Protein 7WJU (pdb70)

Radius of gyration: 30.9 Å; Cα contacts (8 Å, |Δi|>4): 986; chains: 2; bounding box: 55×84×85 Å

Nearest PDB structures (foldseek):
  7wju-assembly1_A  TM=1.002E+00  e=1.392E-80  Sulfoacidibacillus thermotolerans
  8j12-assembly1_B  TM=5.501E-01  e=8.766E-62  Sulfoacidibacillus thermotolerans
  8j1j-assembly1_B  TM=5.527E-01  e=2.399E-61  Sulfoacidibacillus thermotolerans
  8j3r-assembly1_B  TM=5.489E-01  e=2.537E-61  Sulfoacidibacillus thermotolerans
  7wju-assembly1_B  TM=9.480E-01  e=9.908E-34  Sulfoacidibacillus thermotolerans

Solvent-accessible surface area: 32721 Å² total; per-residue (Å²): 79,92,60,82,73,115,4,39,5,62,96,5,75,142,46,92,99,167,98,1,18,71,8,0,91,48,0,9,110,12,4,44,24,0,10,0,28,0,0,1,14,8,20,3,35,27,11,16,15,52,50,40,101,123,124,114,54,128,136,14,142,20,118,116,44,19,32,69,108,69,26,30,17,30,0,58,97,62,3,83,106,127,1,88,51,10,26,59,21,4,3,36,51,2,0,95,106,0,5,63,108,4,125,75,94,60,147,54,16,98,111,5,91,59,74,15,21,67,27,132,177,48,19,36,3,14,0,37,119,124,13,19,43,17,77,124,72,164,146,32,48,7,22,0,20,0,24,4,8,17,102,70,0,46,145,97,44,113,21,154,159,52,8,30,0,18,5,50,13,182,61,59,0,79,56,20,2,58,90,20,75,88,41,111,24,103,34,16,31,2,56,1,27,30,41,110,181,117,112,60,15,30,0,18,2,18,6,61,17,152,35,134,119,121,145,38,64,110,129,68,17,0,0,5,2,11,2,40,49,20,0,0,20,0,0,2,78,90,39,107,29,120,38,103,30,92,5,40,79,1,83,80,21,54,136,90,13,109,67,119,110,136,103,174,60,80,157,53,212,118,73,162,71,117,81,31,94,124,5,127,69,86,30,56,74,41,50,61,63,2,0,69,149,7,0,90,74,2,0,61,30,0,48,137,38,20,0,2,5,0,3,6,7,45,35,117,136,48,220,98,34,38,70,52,36,4,89,103,16,55,18,161,43,6,14,64,14,4,39,75,13,0,112,38,4,40,3,122,35,81,77,7,66,23,65,122,9,24,37,27,0,8,98,83,20,34,65,56,100,47,0,42,101,56,103,50,65,0,78,4,147,76,59,46,42,109,12,64,3,8,14,0,10,0,46,0,0,1,24,72,72,0,35,139,102,25,85,143,133,79,74,108,4,34,5,64,112,3,80,105,49,85,102,169,68,0,15,76,1,0,106,62,0,6,87,12,2,26,49,0,10,49,45,0,2,35,12,0,7,66,89,50,44,47,21,28,110,20,43,112,122,124,180,86,73,137,75,2,42,18,38,0,45,84,64,1,86,106,137,1,83,66,9,28,64,20,1,4,36,43,1,0,105,97,1,2,59,92,1,95,84,92,55,163,57,0,90,144,0,40,27,0,4,12,38,25,118,102,22,12,36,1,10,0,32,116,142,14,14,50,21,81,96,61,155,168,28,80,9,36,0,21,0,15,3,5,16,110,62,1,62,144,126,42,103,18,142,151,114,9,22,0,14,4,49,15,176,54,78,0,79,76,26,0,60,94,16,69,91,49,118,22,95,24,28,41,3,37,0,27,21,36,97,212,99,112,73,13,23,0,24,1,17,9,49,108,207

Structure (mmCIF, N/CA/C/O backbone):
data_7WJU
#
_entry.id   7WJU
#
loop_
_entity.id
_entity.type
_entity.pdbx_description
1 polymer 'OrfB_Zn_ribbon domain-containing protein'
2 polymer sgRNAv1
3 polymer 'Target strand'
4 polymer 'Non-target strand'
#
loop_
_atom_site.group_PDB
_atom_site.id
_atom_site.type_symbol
_atom_site.label_atom_id
_atom_site.label_alt_id
_atom_site.label_comp_id
_atom_site.label_asym_id
_atom_site.label_entity_id
_atom_site.label_seq_id
_atom_site.pdbx_PDB_ins_code
_atom_site.Cartn_x
_atom_site.Cartn_y
_atom_site.Cartn_z
_atom_site.occupancy
_atom_site.B_iso_or_equiv
_atom_site.auth_seq_id
_atom_site.auth_comp_id
_atom_site.auth_asym_id
_atom_site.auth_atom_id
_atom_site.pdbx_PDB_model_num
ATOM 1 N N . MET A 1 1 ? 151.538 128.780 117.842 1.00 7.32 1 MET A N 1
ATOM 2 C CA . MET A 1 1 ? 150.148 128.985 118.228 1.00 7.32 1 MET A CA 1
ATOM 3 C C . MET A 1 1 ? 149.318 127.726 118.046 1.00 7.32 1 MET A C 1
ATOM 4 O O . MET A 1 1 ? 149.751 126.768 117.426 1.00 7.32 1 MET A O 1
ATOM 9 N N . ILE A 1 2 ? 148.110 127.748 118.596 1.00 3.13 2 ILE A N 1
ATOM 10 C CA . ILE A 1 2 ? 147.198 126.614 118.546 1.00 3.13 2 ILE A CA 1
ATOM 11 C C . ILE A 1 2 ? 145.749 127.084 118.566 1.00 3.13 2 ILE A C 1
ATOM 12 O O . ILE A 1 2 ? 145.353 127.884 119.416 1.00 3.13 2 ILE A O 1
ATOM 17 N N . LYS A 1 3 ? 144.953 126.597 117.615 1.00 1.51 3 LYS A N 1
ATOM 18 C CA . LYS A 1 3 ? 143.545 126.957 117.522 1.00 1.51 3 LYS A CA 1
ATOM 19 C C . LYS A 1 3 ? 142.698 125.697 117.432 1.00 1.51 3 LYS A C 1
ATOM 20 O O . LYS A 1 3 ? 143.209 124.580 117.427 1.00 1.51 3 LYS A O 1
ATOM 26 N N . VAL A 1 4 ? 141.384 125.887 117.394 1.00 4.41 4 VAL A N 1
ATOM 27 C CA . VAL A 1 4 ? 140.412 124.802 117.469 1.00 4.41 4 VAL A CA 1
ATOM 28 C C . VAL A 1 4 ? 139.395 124.967 116.348 1.00 4.41 4 VAL A C 1
ATOM 29 O O . VAL A 1 4 ? 138.871 126.064 116.137 1.00 4.41 4 VAL A O 1
ATOM 33 N N . TYR A 1 5 ? 139.125 123.885 115.619 1.00 10.52 5 TYR A N 1
ATOM 34 C CA . TYR A 1 5 ? 138.022 123.849 114.670 1.00 10.52 5 TYR A CA 1
ATOM 35 C C . TYR A 1 5 ? 137.186 122.599 114.902 1.00 10.52 5 TYR A C 1
ATOM 36 O O . TYR A 1 5 ? 137.726 121.541 115.220 1.00 10.52 5 TYR A O 1
ATOM 45 N N . ARG A 1 6 ? 135.870 122.713 114.745 1.00 10.52 6 ARG A N 1
ATOM 46 C CA . ARG A 1 6 ? 134.968 121.592 114.975 1.00 10.52 6 ARG A CA 1
ATOM 47 C C . ARG A 1 6 ? 134.412 121.046 113.664 1.00 10.52 6 ARG A C 1
ATOM 48 O O . ARG A 1 6 ? 134.247 121.770 112.680 1.00 10.52 6 ARG A O 1
ATOM 56 N N . TYR A 1 7 ? 134.142 119.743 113.661 1.00 3.24 7 TYR A N 1
ATOM 57 C CA . TYR A 1 7 ? 133.627 119.034 112.498 1.00 3.24 7 TYR A CA 1
ATOM 58 C C . TYR A 1 7 ? 132.473 118.147 112.928 1.00 3.24 7 TYR A C 1
ATOM 59 O O . TYR A 1 7 ? 132.581 117.429 113.921 1.00 3.24 7 TYR A O 1
ATOM 68 N N . GLU A 1 8 ? 131.385 118.171 112.169 1.00 6.63 8 GLU A N 1
ATOM 69 C CA . GLU A 1 8 ? 130.187 117.435 112.548 1.00 6.63 8 GLU A CA 1
ATOM 70 C C . GLU A 1 8 ? 130.304 115.974 112.131 1.00 6.63 8 GLU A C 1
ATOM 71 O O . GLU A 1 8 ? 130.563 115.674 110.964 1.00 6.63 8 GLU A O 1
ATOM 77 N N . ILE A 1 9 ? 130.105 115.072 113.089 1.00 10.52 9 ILE A N 1
ATOM 78 C CA . ILE A 1 9 ? 130.087 113.639 112.821 1.00 10.52 9 ILE A CA 1
ATOM 79 C C . ILE A 1 9 ? 128.758 113.268 112.171 1.00 10.52 9 ILE A C 1
ATOM 80 O O . ILE A 1 9 ? 127.690 113.442 112.768 1.00 10.52 9 ILE A O 1
ATOM 85 N N . VAL A 1 10 ? 128.819 112.757 110.941 1.00 9.04 10 VAL A N 1
ATOM 86 C CA . VAL A 1 10 ? 127.608 112.359 110.225 1.00 9.04 10 VAL A CA 1
ATOM 87 C C . VAL A 1 10 ? 127.098 111.023 110.732 1.00 9.04 10 VAL A C 1
ATOM 88 O O . VAL A 1 10 ? 125.942 110.898 111.150 1.00 9.04 10 VAL A O 1
ATOM 92 N N . LYS A 1 11 ? 127.944 109.998 110.664 1.00 5.20 11 LYS A N 1
ATOM 93 C CA . LYS A 1 11 ? 127.553 108.640 111.004 1.00 5.20 11 LYS A CA 1
ATOM 94 C C . LYS A 1 11 ? 128.804 107.832 111.289 1.00 5.20 11 LYS A C 1
ATOM 95 O O . LYS A 1 11 ? 129.871 108.134 110.742 1.00 5.20 11 LYS A O 1
ATOM 101 N N . PRO A 1 12 ? 128.714 106.817 112.144 1.00 3.03 12 PRO A N 1
ATOM 102 C CA . PRO A 1 12 ? 129.777 105.816 112.217 1.00 3.03 12 PRO A CA 1
ATOM 103 C C . PRO A 1 12 ? 129.693 104.858 111.042 1.00 3.03 12 PRO A C 1
ATOM 104 O O . PRO A 1 12 ? 128.626 104.623 110.472 1.00 3.03 12 PRO A O 1
ATOM 108 N N . LEU A 1 13 ? 130.841 104.293 110.684 1.00 5.73 13 LEU A N 1
ATOM 109 C CA . LEU A 1 13 ? 130.904 103.502 109.461 1.00 5.73 13 LEU A CA 1
ATOM 110 C C . LEU A 1 13 ? 130.375 102.087 109.668 1.00 5.73 13 LEU A C 1
ATOM 111 O O . LEU A 1 13 ? 129.445 101.655 108.980 1.00 5.73 13 LEU A O 1
ATOM 116 N N . ASP A 1 14 ? 130.957 101.345 110.604 1.00 10.30 14 ASP A N 1
ATOM 117 C CA . ASP A 1 14 ? 130.605 99.946 110.794 1.00 10.30 14 ASP A CA 1
ATOM 118 C C . ASP A 1 14 ? 129.627 99.720 111.935 1.00 10.30 14 ASP A C 1
ATOM 119 O O . ASP A 1 14 ? 129.237 98.575 112.175 1.00 10.30 14 ASP A O 1
ATOM 124 N N . LEU A 1 15 ? 129.225 100.764 112.640 1.00 7.36 15 LEU A N 1
ATOM 125 C CA . LEU A 1 15 ? 128.258 100.642 113.714 1.00 7.36 15 LEU A CA 1
ATOM 126 C C . LEU A 1 15 ? 126.943 101.279 113.295 1.00 7.36 15 LEU A C 1
ATOM 127 O O . LEU A 1 15 ? 126.843 101.955 112.270 1.00 7.36 15 LEU A O 1
ATOM 132 N N . ASP A 1 16 ? 125.929 101.055 114.113 1.00 6.90 16 ASP A N 1
ATOM 133 C CA . ASP A 1 16 ? 124.678 101.781 114.034 1.00 6.90 16 ASP A CA 1
ATOM 134 C C . ASP A 1 16 ? 124.771 103.006 114.937 1.00 6.90 16 ASP A C 1
ATOM 135 O O . ASP A 1 16 ? 125.653 103.106 115.787 1.00 6.90 16 ASP A O 1
ATOM 140 N N . TRP A 1 17 ? 123.860 103.955 114.732 1.00 3.96 17 TRP A N 1
ATOM 141 C CA . TRP A 1 17 ? 123.866 105.158 115.554 1.00 3.96 17 TRP A CA 1
ATOM 142 C C . TRP A 1 17 ? 123.445 104.895 116.992 1.00 3.96 17 TRP A C 1
ATOM 143 O O . TRP A 1 17 ? 123.874 105.625 117.890 1.00 3.96 17 TRP A O 1
ATOM 154 N N . LYS A 1 18 ? 122.626 103.872 117.231 1.00 8.99 18 LYS A N 1
ATOM 155 C CA . LYS A 1 18 ? 122.143 103.606 118.581 1.00 8.99 18 LYS A CA 1
ATOM 156 C C . LYS A 1 18 ? 123.247 103.025 119.457 1.00 8.99 18 LYS A C 1
ATOM 157 O O . LYS A 1 18 ? 123.446 103.470 120.597 1.00 8.99 18 LYS A O 1
ATOM 163 N N . GLU A 1 19 ? 123.990 102.049 118.923 1.00 9.08 19 GLU A N 1
ATOM 164 C CA . GLU A 1 19 ? 125.168 101.522 119.605 1.00 9.08 19 GLU A CA 1
ATOM 165 C C . GLU A 1 19 ? 126.243 102.584 119.783 1.00 9.08 19 GLU A C 1
ATOM 166 O O . GLU A 1 19 ? 126.890 102.640 120.835 1.00 9.08 19 GLU A O 1
ATOM 172 N N . PHE A 1 20 ? 126.442 103.434 118.771 1.00 1.55 20 PHE A N 1
ATOM 173 C CA . PHE A 1 20 ? 127.462 104.476 118.846 1.00 1.55 20 PHE A CA 1
ATOM 174 C C . PHE A 1 20 ? 127.126 105.506 119.914 1.00 1.55 20 PHE A C 1
ATOM 175 O O . PHE A 1 20 ? 128.000 105.901 120.693 1.00 1.55 20 PHE A O 1
ATOM 183 N N . GLY A 1 21 ? 125.865 105.921 119.991 1.00 3.95 21 GLY A N 1
ATOM 184 C CA . GLY A 1 21 ? 125.416 106.793 121.055 1.00 3.95 21 GLY A CA 1
ATOM 185 C C . GLY A 1 21 ? 125.491 106.205 122.443 1.00 3.95 21 GLY A C 1
ATOM 186 O O . GLY A 1 21 ? 125.877 106.923 123.372 1.00 3.95 21 GLY A O 1
ATOM 187 N N . THR A 1 22 ? 125.154 104.918 122.601 1.00 3.45 22 THR A N 1
ATOM 188 C CA . THR A 1 22 ? 125.327 104.235 123.882 1.00 3.45 22 THR A CA 1
ATOM 189 C C . THR A 1 22 ? 126.794 104.201 124.315 1.00 3.45 22 THR A C 1
ATOM 190 O O . THR A 1 22 ? 127.104 104.485 125.481 1.00 3.45 22 THR A O 1
ATOM 194 N N . ILE A 1 23 ? 127.701 103.908 123.376 1.00 1.50 23 ILE A N 1
ATOM 195 C CA . ILE A 1 23 ? 129.135 103.891 123.666 1.00 1.50 23 ILE A CA 1
ATOM 196 C C . ILE A 1 23 ? 129.628 105.278 124.072 1.00 1.50 23 ILE A C 1
ATOM 197 O O . ILE A 1 23 ? 130.389 105.419 125.038 1.00 1.50 23 ILE A O 1
ATOM 202 N N . LEU A 1 24 ? 129.170 106.322 123.372 1.00 1.51 24 LEU A N 1
ATOM 203 C CA . LEU A 1 24 ? 129.597 107.683 123.691 1.00 1.51 24 LEU A CA 1
ATOM 204 C C . LEU A 1 24 ? 129.096 108.130 125.063 1.00 1.51 24 LEU A C 1
ATOM 205 O O . LEU A 1 24 ? 129.836 108.782 125.812 1.00 1.51 24 LEU A O 1
ATOM 210 N N . ARG A 1 25 ? 127.863 107.755 125.429 1.00 2.15 25 ARG A N 1
ATOM 211 C CA . ARG A 1 25 ? 127.356 108.100 126.758 1.00 2.15 25 ARG A CA 1
ATOM 212 C C . ARG A 1 25 ? 128.085 107.344 127.867 1.00 2.15 25 ARG A C 1
ATOM 213 O O . ARG A 1 25 ? 128.338 107.912 128.940 1.00 2.15 25 ARG A O 1
ATOM 221 N N . GLN A 1 26 ? 128.439 106.077 127.625 1.00 3.43 26 GLN A N 1
ATOM 222 C CA . GLN A 1 26 ? 129.197 105.316 128.614 1.00 3.43 26 GLN A CA 1
ATOM 223 C C . GLN A 1 26 ? 130.600 105.874 128.814 1.00 3.43 26 GLN A C 1
ATOM 224 O O . GLN A 1 26 ? 131.079 105.959 129.954 1.00 3.43 26 GLN A O 1
ATOM 230 N N . LEU A 1 27 ? 131.264 106.275 127.732 1.00 1.61 27 LEU A N 1
ATOM 231 C CA . LEU A 1 27 ? 132.571 106.904 127.849 1.00 1.61 27 LEU A CA 1
ATOM 232 C C . LEU A 1 27 ? 132.508 108.281 128.493 1.00 1.61 27 LEU A C 1
ATOM 233 O O . LEU A 1 27 ? 133.454 108.667 129.185 1.00 1.61 27 LEU A O 1
ATOM 238 N N . GLN A 1 28 ? 131.405 109.010 128.319 1.00 1.42 28 GLN A N 1
ATOM 239 C CA . GLN A 1 28 ? 131.198 110.250 129.061 1.00 1.42 28 GLN A CA 1
ATOM 240 C C . GLN A 1 28 ? 131.061 110.023 130.561 1.00 1.42 28 GLN A C 1
ATOM 241 O O . GLN A 1 28 ? 131.631 110.787 131.356 1.00 1.42 28 GLN A O 1
ATOM 247 N N . GLN A 1 29 ? 130.298 108.998 130.955 1.00 2.60 29 GLN A N 1
ATOM 248 C CA . GLN A 1 29 ? 130.185 108.641 132.367 1.00 2.60 29 GLN A CA 1
ATOM 249 C C . GLN A 1 29 ? 131.531 108.252 132.966 1.00 2.60 29 GLN A C 1
ATOM 250 O O . GLN A 1 29 ? 131.861 108.676 134.082 1.00 2.60 29 GLN A O 1
ATOM 256 N N . GLU A 1 30 ? 132.335 107.493 132.225 1.00 2.33 30 GLU A N 1
ATOM 257 C CA . GLU A 1 30 ? 133.666 107.126 132.690 1.00 2.33 30 GLU A CA 1
ATOM 258 C C . GLU A 1 30 ? 134.635 108.299 132.763 1.00 2.33 30 GLU A C 1
ATOM 259 O O . GLU A 1 30 ? 135.463 108.342 133.681 1.00 2.33 30 GLU A O 1
ATOM 265 N N . THR A 1 31 ? 134.545 109.255 131.831 1.00 1.40 31 THR A N 1
ATOM 266 C CA . THR A 1 31 ? 135.385 110.449 131.887 1.00 1.40 31 THR A CA 1
ATOM 267 C C . THR A 1 31 ? 135.048 111.306 133.103 1.00 1.40 31 THR A C 1
ATOM 268 O O . THR A 1 31 ? 135.954 111.795 133.795 1.00 1.40 31 THR A O 1
ATOM 272 N N . ARG A 1 32 ? 133.753 111.463 133.402 1.00 1.11 32 ARG A N 1
ATOM 273 C CA . ARG A 1 32 ? 133.351 112.237 134.574 1.00 1.11 32 ARG A CA 1
ATOM 274 C C . ARG A 1 32 ? 133.770 111.559 135.873 1.00 1.11 32 ARG A C 1
ATOM 275 O O . ARG A 1 32 ? 134.237 112.232 136.809 1.00 1.11 32 ARG A O 1
ATOM 283 N N . PHE A 1 33 ? 133.621 110.229 135.935 1.00 1.70 33 PHE A N 1
ATOM 284 C CA . PHE A 1 33 ? 134.110 109.457 137.074 1.00 1.70 33 PHE A CA 1
ATOM 285 C C . PHE A 1 33 ? 135.607 109.650 137.280 1.00 1.70 33 PHE A C 1
ATOM 286 O O . PHE A 1 33 ? 136.059 109.871 138.408 1.00 1.70 33 PHE A O 1
ATOM 294 N N . ALA A 1 34 ? 136.391 109.551 136.198 1.00 2.03 34 ALA A N 1
ATOM 295 C CA . ALA A 1 34 ? 137.843 109.655 136.296 1.00 2.03 34 ALA A CA 1
ATOM 296 C C . ALA A 1 34 ? 138.288 111.032 136.762 1.00 2.03 34 ALA A C 1
ATOM 297 O O . ALA A 1 34 ? 139.188 111.130 137.603 1.00 2.03 34 ALA A O 1
ATOM 299 N N . LEU A 1 35 ? 137.637 112.090 136.267 1.00 1.92 35 LEU A N 1
ATOM 300 C CA . LEU A 1 35 ? 137.954 113.446 136.709 1.00 1.92 35 LEU A CA 1
ATOM 301 C C . LEU A 1 35 ? 137.655 113.647 138.192 1.00 1.92 35 LEU A C 1
ATOM 302 O O . LEU A 1 35 ? 138.508 114.147 138.944 1.00 1.92 35 LEU A O 1
ATOM 307 N N . ASN A 1 36 ? 136.466 113.231 138.640 1.00 2.38 36 ASN A N 1
ATOM 308 C CA . ASN A 1 36 ? 136.087 113.480 140.027 1.00 2.38 36 ASN A CA 1
ATOM 309 C C . ASN A 1 36 ? 136.869 112.619 141.011 1.00 2.38 36 ASN A C 1
ATOM 310 O O . ASN A 1 36 ? 137.249 113.099 142.087 1.00 2.38 36 ASN A O 1
ATOM 315 N N . LYS A 1 37 ? 137.181 111.378 140.642 1.00 6.08 37 LYS A N 1
ATOM 316 C CA . LYS A 1 37 ? 137.980 110.539 141.521 1.00 6.08 37 LYS A CA 1
ATOM 317 C C . LYS A 1 37 ? 139.445 110.939 141.539 1.00 6.08 37 LYS A C 1
ATOM 318 O O . LYS A 1 37 ? 140.093 110.789 142.579 1.00 6.08 37 LYS A O 1
ATOM 324 N N . ALA A 1 38 ? 139.992 111.444 140.427 1.00 10.52 38 ALA A N 1
ATOM 325 C CA . ALA A 1 38 ? 141.357 111.953 140.467 1.00 10.52 38 ALA A CA 1
ATOM 326 C C . ALA A 1 38 ? 141.460 113.198 141.336 1.00 10.52 38 ALA A C 1
ATOM 327 O O . ALA A 1 38 ? 142.452 113.363 142.059 1.00 10.52 38 ALA A O 1
ATOM 329 N N . THR A 1 39 ? 140.425 114.048 141.317 1.00 7.01 39 THR A N 1
ATOM 330 C CA . THR A 1 39 ? 140.374 115.184 142.236 1.00 7.01 39 THR A CA 1
ATOM 331 C C . THR A 1 39 ? 140.314 114.733 143.696 1.00 7.01 39 THR A C 1
ATOM 332 O O . THR A 1 39 ? 141.024 115.286 144.549 1.00 7.01 39 THR A O 1
ATOM 336 N N . GLN A 1 40 ? 139.493 113.715 143.994 1.00 3.97 40 GLN A N 1
ATOM 337 C CA . GLN A 1 40 ? 139.397 113.185 145.356 1.00 3.97 40 GLN A CA 1
ATOM 338 C C . GLN A 1 40 ? 140.705 112.571 145.840 1.00 3.97 40 GLN A C 1
ATOM 339 O O . GLN A 1 40 ? 141.096 112.786 146.993 1.00 3.97 40 GLN A O 1
ATOM 345 N N . LEU A 1 41 ? 141.396 111.821 144.983 1.00 3.40 41 LEU A N 1
ATOM 346 C CA . LEU A 1 41 ? 142.663 111.216 145.367 1.00 3.40 41 LEU A CA 1
ATOM 347 C C . LEU A 1 41 ? 143.773 112.238 145.543 1.00 3.40 41 LEU A C 1
ATOM 348 O O . LEU A 1 41 ? 144.606 112.073 146.443 1.00 3.40 41 LEU A O 1
ATOM 353 N N . ALA A 1 42 ? 143.776 113.312 144.748 1.00 2.79 42 ALA A N 1
ATOM 354 C CA . ALA A 1 42 ? 144.741 114.385 144.957 1.00 2.79 42 ALA A CA 1
ATOM 355 C C . ALA A 1 42 ? 144.491 115.148 146.254 1.00 2.79 42 ALA A C 1
ATOM 356 O O . ALA A 1 42 ? 145.450 115.481 146.963 1.00 2.79 42 ALA A O 1
ATOM 358 N N . TRP A 1 43 ? 143.223 115.400 146.597 1.00 1.55 43 TRP A N 1
ATOM 359 C CA . TRP A 1 43 ? 142.895 116.026 147.876 1.00 1.55 43 TRP A CA 1
ATOM 360 C C . TRP A 1 43 ? 143.275 115.149 149.062 1.00 1.55 43 TRP A C 1
ATOM 361 O O . TRP A 1 43 ? 143.776 115.655 150.080 1.00 1.55 43 TRP A O 1
ATOM 372 N N . GLU A 1 44 ? 143.040 113.844 148.944 1.00 4.03 44 GLU A N 1
ATOM 373 C CA . GLU A 1 44 ? 143.396 112.926 150.012 1.00 4.03 44 GLU A CA 1
ATOM 374 C C . GLU A 1 44 ? 144.904 112.825 150.187 1.00 4.03 44 GLU A C 1
ATOM 375 O O . GLU A 1 44 ? 145.386 112.722 151.322 1.00 4.03 44 GLU A O 1
ATOM 381 N N . TRP A 1 45 ? 145.664 112.892 149.091 1.00 2.93 45 TRP A N 1
ATOM 382 C CA . TRP A 1 45 ? 147.115 112.924 149.213 1.00 2.93 45 TRP A CA 1
ATOM 383 C C . TRP A 1 45 ? 147.615 114.221 149.836 1.00 2.93 45 TRP A C 1
ATOM 384 O O . TRP A 1 45 ? 148.593 114.194 150.590 1.00 2.93 45 TRP A O 1
ATOM 395 N N . MET A 1 46 ? 146.952 115.346 149.547 1.00 6.03 46 MET A N 1
ATOM 396 C CA . MET A 1 46 ? 147.284 116.614 150.194 1.00 6.03 46 MET A CA 1
ATOM 397 C C . MET A 1 46 ? 147.100 116.540 151.707 1.00 6.03 46 MET A C 1
ATOM 398 O O . MET A 1 46 ? 147.996 116.931 152.474 1.00 6.03 46 MET A O 1
ATOM 403 N N . GLY A 1 47 ? 145.947 116.027 152.148 1.00 7.03 47 GLY A N 1
ATOM 404 C CA . GLY A 1 47 ? 145.705 115.847 153.570 1.00 7.03 47 GLY A CA 1
ATOM 405 C C . GLY A 1 47 ? 146.646 114.872 154.244 1.00 7.03 47 GLY A C 1
ATOM 406 O O . GLY A 1 47 ? 147.113 115.133 155.361 1.00 7.03 47 GLY A O 1
ATOM 407 N N . PHE A 1 48 ? 146.958 113.756 153.574 1.00 8.39 48 PHE A N 1
ATOM 408 C CA . PHE A 1 48 ? 147.907 112.794 154.125 1.00 8.39 48 PHE A CA 1
ATOM 409 C C . PHE A 1 48 ? 149.302 113.390 154.247 1.00 8.39 48 PHE A C 1
ATOM 410 O O . PHE A 1 48 ? 150.007 113.114 155.221 1.00 8.39 48 PHE A O 1
ATOM 418 N N . SER A 1 49 ? 149.723 114.203 153.276 1.00 9.85 49 SER A N 1
ATOM 419 C CA . SER A 1 49 ? 151.048 114.806 153.345 1.00 9.85 49 SER A CA 1
ATOM 420 C C . SER A 1 49 ? 151.146 115.850 154.447 1.00 9.85 49 SER A C 1
ATOM 421 O O . SER A 1 49 ? 152.188 115.943 155.111 1.00 9.85 49 SER A O 1
ATOM 424 N N . SER A 1 50 ? 150.072 116.616 154.672 1.00 11.35 50 SER A N 1
ATOM 425 C CA . SER A 1 50 ? 150.053 117.551 155.796 1.00 11.35 50 SER A CA 1
ATOM 426 C C . SER A 1 50 ? 150.132 116.816 157.135 1.00 11.35 50 SER A C 1
ATOM 427 O O . SER A 1 50 ? 150.917 117.190 158.018 1.00 11.35 50 SER A O 1
ATOM 430 N N . ASP A 1 51 ? 149.338 115.750 157.295 1.00 13.67 51 ASP A N 1
ATOM 431 C CA . ASP A 1 51 ? 149.394 114.966 158.526 1.00 13.67 51 ASP A CA 1
ATOM 432 C C . ASP A 1 51 ? 150.720 114.233 158.701 1.00 13.67 51 ASP A C 1
ATOM 433 O O . ASP A 1 51 ? 151.157 114.032 159.839 1.00 13.67 51 ASP A O 1
ATOM 438 N N . TYR A 1 52 ? 151.371 113.846 157.604 1.00 14.69 52 TYR A N 1
ATOM 439 C CA . TYR A 1 52 ? 152.673 113.193 157.683 1.00 14.69 52 TYR A CA 1
ATOM 440 C C . TYR A 1 52 ? 153.749 114.173 158.129 1.00 14.69 52 TYR A C 1
ATOM 441 O O . TYR A 1 52 ? 154.612 113.826 158.940 1.00 14.69 52 TYR A O 1
ATOM 450 N N . LYS A 1 53 ? 153.728 115.398 157.591 1.00 17.37 53 LYS A N 1
ATOM 451 C CA . LYS A 1 53 ? 154.680 116.410 158.045 1.00 17.37 53 LYS A CA 1
ATOM 452 C C . LYS A 1 53 ? 154.421 116.817 159.490 1.00 17.37 53 LYS A C 1
ATOM 453 O O . LYS A 1 53 ? 155.357 117.197 160.202 1.00 17.37 53 LYS A O 1
ATOM 459 N N . ASP A 1 54 ? 153.165 116.749 159.938 1.00 19.36 54 ASP A N 1
ATOM 460 C CA . ASP A 1 54 ? 152.874 116.991 161.347 1.00 19.36 54 ASP A CA 1
ATOM 461 C C . ASP A 1 54 ? 153.434 115.880 162.232 1.00 19.36 54 ASP A C 1
ATOM 462 O O . ASP A 1 54 ? 154.103 116.151 163.234 1.00 19.36 54 ASP A O 1
ATOM 467 N N . ASN A 1 55 ? 153.182 114.619 161.873 1.00 20.75 55 ASN A N 1
ATOM 468 C CA . ASN A 1 55 ? 153.534 113.520 162.767 1.00 20.75 55 ASN A CA 1
ATOM 469 C C . ASN A 1 55 ? 155.000 113.105 162.677 1.00 20.75 55 ASN A C 1
ATOM 470 O O . ASN A 1 55 ? 155.517 112.503 163.623 1.00 20.75 55 ASN A O 1
ATOM 475 N N . HIS A 1 56 ? 155.686 113.389 161.570 1.00 19.75 56 HIS A N 1
ATOM 476 C CA . HIS A 1 56 ? 157.050 112.908 161.377 1.00 19.75 56 HIS A CA 1
ATOM 477 C C . HIS A 1 56 ? 158.068 114.040 161.358 1.00 19.75 56 HIS A C 1
ATOM 478 O O . HIS A 1 56 ? 159.017 114.027 162.144 1.00 19.75 56 HIS A O 1
ATOM 485 N N . GLY A 1 57 ? 157.903 115.021 160.478 1.00 16.53 57 GLY A N 1
ATOM 486 C CA . GLY A 1 57 ? 158.850 116.116 160.407 1.00 16.53 57 GLY A CA 1
ATOM 487 C C . GLY A 1 57 ? 159.140 116.587 158.998 1.00 16.53 57 GLY A C 1
ATOM 488 O O . GLY A 1 57 ? 159.560 117.729 158.795 1.00 16.53 57 GLY A O 1
ATOM 489 N N . GLU A 1 58 ? 158.920 115.718 158.015 1.00 18.55 58 GLU A N 1
ATOM 490 C CA . GLU A 1 58 ? 159.133 116.047 156.614 1.00 18.55 58 GLU A CA 1
ATOM 491 C C . GLU A 1 58 ? 157.957 115.547 155.787 1.00 18.55 58 GLU A C 1
ATOM 492 O O . GLU A 1 58 ? 157.172 114.708 156.233 1.00 18.55 58 GLU A O 1
ATOM 498 N N . TYR A 1 59 ? 157.837 116.091 154.578 1.00 15.26 59 TYR A N 1
ATOM 499 C CA . TYR A 1 59 ? 156.847 115.609 153.622 1.00 15.26 59 TYR A CA 1
ATOM 500 C C . TYR A 1 59 ? 157.172 114.185 153.181 1.00 15.26 59 TYR A C 1
ATOM 501 O O . TYR A 1 59 ? 158.345 113.837 153.020 1.00 15.26 59 TYR A O 1
ATOM 510 N N . PRO A 1 60 ? 156.163 113.339 152.981 1.00 12.22 60 PRO A N 1
ATOM 511 C CA . PRO A 1 60 ? 156.432 111.974 152.535 1.00 12.22 60 PRO A CA 1
ATOM 512 C C . PRO A 1 60 ? 156.785 111.928 151.062 1.00 12.22 60 PRO A C 1
ATOM 513 O O . PRO A 1 60 ? 156.355 112.762 150.263 1.00 12.22 60 PRO A O 1
ATOM 517 N N . LYS A 1 61 ? 157.591 110.936 150.712 1.00 12.21 61 LYS A N 1
ATOM 518 C CA . LYS A 1 61 ? 157.889 110.679 149.315 1.00 12.21 61 LYS A CA 1
ATOM 519 C C . LYS A 1 61 ? 156.740 109.897 148.700 1.00 12.21 61 LYS A C 1
ATOM 520 O O . LYS A 1 61 ? 156.272 108.912 149.276 1.00 12.21 61 LYS A O 1
ATOM 526 N N . SER A 1 62 ? 156.271 110.364 147.542 1.00 7.57 62 SER A N 1
ATOM 527 C CA . SER A 1 62 ? 155.163 109.705 146.862 1.00 7.57 62 SER A CA 1
ATOM 528 C C . SER A 1 62 ? 155.564 108.321 146.368 1.00 7.57 62 SER A C 1
ATOM 529 O O . SER A 1 62 ? 154.747 107.396 146.366 1.00 7.57 62 SER A O 1
ATOM 532 N N . LYS A 1 63 ? 156.824 108.158 145.959 1.00 9.98 63 LYS A N 1
ATOM 533 C CA . LYS A 1 63 ? 157.313 106.877 145.466 1.00 9.98 63 LYS A CA 1
ATOM 534 C C . LYS A 1 63 ? 157.391 105.817 146.560 1.00 9.98 63 LYS A C 1
ATOM 535 O O . LYS A 1 63 ? 157.286 104.624 146.260 1.00 9.98 63 LYS A O 1
ATOM 541 N N . ASP A 1 64 ? 157.555 106.215 147.820 1.00 15.79 64 ASP A N 1
ATOM 542 C CA . ASP A 1 64 ? 157.588 105.239 148.900 1.00 15.79 64 ASP A CA 1
ATOM 543 C C . ASP A 1 64 ? 156.197 104.904 149.420 1.00 15.79 64 ASP A C 1
ATOM 544 O O . ASP A 1 64 ? 155.909 103.737 149.703 1.00 15.79 64 ASP A O 1
ATOM 549 N N . ILE A 1 65 ? 155.328 105.903 149.551 1.00 9.23 65 ILE A N 1
ATOM 550 C CA . ILE A 1 65 ? 153.990 105.665 150.079 1.00 9.23 65 ILE A CA 1
ATOM 551 C C . ILE A 1 65 ? 153.073 105.096 149.005 1.00 9.23 65 ILE A C 1
ATOM 552 O O . ILE A 1 65 ? 152.442 104.051 149.198 1.00 9.23 65 ILE A O 1
ATOM 557 N N . LEU A 1 66 ? 152.976 105.771 147.862 1.00 5.77 66 LEU A N 1
ATOM 558 C CA . LEU A 1 66 ? 152.057 105.355 146.809 1.00 5.77 66 LEU A CA 1
ATOM 559 C C . LEU A 1 66 ? 152.672 104.329 145.867 1.00 5.77 66 LEU A C 1
ATOM 560 O O . LEU A 1 66 ? 151.973 103.428 145.394 1.00 5.77 66 LEU A O 1
ATOM 565 N N . GLY A 1 67 ? 153.961 104.436 145.598 1.00 6.38 67 GLY A N 1
ATOM 566 C CA . GLY A 1 67 ? 154.618 103.618 144.614 1.00 6.38 67 GLY A CA 1
ATOM 567 C C . GLY A 1 67 ? 154.835 104.303 143.297 1.00 6.38 67 GLY A C 1
ATOM 568 O O . GLY A 1 67 ? 155.130 103.622 142.311 1.00 6.38 67 GLY A O 1
ATOM 569 N N . TYR A 1 68 ? 154.707 105.625 143.246 1.00 2.67 68 TYR A N 1
ATOM 570 C CA . TYR A 1 68 ? 154.646 106.367 141.999 1.00 2.67 68 TYR A CA 1
ATOM 571 C C . TYR A 1 68 ? 155.275 107.730 142.210 1.00 2.67 68 TYR A C 1
ATOM 572 O O . TYR A 1 68 ? 155.159 108.307 143.291 1.00 2.67 68 TYR A O 1
ATOM 581 N N . THR A 1 69 ? 155.936 108.238 141.171 1.00 4.78 69 THR A N 1
ATOM 582 C CA . THR A 1 69 ? 156.524 109.571 141.239 1.00 4.78 69 THR A CA 1
ATOM 583 C C . THR A 1 69 ? 155.446 110.648 141.327 1.00 4.78 69 THR A C 1
ATOM 584 O O . THR A 1 69 ? 155.579 111.608 142.093 1.00 4.78 69 THR A O 1
ATOM 588 N N . ASN A 1 70 ? 154.356 110.483 140.590 1.00 3.12 70 ASN A N 1
ATOM 589 C CA . ASN A 1 70 ? 153.262 111.435 140.590 1.00 3.12 70 ASN A CA 1
ATOM 590 C C . ASN A 1 70 ? 152.026 110.799 141.209 1.00 3.12 70 ASN A C 1
ATOM 591 O O . ASN A 1 70 ? 151.892 109.577 141.253 1.00 3.12 70 ASN A O 1
ATOM 596 N N . VAL A 1 71 ? 151.112 111.647 141.685 1.00 2.75 71 VAL A N 1
ATOM 597 C CA . VAL A 1 71 ? 149.819 111.162 142.150 1.00 2.75 71 VAL A CA 1
ATOM 598 C C . VAL A 1 71 ? 148.924 110.807 140.964 1.00 2.75 71 VAL A C 1
ATOM 599 O O . VAL A 1 71 ? 147.939 110.079 141.125 1.00 2.75 71 VAL A O 1
ATOM 603 N N . HIS A 1 72 ? 149.269 111.286 139.762 1.00 2.89 72 HIS A N 1
ATOM 604 C CA . HIS A 1 72 ? 148.602 110.858 138.537 1.00 2.89 72 HIS A CA 1
ATOM 605 C C . HIS A 1 72 ? 148.815 109.372 138.274 1.00 2.89 72 HIS A C 1
ATOM 606 O O . HIS A 1 72 ? 147.889 108.672 137.850 1.00 2.89 72 HIS A O 1
ATOM 613 N N . GLY A 1 73 ? 150.026 108.872 138.530 1.00 2.11 73 GLY A N 1
ATOM 614 C CA . GLY A 1 73 ? 150.302 107.460 138.335 1.00 2.11 73 GLY A CA 1
ATOM 615 C C . GLY A 1 73 ? 149.572 106.561 139.309 1.00 2.11 73 GLY A C 1
ATOM 616 O O . GLY A 1 73 ? 149.227 105.429 138.971 1.00 2.11 73 GLY A O 1
ATOM 617 N N . TYR A 1 74 ? 149.315 107.051 140.518 1.00 1.83 74 TYR A N 1
ATOM 618 C CA . TYR A 1 74 ? 148.509 106.308 141.478 1.00 1.83 74 TYR A CA 1
ATOM 619 C C . TYR A 1 74 ? 147.025 106.393 141.142 1.00 1.83 74 TYR A C 1
ATOM 620 O O . TYR A 1 74 ? 146.290 105.408 141.296 1.00 1.83 74 TYR A O 1
ATOM 629 N N . ALA A 1 75 ? 146.574 107.563 140.688 1.00 1.47 75 ALA A N 1
ATOM 630 C CA . ALA A 1 75 ? 145.179 107.735 140.309 1.00 1.47 75 ALA A CA 1
ATOM 631 C C . ALA A 1 75 ? 144.816 106.918 139.078 1.00 1.47 75 ALA A C 1
ATOM 632 O O . ALA A 1 75 ? 143.680 106.462 138.971 1.00 1.47 75 ALA A O 1
ATOM 634 N N . TYR A 1 76 ? 145.757 106.718 138.152 1.00 1.52 76 TYR A N 1
ATOM 635 C CA . TYR A 1 76 ? 145.515 105.819 137.026 1.00 1.52 76 TYR A CA 1
ATOM 636 C C . TYR A 1 76 ? 145.315 104.390 137.502 1.00 1.52 76 TYR A C 1
ATOM 637 O O . TYR A 1 76 ? 144.352 103.729 137.099 1.00 1.52 76 TYR A O 1
ATOM 646 N N . HIS A 1 77 ? 146.214 103.914 138.369 1.00 2.24 77 HIS A N 1
ATOM 647 C CA . HIS A 1 77 ? 146.158 102.562 138.911 1.00 2.24 77 HIS A CA 1
ATOM 648 C C . HIS A 1 77 ? 144.880 102.313 139.700 1.00 2.24 77 HIS A C 1
ATOM 649 O O . HIS A 1 77 ? 144.358 101.195 139.697 1.00 2.24 77 HIS A O 1
ATOM 656 N N . THR A 1 78 ? 144.354 103.340 140.363 1.00 4.21 78 THR A N 1
ATOM 657 C CA . THR A 1 78 ? 143.085 103.211 141.069 1.00 4.21 78 THR A CA 1
ATOM 658 C C . THR A 1 78 ? 141.878 103.283 140.131 1.00 4.21 78 THR A C 1
ATOM 659 O O . THR A 1 78 ? 141.042 102.376 140.133 1.00 4.21 78 THR A O 1
ATOM 663 N N . ILE A 1 79 ? 141.778 104.340 139.317 1.00 2.91 79 ILE A N 1
ATOM 664 C CA . ILE A 1 79 ? 140.600 104.609 138.496 1.00 2.91 79 ILE A CA 1
ATOM 665 C C . ILE A 1 79 ? 140.438 103.599 137.355 1.00 2.91 79 ILE A C 1
ATOM 666 O O . ILE A 1 79 ? 139.308 103.334 136.926 1.00 2.91 79 ILE A O 1
ATOM 671 N N . LYS A 1 80 ? 141.533 102.954 136.929 1.00 2.35 80 LYS A N 1
ATOM 672 C CA . LYS A 1 80 ? 141.546 102.044 135.784 1.00 2.35 80 LYS A CA 1
ATOM 673 C C . LYS A 1 80 ? 140.608 100.843 135.935 1.00 2.35 80 LYS A C 1
ATOM 674 O O . LYS A 1 80 ? 140.115 100.308 134.936 1.00 2.35 80 LYS A O 1
ATOM 680 N N . THR A 1 81 ? 140.307 100.440 137.169 1.00 4.18 81 THR A N 1
ATOM 681 C CA . THR A 1 81 ? 139.418 99.307 137.402 1.00 4.18 81 THR A CA 1
ATOM 682 C C . THR A 1 81 ? 137.961 99.641 137.093 1.00 4.18 81 THR A C 1
ATOM 683 O O . THR A 1 81 ? 137.248 98.821 136.509 1.00 4.18 81 THR A O 1
ATOM 687 N N . LYS A 1 82 ? 137.492 100.822 137.485 1.00 3.52 82 LYS A N 1
ATOM 688 C CA . LYS A 1 82 ? 136.120 101.223 137.204 1.00 3.52 82 LYS A CA 1
ATOM 689 C C . LYS A 1 82 ? 135.985 102.023 135.918 1.00 3.52 82 LYS A C 1
ATOM 690 O O . LYS A 1 82 ? 134.860 102.324 135.511 1.00 3.52 82 LYS A O 1
ATOM 696 N N . ALA A 1 83 ? 137.094 102.376 135.280 1.00 3.15 83 ALA A N 1
ATOM 697 C CA . ALA A 1 83 ? 137.075 103.100 134.018 1.00 3.15 83 ALA A CA 1
ATOM 698 C C . ALA A 1 83 ? 137.775 102.264 132.958 1.00 3.15 83 ALA A C 1
ATOM 699 O O . ALA A 1 83 ? 138.636 102.760 132.228 1.00 3.15 83 ALA A O 1
ATOM 701 N N . TYR A 1 84 ? 137.419 100.984 132.892 1.00 2.49 84 TYR A N 1
ATOM 702 C CA . TYR A 1 84 ? 138.072 100.025 132.013 1.00 2.49 84 TYR A CA 1
ATOM 703 C C . TYR A 1 84 ? 137.659 100.163 130.554 1.00 2.49 84 TYR A C 1
ATOM 704 O O . TYR A 1 84 ? 138.317 99.576 129.690 1.00 2.49 84 TYR A O 1
ATOM 713 N N . ARG A 1 85 ? 136.592 100.902 130.252 1.00 3.11 85 ARG A N 1
ATOM 714 C CA . ARG A 1 85 ? 136.126 101.019 128.878 1.00 3.11 85 ARG A CA 1
ATOM 715 C C . ARG A 1 85 ? 136.817 102.124 128.100 1.00 3.11 85 ARG A C 1
ATOM 716 O O . ARG A 1 85 ? 136.808 102.087 126.867 1.00 3.11 85 ARG A O 1
ATOM 724 N N . LEU A 1 86 ? 137.400 103.102 128.780 1.00 1.64 86 LEU A N 1
ATOM 725 C CA . LEU A 1 86 ? 138.139 104.147 128.096 1.00 1.64 86 LEU A CA 1
ATOM 726 C C . LEU A 1 86 ? 139.438 103.594 127.530 1.00 1.64 86 LEU A C 1
ATOM 727 O O . LEU A 1 86 ? 140.034 102.667 128.078 1.00 1.64 86 LEU A O 1
ATOM 732 N N . ASN A 1 87 ? 139.861 104.165 126.408 1.00 2.84 87 ASN A N 1
ATOM 733 C CA . ASN A 1 87 ? 141.204 103.929 125.907 1.00 2.84 87 ASN A CA 1
ATOM 734 C C . ASN A 1 87 ? 142.205 104.498 126.902 1.00 2.84 87 ASN A C 1
ATOM 735 O O . ASN A 1 87 ? 142.010 105.589 127.440 1.00 2.84 87 ASN A O 1
ATOM 740 N N . SER A 1 88 ? 143.268 103.737 127.167 1.00 4.17 88 SER A N 1
ATOM 741 C CA . SER A 1 88 ? 144.140 104.023 128.301 1.00 4.17 88 SER A CA 1
ATOM 742 C C . SER A 1 88 ? 144.961 105.295 128.127 1.00 4.17 88 SER A C 1
ATOM 743 O O . SER A 1 88 ? 145.273 105.950 129.126 1.00 4.17 88 SER A O 1
ATOM 746 N N . GLY A 1 89 ? 145.297 105.673 126.893 1.00 9.20 89 GLY A N 1
ATOM 747 C CA . GLY A 1 89 ? 145.914 106.967 126.666 1.00 9.20 89 GLY A CA 1
ATOM 748 C C . GLY A 1 89 ? 144.965 108.125 126.890 1.00 9.20 89 GLY A C 1
ATOM 749 O O . GLY A 1 89 ? 145.361 109.160 127.433 1.00 9.20 89 GLY A O 1
ATOM 750 N N . ASN A 1 90 ? 143.701 107.962 126.499 1.00 5.74 90 ASN A N 1
ATOM 751 C CA . ASN A 1 90 ? 142.701 108.997 126.743 1.00 5.74 90 ASN A CA 1
ATOM 752 C C . ASN A 1 90 ? 142.383 109.121 128.229 1.00 5.74 90 ASN A C 1
ATOM 753 O O . ASN A 1 90 ? 142.204 110.234 128.740 1.00 5.74 90 ASN A O 1
ATOM 758 N N . LEU A 1 91 ? 142.324 107.988 128.935 1.00 6.47 91 LEU A N 1
ATOM 759 C CA . LEU A 1 91 ? 142.158 107.994 130.386 1.00 6.47 91 LEU A CA 1
ATOM 760 C C . LEU A 1 91 ? 143.338 108.656 131.081 1.00 6.47 91 LEU A C 1
ATOM 761 O O . LEU A 1 91 ? 143.157 109.414 132.044 1.00 6.47 91 LEU A O 1
ATOM 766 N N . SER A 1 92 ? 144.554 108.380 130.601 1.00 6.11 92 SER A N 1
ATOM 767 C CA . SER A 1 92 ? 145.752 108.984 131.166 1.00 6.11 92 SER A CA 1
ATOM 768 C C . SER A 1 92 ? 145.764 110.497 130.971 1.00 6.11 92 SER A C 1
ATOM 769 O O . SER A 1 92 ? 146.106 111.233 131.900 1.00 6.11 92 SER A O 1
ATOM 772 N N . GLN A 1 93 ? 145.343 110.978 129.797 1.00 7.61 93 GLN A N 1
ATOM 773 C CA . GLN A 1 93 ? 145.224 112.415 129.560 1.00 7.61 93 GLN A CA 1
ATOM 774 C C . GLN A 1 93 ? 144.134 113.071 130.413 1.00 7.61 93 GLN A C 1
ATOM 775 O O . GLN A 1 93 ? 144.331 114.190 130.906 1.00 7.61 93 GLN A O 1
ATOM 781 N N . THR A 1 94 ? 143.003 112.386 130.620 1.00 10.52 94 THR A N 1
ATOM 782 C CA . THR A 1 94 ? 141.928 112.904 131.473 1.00 10.52 94 THR A CA 1
ATOM 783 C C . THR A 1 94 ? 142.377 113.062 132.930 1.00 10.52 94 THR A C 1
ATOM 784 O O . THR A 1 94 ? 142.157 114.117 133.555 1.00 10.52 94 THR A O 1
ATOM 788 N N . ILE A 1 95 ? 143.027 112.029 133.476 1.00 10.52 95 ILE A N 1
ATOM 789 C CA . ILE A 1 95 ? 143.536 112.094 134.842 1.00 10.52 95 ILE A CA 1
ATOM 790 C C . ILE A 1 95 ? 144.652 113.130 134.952 1.00 10.52 95 ILE A C 1
ATOM 791 O O . ILE A 1 95 ? 144.777 113.818 135.973 1.00 10.52 95 ILE A O 1
ATOM 796 N N . LYS A 1 96 ? 145.454 113.286 133.889 1.00 6.51 96 LYS A N 1
ATOM 797 C CA . LYS A 1 96 ? 146.476 114.328 133.845 1.00 6.51 96 LYS A CA 1
ATOM 798 C C . LYS A 1 96 ? 145.876 115.725 133.940 1.00 6.51 96 LYS A C 1
ATOM 799 O O . LYS A 1 96 ? 146.400 116.565 134.675 1.00 6.51 96 LYS A O 1
ATOM 805 N N . ARG A 1 97 ? 144.764 115.973 133.241 1.00 9.40 97 ARG A N 1
ATOM 806 C CA . ARG A 1 97 ? 144.071 117.256 133.351 1.00 9.40 97 ARG A CA 1
ATOM 807 C C . ARG A 1 97 ? 143.547 117.513 134.758 1.00 9.40 97 ARG A C 1
ATOM 808 O O . ARG A 1 97 ? 143.712 118.625 135.285 1.00 9.40 97 ARG A O 1
ATOM 816 N N . ALA A 1 98 ? 142.932 116.499 135.380 1.00 12.98 98 ALA A N 1
ATOM 817 C CA . ALA A 1 98 ? 142.382 116.668 136.728 1.00 12.98 98 ALA A CA 1
ATOM 818 C C . ALA A 1 98 ? 143.465 116.929 137.775 1.00 12.98 98 ALA A C 1
ATOM 819 O O . ALA A 1 98 ? 143.361 117.883 138.563 1.00 12.98 98 ALA A O 1
ATOM 821 N N . THR A 1 99 ? 144.520 116.115 137.784 1.00 4.98 99 THR A N 1
ATOM 822 C CA . THR A 1 99 ? 145.595 116.301 138.747 1.00 4.98 99 THR A CA 1
ATOM 823 C C . THR A 1 99 ? 146.424 117.547 138.477 1.00 4.98 99 THR A C 1
ATOM 824 O O . THR A 1 99 ? 146.931 118.138 139.433 1.00 4.98 99 THR A O 1
ATOM 828 N N . ASP A 1 100 ? 146.527 118.004 137.226 1.00 3.28 100 ASP A N 1
ATOM 829 C CA . ASP A 1 100 ? 147.218 119.255 136.950 1.00 3.28 100 ASP A CA 1
ATOM 830 C C . ASP A 1 100 ? 146.431 120.474 137.399 1.00 3.28 100 ASP A C 1
ATOM 831 O O . ASP A 1 100 ? 147.035 121.432 137.895 1.00 3.28 100 ASP A O 1
ATOM 836 N N . ARG A 1 101 ? 145.102 120.463 137.240 1.00 1.73 101 ARG A N 1
ATOM 837 C CA . ARG A 1 101 ? 144.302 121.550 137.795 1.00 1.73 101 ARG A CA 1
ATOM 838 C C . ARG A 1 101 ? 144.353 121.571 139.318 1.00 1.73 101 ARG A C 1
ATOM 839 O O . ARG A 1 101 ? 144.395 122.653 139.913 1.00 1.73 101 ARG A O 1
ATOM 847 N N . PHE A 1 102 ? 144.369 120.403 139.970 1.00 1.59 102 PHE A N 1
ATOM 848 C CA . PHE A 1 102 ? 144.494 120.424 141.427 1.00 1.59 102 PHE A CA 1
ATOM 849 C C . PHE A 1 102 ? 145.887 120.866 141.870 1.00 1.59 102 PHE A C 1
ATOM 850 O O . PHE A 1 102 ? 146.024 121.559 142.883 1.00 1.59 102 PHE A O 1
ATOM 858 N N . LYS A 1 103 ? 146.928 120.489 141.127 1.00 3.01 103 LYS A N 1
ATOM 859 C CA . LYS A 1 103 ? 148.291 120.826 141.520 1.00 3.01 103 LYS A CA 1
ATOM 860 C C . LYS A 1 103 ? 148.597 122.303 141.307 1.00 3.01 103 LYS A C 1
ATOM 861 O O . LYS A 1 103 ? 149.295 122.916 142.121 1.00 3.01 103 LYS A O 1
ATOM 867 N N . ALA A 1 104 ? 148.069 122.897 140.234 1.00 3.02 104 ALA A N 1
ATOM 868 C CA . ALA A 1 104 ? 148.350 124.295 139.935 1.00 3.02 104 ALA A CA 1
ATOM 869 C C . ALA A 1 104 ? 147.662 125.256 140.893 1.00 3.02 104 ALA A C 1
ATOM 870 O O . ALA A 1 104 ? 148.107 126.398 141.029 1.00 3.02 104 ALA A O 1
ATOM 872 N N . TYR A 1 105 ? 146.598 124.825 141.561 1.00 3.80 105 TYR A N 1
ATOM 873 C CA . TYR A 1 105 ? 145.778 125.705 142.381 1.00 3.80 105 TYR A CA 1
ATOM 874 C C . TYR A 1 105 ? 145.760 125.287 143.843 1.00 3.80 105 TYR A C 1
ATOM 875 O O . TYR A 1 105 ? 144.801 125.590 144.550 1.00 3.80 105 TYR A O 1
ATOM 884 N N . GLN A 1 106 ? 146.807 124.611 144.311 1.00 4.67 106 GLN A N 1
ATOM 885 C CA . GLN A 1 106 ? 146.772 124.002 145.634 1.00 4.67 106 GLN A CA 1
ATOM 886 C C . GLN A 1 106 ? 146.879 125.034 146.749 1.00 4.67 106 GLN A C 1
ATOM 887 O O . GLN A 1 106 ? 146.285 124.849 147.815 1.00 4.67 106 GLN A O 1
ATOM 893 N N . LYS A 1 107 ? 147.609 126.127 146.524 1.00 4.33 107 LYS A N 1
ATOM 894 C CA . LYS A 1 107 ? 147.696 127.173 147.536 1.00 4.33 107 LYS A CA 1
ATOM 895 C C . LYS A 1 107 ? 146.399 127.968 147.635 1.00 4.33 107 LYS A C 1
ATOM 896 O O . LYS A 1 107 ? 145.994 128.356 148.735 1.00 4.33 107 LYS A O 1
ATOM 902 N N . GLU A 1 108 ? 145.728 128.199 146.504 1.00 5.56 108 GLU A N 1
ATOM 903 C CA . GLU A 1 108 ? 144.423 128.852 146.521 1.00 5.56 108 GLU A CA 1
ATOM 904 C C . GLU A 1 108 ? 143.358 127.967 147.153 1.00 5.56 108 GLU A C 1
ATOM 905 O O . GLU A 1 108 ? 142.407 128.477 147.752 1.00 5.56 108 GLU A O 1
ATOM 911 N N . ILE A 1 109 ? 143.492 126.650 147.020 1.00 3.76 109 ILE A N 1
ATOM 912 C CA . ILE A 1 109 ? 142.543 125.726 147.629 1.00 3.76 109 ILE A CA 1
ATOM 913 C C . ILE A 1 109 ? 142.792 125.618 149.129 1.00 3.76 109 ILE A C 1
ATOM 914 O O . ILE A 1 109 ? 141.849 125.607 149.927 1.00 3.76 109 ILE A O 1
ATOM 919 N N . LEU A 1 110 ? 144.063 125.589 149.539 1.00 5.29 110 LEU A N 1
ATOM 920 C CA . LEU A 1 110 ? 144.397 125.550 150.958 1.00 5.29 110 LEU A CA 1
ATOM 921 C C . LEU A 1 110 ? 144.063 126.856 151.667 1.00 5.29 110 LEU A C 1
ATOM 922 O O . LEU A 1 110 ? 143.712 126.841 152.850 1.00 5.29 110 LEU A O 1
ATOM 927 N N . ARG A 1 111 ? 144.163 127.989 150.971 1.00 6.68 111 ARG A N 1
ATOM 928 C CA . ARG A 1 111 ? 143.822 129.274 151.568 1.00 6.68 111 ARG A CA 1
ATOM 929 C C . ARG A 1 111 ? 142.321 129.509 151.660 1.00 6.68 111 ARG A C 1
ATOM 930 O O . ARG A 1 111 ? 141.895 130.381 152.420 1.00 6.68 111 ARG A O 1
ATOM 938 N N . GLY A 1 112 ? 141.517 128.778 150.897 1.00 6.45 112 GLY A N 1
ATOM 939 C CA . GLY A 1 112 ? 140.086 128.977 150.887 1.00 6.45 112 GLY A CA 1
ATOM 940 C C . GLY A 1 112 ? 139.584 129.959 149.859 1.00 6.45 112 GLY A C 1
ATOM 941 O O . GLY A 1 112 ? 138.399 130.307 149.888 1.00 6.45 112 GLY A O 1
ATOM 942 N N . ASP A 1 113 ? 140.442 130.422 148.956 1.00 6.11 113 ASP A N 1
ATOM 943 C CA . ASP A 1 113 ? 140.030 131.352 147.917 1.00 6.11 113 ASP A CA 1
ATOM 944 C C . ASP A 1 113 ? 139.398 130.658 146.725 1.00 6.11 113 ASP A C 1
ATOM 945 O O . ASP A 1 113 ? 138.702 131.310 145.941 1.00 6.11 113 ASP A O 1
ATOM 950 N N . MET A 1 114 ? 139.620 129.358 146.582 1.00 5.83 114 MET A N 1
ATOM 951 C CA . MET A 1 114 ? 139.100 128.568 145.481 1.00 5.83 114 MET A CA 1
ATOM 952 C C . MET A 1 114 ? 138.504 127.285 146.034 1.00 5.83 114 MET A C 1
ATOM 953 O O . MET A 1 114 ? 139.022 126.719 146.999 1.00 5.83 114 MET A O 1
ATOM 958 N N . SER A 1 115 ? 137.405 126.844 145.435 1.00 4.26 115 SER A N 1
ATOM 959 C CA . SER A 1 115 ? 136.827 125.558 145.772 1.00 4.26 115 SER A CA 1
ATOM 960 C C . SER A 1 115 ? 137.615 124.429 145.122 1.00 4.26 115 SER A C 1
ATOM 961 O O . SER A 1 115 ? 138.389 124.630 144.186 1.00 4.26 115 SER A O 1
ATOM 964 N N . ILE A 1 116 ? 137.410 123.229 145.640 1.00 3.19 116 ILE A N 1
ATOM 965 C CA . ILE A 1 116 ? 137.907 122.025 144.970 1.00 3.19 116 ILE A CA 1
ATOM 966 C C . ILE A 1 116 ? 137.041 121.760 143.741 1.00 3.19 116 ILE A C 1
ATOM 967 O O . ILE A 1 116 ? 135.805 121.734 143.859 1.00 3.19 116 ILE A O 1
ATOM 972 N N . PRO A 1 117 ? 137.624 121.608 142.549 1.00 2.69 117 PRO A N 1
ATOM 973 C CA . PRO A 1 117 ? 136.822 121.584 141.312 1.00 2.69 117 PRO A CA 1
ATOM 974 C C . PRO A 1 117 ? 136.024 120.298 141.149 1.00 2.69 117 PRO A C 1
ATOM 975 O O . PRO A 1 117 ? 136.577 119.200 141.170 1.00 2.69 117 PRO A O 1
ATOM 979 N N . SER A 1 118 ? 134.714 120.446 140.982 1.00 2.57 118 SER A N 1
ATOM 980 C CA . SER A 1 118 ? 133.819 119.355 140.628 1.00 2.57 118 SER A CA 1
ATOM 981 C C . SER A 1 118 ? 133.528 119.396 139.135 1.00 2.57 118 SER A C 1
ATOM 982 O O . SER A 1 118 ? 133.506 120.461 138.522 1.00 2.57 118 SER A O 1
ATOM 985 N N . TYR A 1 119 ? 133.271 118.227 138.559 1.00 0.55 119 TYR A N 1
ATOM 986 C CA . TYR A 1 119 ? 133.104 118.082 137.121 1.00 0.55 119 TYR A CA 1
ATOM 987 C C . TYR A 1 119 ? 131.696 117.605 136.790 1.00 0.55 119 TYR A C 1
ATOM 988 O O . TYR A 1 119 ? 131.087 116.845 137.544 1.00 0.55 119 TYR A O 1
ATOM 997 N N . LYS A 1 120 ? 131.193 118.060 135.645 1.00 0.61 120 LYS A N 1
ATOM 998 C CA . LYS A 1 120 ? 129.784 117.985 135.291 1.00 0.61 120 LYS A CA 1
ATOM 999 C C . LYS A 1 120 ? 129.471 116.750 134.449 1.00 0.61 120 LYS A C 1
ATOM 1000 O O . LYS A 1 120 ? 130.353 115.998 134.037 1.00 0.61 120 LYS A O 1
ATOM 1006 N N . ARG A 1 121 ? 128.181 116.581 134.146 1.00 4.21 121 ARG A N 1
ATOM 1007 C CA . ARG A 1 121 ? 127.693 115.346 133.540 1.00 4.21 121 ARG A CA 1
ATOM 1008 C C . ARG A 1 121 ? 128.035 115.265 132.057 1.00 4.21 121 ARG A C 1
ATOM 1009 O O . ARG A 1 121 ? 128.646 114.290 131.607 1.00 4.21 121 ARG A O 1
ATOM 1017 N N . ASP A 1 122 ? 127.635 116.269 131.274 1.00 3.92 122 ASP A N 1
ATOM 1018 C CA . ASP A 1 122 ? 127.894 116.267 129.834 1.00 3.92 122 ASP A CA 1
ATOM 1019 C C . ASP A 1 122 ? 129.307 116.788 129.600 1.00 3.92 122 ASP A C 1
ATOM 1020 O O . ASP A 1 122 ? 129.536 117.952 129.276 1.00 3.92 122 ASP A O 1
ATOM 1025 N N . ILE A 1 123 ? 130.268 115.886 129.751 1.00 2.16 123 ILE A N 1
ATOM 1026 C CA . ILE A 1 123 ? 131.686 116.223 129.743 1.00 2.16 123 ILE A CA 1
ATOM 1027 C C . ILE A 1 123 ? 132.232 115.843 128.368 1.00 2.16 123 ILE A C 1
ATOM 1028 O O . ILE A 1 123 ? 131.717 114.906 127.744 1.00 2.16 123 ILE A O 1
ATOM 1033 N N . PRO A 1 124 ? 133.190 116.582 127.810 1.00 7.99 124 PRO A N 1
ATOM 1034 C CA . PRO A 1 124 ? 133.806 116.155 126.550 1.00 7.99 124 PRO A CA 1
ATOM 1035 C C . PRO A 1 124 ? 134.662 114.910 126.719 1.00 7.99 124 PRO A C 1
ATOM 1036 O O . PRO A 1 124 ? 135.097 114.558 127.816 1.00 7.99 124 PRO A O 1
ATOM 1040 N N . LEU A 1 125 ? 134.909 114.242 125.598 1.00 10.52 125 LEU A N 1
ATOM 1041 C CA . LEU A 1 125 ? 135.740 113.046 125.556 1.00 10.52 125 LEU A CA 1
ATOM 1042 C C . LEU A 1 125 ? 137.121 113.418 125.044 1.00 10.52 125 LEU A C 1
ATOM 1043 O O . LEU A 1 125 ? 137.245 113.963 123.947 1.00 10.52 125 LEU A O 1
ATOM 1048 N N . ASP A 1 126 ? 138.145 113.117 125.833 1.00 10.52 126 ASP A N 1
ATOM 1049 C CA . ASP A 1 126 ? 139.516 113.427 125.462 1.00 10.52 126 ASP A CA 1
ATOM 1050 C C . ASP A 1 126 ? 140.049 112.442 124.433 1.00 10.52 126 ASP A C 1
ATOM 1051 O O . ASP A 1 126 ? 139.687 111.266 124.419 1.00 10.52 126 ASP A O 1
ATOM 1056 N N . LEU A 1 127 ? 140.933 112.933 123.568 1.00 7.67 127 LEU A N 1
ATOM 1057 C CA . LEU A 1 127 ? 141.588 112.098 122.565 1.00 7.67 127 LEU A CA 1
ATOM 1058 C C . LEU A 1 127 ? 143.017 112.583 122.397 1.00 7.67 127 LEU A C 1
ATOM 1059 O O . LEU A 1 127 ? 143.231 113.698 121.926 1.00 7.67 127 LEU A O 1
ATOM 1064 N N . ILE A 1 128 ? 143.997 111.757 122.763 1.00 2.74 128 ILE A N 1
ATOM 1065 C CA . ILE A 1 128 ? 145.382 112.143 122.509 1.00 2.74 128 ILE A CA 1
ATOM 1066 C C . ILE A 1 128 ? 145.669 112.082 121.011 1.00 2.74 128 ILE A C 1
ATOM 1067 O O . ILE A 1 128 ? 144.965 111.426 120.238 1.00 2.74 128 ILE A O 1
ATOM 1072 N N . LYS A 1 129 ? 146.718 112.800 120.597 1.00 2.39 129 LYS A N 1
ATOM 1073 C CA . LYS A 1 129 ? 146.995 113.056 119.184 1.00 2.39 129 LYS A CA 1
ATOM 1074 C C . LYS A 1 129 ? 147.377 111.807 118.399 1.00 2.39 129 LYS A C 1
ATOM 1075 O O . LYS A 1 129 ? 147.333 111.840 117.166 1.00 2.39 129 LYS A O 1
ATOM 1081 N N . GLU A 1 130 ? 147.728 110.714 119.071 1.00 1.28 130 GLU A N 1
ATOM 1082 C CA . GLU A 1 130 ? 147.983 109.446 118.407 1.00 1.28 130 GLU A CA 1
ATOM 1083 C C . GLU A 1 130 ? 146.706 108.687 118.092 1.00 1.28 130 GLU A C 1
ATOM 1084 O O . GLU A 1 130 ? 146.747 107.730 117.316 1.00 1.28 130 GLU A O 1
ATOM 1090 N N . ASN A 1 131 ? 145.580 109.095 118.666 1.00 1.11 131 ASN A N 1
ATOM 1091 C CA . ASN A 1 131 ? 144.308 108.417 118.490 1.00 1.11 131 ASN A CA 1
ATOM 1092 C C . ASN A 1 131 ? 143.404 109.110 117.481 1.00 1.11 131 ASN A C 1
ATOM 1093 O O . ASN A 1 131 ? 142.213 108.810 117.434 1.00 1.11 131 ASN A O 1
ATOM 1098 N N . ILE A 1 132 ? 143.940 110.035 116.687 1.00 3.04 132 ILE A N 1
ATOM 1099 C CA . ILE A 1 132 ? 143.209 110.707 115.619 1.00 3.04 132 ILE A CA 1
ATOM 1100 C C . ILE A 1 132 ? 143.867 110.347 114.300 1.00 3.04 132 ILE A C 1
ATOM 1101 O O . ILE A 1 132 ? 145.094 110.423 114.179 1.00 3.04 132 ILE A O 1
ATOM 1106 N N . SER A 1 133 ? 143.063 109.968 113.310 1.00 4.20 133 SER A N 1
ATOM 1107 C CA . SER A 1 133 ? 143.588 109.867 111.952 1.00 4.20 133 SER A CA 1
ATOM 1108 C C . SER A 1 133 ? 142.494 110.235 110.965 1.00 4.20 133 SER A C 1
ATOM 1109 O O . SER A 1 133 ? 141.435 109.613 110.962 1.00 4.20 133 SER A O 1
ATOM 1112 N N . VAL A 1 134 ? 142.736 111.231 110.126 1.00 3.94 134 VAL A N 1
ATOM 1113 C CA . VAL A 1 134 ? 141.762 111.631 109.117 1.00 3.94 134 VAL A CA 1
ATOM 1114 C C . VAL A 1 134 ? 142.299 111.241 107.746 1.00 3.94 134 VAL A C 1
ATOM 1115 O O . VAL A 1 134 ? 143.507 111.276 107.497 1.00 3.94 134 VAL A O 1
ATOM 1119 N N . ASN A 1 135 ? 141.392 110.820 106.869 1.00 7.68 135 ASN A N 1
ATOM 1120 C CA . ASN A 1 135 ? 141.728 110.446 105.504 1.00 7.68 135 ASN A CA 1
ATOM 1121 C C . ASN A 1 135 ? 140.650 110.961 104.566 1.00 7.68 135 ASN A C 1
ATOM 1122 O O . ASN A 1 135 ? 139.460 110.823 104.856 1.00 7.68 135 ASN A O 1
ATOM 1127 N N . ARG A 1 136 ? 141.058 111.545 103.445 1.00 8.30 136 ARG A N 1
ATOM 1128 C CA . ARG A 1 136 ? 140.109 111.928 102.408 1.00 8.30 136 ARG A CA 1
ATOM 1129 C C . ARG A 1 136 ? 140.008 110.804 101.384 1.00 8.30 136 ARG A C 1
ATOM 1130 O O . ARG A 1 136 ? 141.027 110.276 100.931 1.00 8.30 136 ARG A O 1
ATOM 1138 N N . MET A 1 137 ? 138.783 110.426 101.045 1.00 12.57 137 MET A N 1
ATOM 1139 C CA . MET A 1 137 ? 138.533 109.396 100.051 1.00 12.57 137 MET A CA 1
ATOM 1140 C C . MET A 1 137 ? 138.484 110.005 98.654 1.00 12.57 137 MET A C 1
ATOM 1141 O O . MET A 1 137 ? 138.440 111.224 98.483 1.00 12.57 137 MET A O 1
ATOM 1146 N N . ASN A 1 138 ? 138.486 109.127 97.645 1.00 17.44 138 ASN A N 1
ATOM 1147 C CA . ASN A 1 138 ? 138.504 109.587 96.259 1.00 17.44 138 ASN A CA 1
ATOM 1148 C C . ASN A 1 138 ? 137.184 110.222 95.841 1.00 17.44 138 ASN A C 1
ATOM 1149 O O . ASN A 1 138 ? 137.172 111.104 94.976 1.00 17.44 138 ASN A O 1
ATOM 1154 N N . HIS A 1 139 ? 136.071 109.803 96.434 1.00 15.25 139 HIS A N 1
ATOM 1155 C CA . HIS A 1 139 ? 134.770 110.365 96.102 1.00 15.25 139 HIS A CA 1
ATOM 1156 C C . HIS A 1 139 ? 134.394 111.558 96.974 1.00 15.25 139 HIS A C 1
ATOM 1157 O O . HIS A 1 139 ? 133.262 112.039 96.887 1.00 15.25 139 HIS A O 1
ATOM 1164 N N . GLY A 1 140 ? 135.302 112.039 97.815 1.00 10.94 140 GLY A N 1
ATOM 1165 C CA . GLY A 1 140 ? 135.100 113.289 98.512 1.00 10.94 140 GLY A CA 1
ATOM 1166 C C . GLY A 1 140 ? 134.663 113.199 99.954 1.00 10.94 140 GLY A C 1
ATOM 1167 O O . GLY A 1 140 ? 134.279 114.225 100.524 1.00 10.94 140 GLY A O 1
ATOM 1168 N N . ASP A 1 141 ? 134.702 112.020 100.559 1.00 7.72 141 ASP A N 1
ATOM 1169 C CA . ASP A 1 141 ? 134.374 111.860 101.965 1.00 7.72 141 ASP A CA 1
ATOM 1170 C C . ASP A 1 141 ? 135.624 111.993 102.819 1.00 7.72 141 ASP A C 1
ATOM 1171 O O . ASP A 1 141 ? 136.741 111.751 102.361 1.00 7.72 141 ASP A O 1
ATOM 1176 N N . TYR A 1 142 ? 135.421 112.373 104.076 1.00 2.67 142 TYR A N 1
ATOM 1177 C CA . TYR A 1 142 ? 136.487 112.452 105.063 1.00 2.67 142 TYR A CA 1
ATOM 1178 C C . TYR A 1 142 ? 136.167 111.516 106.218 1.00 2.67 142 TYR A C 1
ATOM 1179 O O . TYR A 1 142 ? 135.134 111.665 106.882 1.00 2.67 142 TYR A O 1
ATOM 1188 N N . ILE A 1 143 ? 137.055 110.554 106.445 1.00 2.89 143 ILE A N 1
ATOM 1189 C CA . ILE A 1 143 ? 136.904 109.540 107.479 1.00 2.89 143 ILE A CA 1
ATOM 1190 C C . ILE A 1 143 ? 137.851 109.885 108.614 1.00 2.89 143 ILE A C 1
ATOM 1191 O O . ILE A 1 143 ? 139.058 110.031 108.400 1.00 2.89 143 ILE A O 1
ATOM 1196 N N . ALA A 1 144 ? 137.311 109.996 109.819 1.00 1.15 144 ALA A N 1
ATOM 1197 C CA . ALA A 1 144 ? 138.112 110.133 111.024 1.00 1.15 144 ALA A CA 1
ATOM 1198 C C . ALA A 1 144 ? 138.068 108.816 111.786 1.00 1.15 144 ALA A C 1
ATOM 1199 O O . ALA A 1 144 ? 136.994 108.358 112.174 1.00 1.15 144 ALA A O 1
ATOM 1201 N N . SER A 1 145 ? 139.227 108.203 111.978 1.00 3.11 145 SER A N 1
ATOM 1202 C CA . SER A 1 145 ? 139.360 106.970 112.738 1.00 3.11 145 SER A CA 1
ATOM 1203 C C . SER A 1 145 ? 139.943 107.313 114.100 1.00 3.11 145 SER A C 1
ATOM 1204 O O . SER A 1 145 ? 140.986 107.974 114.195 1.00 3.11 145 SER A O 1
ATOM 1207 N N . LEU A 1 146 ? 139.245 106.873 115.144 1.00 2.15 146 LEU A N 1
ATOM 1208 C CA . LEU A 1 146 ? 139.454 107.291 116.519 1.00 2.15 146 LEU A CA 1
ATOM 1209 C C . LEU A 1 146 ? 139.593 106.064 117.403 1.00 2.15 146 LEU A C 1
ATOM 1210 O O . LEU A 1 146 ? 138.752 105.160 117.353 1.00 2.15 146 LEU A O 1
ATOM 1215 N N . SER A 1 147 ? 140.665 106.025 118.190 1.00 1.80 147 SER A N 1
ATOM 1216 C CA . SER A 1 147 ? 140.802 105.038 119.251 1.00 1.80 147 SER A CA 1
ATOM 1217 C C . SER A 1 147 ? 140.049 105.552 120.467 1.00 1.80 147 SER A C 1
ATOM 1218 O O . SER A 1 147 ? 140.481 106.504 121.118 1.00 1.80 147 SER A O 1
ATOM 1221 N N . LEU A 1 148 ? 138.918 104.932 120.762 1.00 2.08 148 LEU A N 1
ATOM 1222 C CA . LEU A 1 148 ? 138.061 105.347 121.857 1.00 2.08 148 LEU A CA 1
ATOM 1223 C C . LEU A 1 148 ? 137.895 104.293 122.934 1.00 2.08 148 LEU A C 1
ATOM 1224 O O . LEU A 1 148 ? 137.626 104.644 124.081 1.00 2.08 148 LEU A O 1
ATOM 1229 N N . LEU A 1 149 ? 138.058 103.021 122.599 1.00 2.65 149 LEU A N 1
ATOM 1230 C CA . LEU A 1 149 ? 137.790 101.912 123.495 1.00 2.65 149 LEU A CA 1
ATOM 1231 C C . LEU A 1 149 ? 139.083 101.210 123.874 1.00 2.65 149 LEU A C 1
ATOM 1232 O O . LEU A 1 149 ? 140.081 101.266 123.154 1.00 2.65 149 LEU A O 1
ATOM 1237 N N . SER A 1 150 ? 139.046 100.533 125.015 1.00 4.21 150 SER A N 1
ATOM 1238 C CA . SER A 1 150 ? 140.155 99.692 125.424 1.00 4.21 150 SER A CA 1
ATOM 1239 C C . SER A 1 150 ? 140.049 98.322 124.764 1.00 4.21 150 SER A C 1
ATOM 1240 O O . SER A 1 150 ? 139.109 98.027 124.026 1.00 4.21 150 SER A O 1
ATOM 1243 N N . ASN A 1 151 ? 141.048 97.486 125.022 1.00 7.56 151 ASN A N 1
ATOM 1244 C CA . ASN A 1 151 ? 141.006 96.114 124.521 1.00 7.56 151 ASN A CA 1
ATOM 1245 C C . ASN A 1 151 ? 139.903 95.251 125.142 1.00 7.56 151 ASN A C 1
ATOM 1246 O O . ASN A 1 151 ? 139.326 94.440 124.399 1.00 7.56 151 ASN A O 1
ATOM 1251 N N . PRO A 1 152 ? 139.554 95.345 126.440 1.00 7.52 152 PRO A N 1
ATOM 1252 C CA . PRO A 1 152 ? 138.332 94.648 126.881 1.00 7.52 152 PRO A CA 1
ATOM 1253 C C . PRO A 1 152 ? 137.042 95.210 126.310 1.00 7.52 152 PRO A C 1
ATOM 1254 O O . PRO A 1 152 ? 136.105 94.442 126.057 1.00 7.52 152 PRO A O 1
ATOM 1258 N N . ALA A 1 153 ? 136.956 96.527 126.111 1.00 8.82 153 ALA A N 1
ATOM 1259 C CA . ALA A 1 153 ? 135.718 97.121 125.616 1.00 8.82 153 ALA A CA 1
ATOM 1260 C C . ALA A 1 153 ? 135.471 96.780 124.153 1.00 8.82 153 ALA A C 1
ATOM 1261 O O . ALA A 1 153 ? 134.317 96.609 123.749 1.00 8.82 153 ALA A O 1
ATOM 1263 N N . LYS A 1 154 ? 136.536 96.659 123.356 1.00 11.64 154 LYS A N 1
ATOM 1264 C CA . LYS A 1 154 ? 136.392 96.229 121.970 1.00 11.64 154 LYS A CA 1
ATOM 1265 C C . LYS A 1 154 ? 135.916 94.786 121.867 1.00 11.64 154 LYS A C 1
ATOM 1266 O O . LYS A 1 154 ? 135.184 94.445 120.934 1.00 11.64 154 LYS A O 1
ATOM 1272 N N . GLN A 1 155 ? 136.308 93.929 122.812 1.00 16.71 155 GLN A N 1
ATOM 1273 C CA . GLN A 1 155 ? 135.815 92.556 122.797 1.00 16.71 155 GLN A CA 1
ATOM 1274 C C . GLN A 1 155 ? 134.386 92.468 123.312 1.00 16.71 155 GLN A C 1
ATOM 1275 O O . GLN A 1 155 ? 133.581 91.693 122.785 1.00 16.71 155 GLN A O 1
ATOM 1281 N N . GLU A 1 156 ? 134.045 93.246 124.340 1.00 15.64 156 GLU A N 1
ATOM 1282 C CA . GLU A 1 156 ? 132.681 93.187 124.853 1.00 15.64 156 GLU A CA 1
ATOM 1283 C C . GLU A 1 156 ? 131.684 93.939 123.981 1.00 15.64 156 GLU A C 1
ATOM 1284 O O . GLU A 1 156 ? 130.478 93.749 124.157 1.00 15.64 156 GLU A O 1
ATOM 1290 N N . MET A 1 157 ? 132.145 94.781 123.056 1.00 15.37 157 MET A N 1
ATOM 1291 C CA . MET A 1 157 ? 131.260 95.490 122.143 1.00 15.37 157 MET A CA 1
ATOM 1292 C C . MET A 1 157 ? 131.381 95.017 120.703 1.00 15.37 157 MET A C 1
ATOM 1293 O O . MET A 1 157 ? 130.688 95.563 119.836 1.00 15.37 157 MET A O 1
ATOM 1298 N N . ASN A 1 158 ? 132.252 94.036 120.435 1.00 19.85 158 ASN A N 1
ATOM 1299 C CA . ASN A 1 158 ? 132.500 93.459 119.108 1.00 19.85 158 ASN A CA 1
ATOM 1300 C C . ASN A 1 158 ? 132.962 94.525 118.109 1.00 19.85 158 ASN A C 1
ATOM 1301 O O . ASN A 1 158 ? 132.365 94.738 117.053 1.00 19.85 158 ASN A O 1
ATOM 1306 N N . VAL A 1 159 ? 134.040 95.206 118.482 1.00 16.69 159 VAL A N 1
ATOM 1307 C CA . VAL A 1 159 ? 134.753 96.135 117.614 1.00 16.69 159 VAL A CA 1
ATOM 1308 C C . VAL A 1 159 ? 136.149 95.568 117.400 1.00 16.69 159 VAL A C 1
ATOM 1309 O O . VAL A 1 159 ? 136.778 95.080 118.344 1.00 16.69 159 VAL A O 1
ATOM 1313 N N . LYS A 1 160 ? 136.627 95.601 116.158 1.00 18.66 160 LYS A N 1
ATOM 1314 C CA . LYS A 1 160 ? 137.898 94.975 115.821 1.00 18.66 160 LYS A CA 1
ATOM 1315 C C . LYS A 1 160 ? 139.051 95.954 115.674 1.00 18.66 160 LYS A C 1
ATOM 1316 O O . LYS A 1 160 ? 140.199 95.570 115.897 1.00 18.66 160 LYS A O 1
ATOM 1322 N N . ARG A 1 161 ? 138.776 97.202 115.318 1.00 14.61 161 ARG A N 1
ATOM 1323 C CA . ARG A 1 161 ? 139.809 98.184 115.004 1.00 14.61 161 ARG A CA 1
ATOM 1324 C C . ARG A 1 161 ? 139.373 99.513 115.610 1.00 14.61 161 ARG A C 1
ATOM 1325 O O . ARG A 1 161 ? 138.553 99.556 116.533 1.00 14.61 161 ARG A O 1
ATOM 1333 N N . LYS A 1 162 ? 139.970 100.605 115.134 1.00 5.29 162 LYS A N 1
ATOM 1334 C CA . LYS A 1 162 ? 139.527 101.942 115.512 1.00 5.29 162 LYS A CA 1
ATOM 1335 C C . LYS A 1 162 ? 138.106 102.196 115.021 1.00 5.29 162 LYS A C 1
ATOM 1336 O O . LYS A 1 162 ? 137.637 101.576 114.065 1.00 5.29 162 LYS A O 1
ATOM 1342 N N . ILE A 1 163 ? 137.414 103.116 115.681 1.00 2.59 163 ILE A N 1
ATOM 1343 C CA . ILE A 1 163 ? 136.063 103.495 115.283 1.00 2.59 163 ILE A CA 1
ATOM 1344 C C . ILE A 1 163 ? 136.176 104.575 114.218 1.00 2.59 163 ILE A C 1
ATOM 1345 O O . ILE A 1 163 ? 136.802 105.612 114.440 1.00 2.59 163 ILE A O 1
ATOM 1350 N N . SER A 1 164 ? 135.593 104.334 113.054 1.00 2.69 164 SER A N 1
ATOM 1351 C CA . SER A 1 164 ? 135.658 105.277 111.951 1.00 2.69 164 SER A CA 1
ATOM 1352 C C . SER A 1 164 ? 134.319 105.977 111.802 1.00 2.69 164 SER A C 1
ATOM 1353 O O . SER A 1 164 ? 133.277 105.322 111.741 1.00 2.69 164 SER A O 1
ATOM 1356 N N . VAL A 1 165 ? 134.351 107.304 111.761 1.00 2.44 165 VAL A N 1
ATOM 1357 C CA . VAL A 1 165 ? 133.167 108.114 111.524 1.00 2.44 165 VAL A CA 1
ATOM 1358 C C . VAL A 1 165 ? 133.403 108.957 110.280 1.00 2.44 165 VAL A C 1
ATOM 1359 O O . VAL A 1 165 ? 134.534 109.157 109.838 1.00 2.44 165 VAL A O 1
ATOM 1363 N N . ILE A 1 166 ? 132.310 109.448 109.709 1.00 7.01 166 ILE A N 1
ATOM 1364 C CA . ILE A 1 166 ? 132.362 110.370 108.580 1.00 7.01 166 ILE A CA 1
ATOM 1365 C C . ILE A 1 166 ? 132.151 111.779 109.112 1.00 7.01 166 ILE A C 1
ATOM 1366 O O . ILE A 1 166 ? 131.220 112.019 109.887 1.00 7.01 166 ILE A O 1
ATOM 1371 N N . ILE A 1 167 ? 133.030 112.705 108.738 1.00 3.61 167 ILE A N 1
ATOM 1372 C CA . ILE A 1 167 ? 132.895 114.090 109.168 1.00 3.61 167 ILE A CA 1
ATOM 1373 C C . ILE A 1 167 ? 132.591 114.969 107.962 1.00 3.61 167 ILE A C 1
ATOM 1374 O O . ILE A 1 167 ? 132.959 114.661 106.827 1.00 3.61 167 ILE A O 1
ATOM 1379 N N . ILE A 1 168 ? 131.897 116.076 108.216 1.00 4.55 168 ILE A N 1
ATOM 1380 C CA . ILE A 1 168 ? 131.671 117.094 107.195 1.00 4.55 168 ILE A CA 1
ATOM 1381 C C . ILE A 1 168 ? 132.825 118.078 107.244 1.00 4.55 168 ILE A C 1
ATOM 1382 O O . ILE A 1 168 ? 133.108 118.665 108.293 1.00 4.55 168 ILE A O 1
ATOM 1387 N N . VAL A 1 169 ? 133.487 118.258 106.113 1.00 2.59 169 VAL A N 1
ATOM 1388 C CA . VAL A 1 169 ? 134.655 119.121 106.000 1.00 2.59 169 VAL A CA 1
ATOM 1389 C C . VAL A 1 169 ? 134.327 120.138 104.912 1.00 2.59 169 VAL A C 1
ATOM 1390 O O . VAL A 1 169 ? 134.471 119.877 103.716 1.00 2.59 169 VAL A O 1
ATOM 1394 N N . ARG A 1 170 ? 133.842 121.309 105.325 1.00 3.13 170 ARG A N 1
ATOM 1395 C CA . ARG A 1 170 ? 133.365 122.326 104.401 1.00 3.13 170 ARG A CA 1
ATOM 1396 C C . ARG A 1 170 ? 133.783 123.705 104.882 1.00 3.13 170 ARG A C 1
ATOM 1397 O O . ARG A 1 170 ? 133.938 123.937 106.081 1.00 3.13 170 ARG A O 1
ATOM 1405 N N . GLY A 1 171 ? 133.972 124.614 103.934 1.00 2.91 171 GLY A N 1
ATOM 1406 C CA . GLY A 1 171 ? 134.252 126.001 104.275 1.00 2.91 171 GLY A CA 1
ATOM 1407 C C . GLY A 1 171 ? 135.680 126.206 104.705 1.00 2.91 171 GLY A C 1
ATOM 1408 O O . GLY A 1 171 ? 136.608 125.773 104.031 1.00 2.91 171 GLY A O 1
ATOM 1409 N N . ALA A 1 172 ? 135.861 126.899 105.832 1.00 3.07 172 ALA A N 1
ATOM 1410 C CA . ALA A 1 172 ? 137.191 127.066 106.403 1.00 3.07 172 ALA A CA 1
ATOM 1411 C C . ALA A 1 172 ? 137.743 125.764 106.951 1.00 3.07 172 ALA A C 1
ATOM 1412 O O . ALA A 1 172 ? 138.966 125.595 106.988 1.00 3.07 172 ALA A O 1
ATOM 1414 N N . GLY A 1 173 ? 136.869 124.843 107.365 1.00 2.54 173 GLY A N 1
ATOM 1415 C CA . GLY A 1 173 ? 137.288 123.515 107.760 1.00 2.54 173 GLY A CA 1
ATOM 1416 C C . GLY A 1 173 ? 137.933 122.715 106.655 1.00 2.54 173 GLY A C 1
ATOM 1417 O O . GLY A 1 173 ? 138.794 121.882 106.942 1.00 2.54 173 GLY A O 1
ATOM 1418 N N . LYS A 1 174 ? 137.548 122.963 105.401 1.00 2.35 174 LYS A N 1
ATOM 1419 C CA . LYS A 1 174 ? 138.255 122.394 104.262 1.00 2.35 174 LYS A CA 1
ATOM 1420 C C . LYS A 1 174 ? 139.702 122.860 104.213 1.00 2.35 174 LYS A C 1
ATOM 1421 O O . LYS A 1 174 ? 140.605 122.045 104.004 1.00 2.35 174 LYS A O 1
ATOM 1427 N N . THR A 1 175 ? 139.938 124.146 104.465 1.00 1.42 175 THR A N 1
ATOM 1428 C CA . THR A 1 175 ? 141.284 124.701 104.461 1.00 1.42 175 THR A CA 1
ATOM 1429 C C . THR A 1 175 ? 142.115 124.168 105.622 1.00 1.42 175 THR A C 1
ATOM 1430 O O . THR A 1 175 ? 143.280 123.787 105.430 1.00 1.42 175 THR A O 1
ATOM 1434 N N . ILE A 1 176 ? 141.513 124.098 106.816 1.00 2.69 176 ILE A N 1
ATOM 1435 C CA . ILE A 1 176 ? 142.204 123.549 107.982 1.00 2.69 176 ILE A CA 1
ATOM 1436 C C . ILE A 1 176 ? 142.552 122.081 107.762 1.00 2.69 176 ILE A C 1
ATOM 1437 O O . ILE A 1 176 ? 143.690 121.671 107.993 1.00 2.69 176 ILE A O 1
ATOM 1442 N N . MET A 1 177 ? 141.590 121.278 107.294 1.00 1.25 177 MET A N 1
ATOM 1443 C CA . MET A 1 177 ? 141.826 119.849 107.120 1.00 1.25 177 MET A CA 1
ATOM 1444 C C . MET A 1 177 ? 142.819 119.560 106.008 1.00 1.25 177 MET A C 1
ATOM 1445 O O . MET A 1 177 ? 143.608 118.617 106.122 1.00 1.25 177 MET A O 1
ATOM 1450 N N . ASP A 1 178 ? 142.813 120.357 104.937 1.00 2.05 178 ASP A N 1
ATOM 1451 C CA . ASP A 1 178 ? 143.814 120.171 103.897 1.00 2.05 178 ASP A CA 1
ATOM 1452 C C . ASP A 1 178 ? 145.204 120.550 104.379 1.00 2.05 178 ASP A C 1
ATOM 1453 O O . ASP A 1 178 ? 146.187 119.938 103.952 1.00 2.05 178 ASP A O 1
ATOM 1458 N N . ARG A 1 179 ? 145.316 121.535 105.272 1.00 2.86 179 ARG A N 1
ATOM 1459 C CA . ARG A 1 179 ? 146.621 121.818 105.858 1.00 2.86 179 ARG A CA 1
ATOM 1460 C C . ARG A 1 179 ? 147.025 120.811 106.935 1.00 2.86 179 ARG A C 1
ATOM 1461 O O . ARG A 1 179 ? 148.220 120.657 107.192 1.00 2.86 179 ARG A O 1
ATOM 1469 N N . ILE A 1 180 ? 146.062 120.139 107.572 1.00 3.93 180 ILE A N 1
ATOM 1470 C CA . ILE A 1 180 ? 146.368 119.012 108.456 1.00 3.93 180 ILE A CA 1
ATOM 1471 C C . ILE A 1 180 ? 146.951 117.854 107.656 1.00 3.93 180 ILE A C 1
ATOM 1472 O O . ILE A 1 180 ? 148.000 117.303 108.007 1.00 3.93 180 ILE A O 1
ATOM 1477 N N . LEU A 1 181 ? 146.282 117.477 106.563 1.00 3.42 181 LEU A N 1
ATOM 1478 C CA . LEU A 1 181 ? 146.639 116.273 105.820 1.00 3.42 181 LEU A CA 1
ATOM 1479 C C . LEU A 1 181 ? 147.945 116.406 105.048 1.00 3.42 181 LEU A C 1
ATOM 1480 O O . LEU A 1 181 ? 148.570 115.388 104.740 1.00 3.42 181 LEU A O 1
ATOM 1485 N N . SER A 1 182 ? 148.376 117.622 104.734 1.00 6.91 182 SER A N 1
ATOM 1486 C CA . SER A 1 182 ? 149.635 117.830 104.034 1.00 6.91 182 SER A CA 1
ATOM 1487 C C . SER A 1 182 ? 150.812 118.037 104.976 1.00 6.91 182 SER A C 1
ATOM 1488 O O . SER A 1 182 ? 151.942 118.188 104.504 1.00 6.91 182 SER A O 1
ATOM 1491 N N . GLY A 1 183 ? 150.579 118.046 106.287 1.00 6.96 183 GLY A N 1
ATOM 1492 C CA . GLY A 1 183 ? 151.638 118.175 107.259 1.00 6.96 183 GLY A CA 1
ATOM 1493 C C . GLY A 1 183 ? 151.949 119.589 107.689 1.00 6.96 183 GLY A C 1
ATOM 1494 O O . GLY A 1 183 ? 152.779 119.772 108.587 1.00 6.96 183 GLY A O 1
ATOM 1495 N N . GLU A 1 184 ? 151.324 120.592 107.067 1.00 6.56 184 GLU A N 1
ATOM 1496 C CA . GLU A 1 184 ? 151.599 121.984 107.408 1.00 6.56 184 GLU A CA 1
ATOM 1497 C C . GLU A 1 184 ? 151.111 122.317 108.811 1.00 6.56 184 GLU A C 1
ATOM 1498 O O . GLU A 1 184 ? 151.792 123.026 109.560 1.00 6.56 184 GLU A O 1
ATOM 1504 N N . TYR A 1 185 ? 149.951 121.802 109.187 1.00 2.62 185 TYR A N 1
ATOM 1505 C CA . TYR A 1 185 ? 149.429 121.927 110.537 1.00 2.62 185 TYR A CA 1
ATOM 1506 C C . TYR A 1 185 ? 149.603 120.600 111.264 1.00 2.62 185 TYR A C 1
ATOM 1507 O O . TYR A 1 185 ? 149.675 119.535 110.650 1.00 2.62 185 TYR A O 1
ATOM 1516 N N . GLN A 1 186 ? 149.679 120.671 112.589 1.00 2.86 186 GLN A N 1
ATOM 1517 C CA . GLN A 1 186 ? 149.897 119.492 113.418 1.00 2.86 186 GLN A CA 1
ATOM 1518 C C . GLN A 1 186 ? 148.767 119.360 114.422 1.00 2.86 186 GLN A C 1
ATOM 1519 O O . GLN A 1 186 ? 148.442 120.323 115.116 1.00 2.86 186 GLN A O 1
ATOM 1525 N N . VAL A 1 187 ? 148.192 118.161 114.517 1.00 3.64 187 VAL A N 1
ATOM 1526 C CA . VAL A 1 187 ? 147.083 117.913 115.432 1.00 3.64 187 VAL A CA 1
ATOM 1527 C C . VAL A 1 187 ? 147.590 117.825 116.867 1.00 3.64 187 VAL A C 1
ATOM 1528 O O . VAL A 1 187 ? 148.625 117.208 117.147 1.00 3.64 187 VAL A O 1
ATOM 1532 N N . SER A 1 188 ? 146.862 118.459 117.783 1.00 7.46 188 SER A N 1
ATOM 1533 C CA . SER A 1 188 ? 147.087 118.373 119.215 1.00 7.46 188 SER A CA 1
ATOM 1534 C C . SER A 1 188 ? 146.070 117.412 119.825 1.00 7.46 188 SER A C 1
ATOM 1535 O O . SER A 1 188 ? 145.359 116.699 119.118 1.00 7.46 188 SER A O 1
ATOM 1538 N N . ALA A 1 189 ? 146.005 117.378 121.151 1.00 10.52 189 ALA A N 1
ATOM 15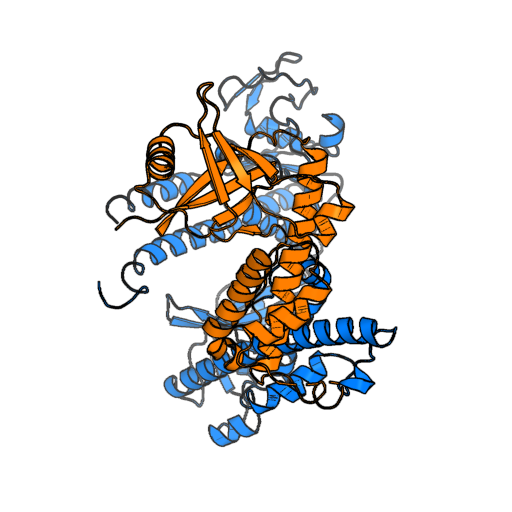39 C CA . ALA A 1 189 ? 144.992 116.585 121.833 1.00 10.52 189 ALA A CA 1
ATOM 1540 C C . ALA A 1 189 ? 143.617 117.224 121.663 1.00 10.52 189 ALA A C 1
ATOM 1541 O O . ALA A 1 189 ? 143.440 118.422 121.885 1.00 10.52 189 ALA A O 1
ATOM 1543 N N . SER A 1 190 ? 142.639 116.407 121.276 1.00 7.76 190 SER A N 1
ATOM 1544 C CA . SER A 1 190 ? 141.357 116.892 120.781 1.00 7.76 190 SER A CA 1
ATOM 1545 C C . SER A 1 190 ? 140.171 116.349 121.573 1.00 7.76 190 SER A C 1
ATOM 1546 O O . SER A 1 190 ? 140.349 115.639 122.568 1.00 7.76 190 SER A O 1
ATOM 1549 N N . GLN A 1 191 ? 138.954 116.662 121.130 1.00 4.93 191 GLN A N 1
ATOM 1550 C CA . GLN A 1 191 ? 137.765 116.334 121.901 1.00 4.93 191 GLN A CA 1
ATOM 1551 C C . GLN A 1 191 ? 136.687 115.739 121.013 1.00 4.93 191 GLN A C 1
ATOM 1552 O O . GLN A 1 191 ? 136.655 115.957 119.803 1.00 4.93 191 GLN A O 1
ATOM 1558 N N . ILE A 1 192 ? 135.792 114.991 121.649 1.00 4.49 192 ILE A N 1
ATOM 1559 C CA . ILE A 1 192 ? 134.454 114.721 121.136 1.00 4.49 192 ILE A CA 1
ATOM 1560 C C . ILE A 1 192 ? 133.489 115.478 122.029 1.00 4.49 192 ILE A C 1
ATOM 1561 O O . ILE A 1 192 ? 133.473 115.263 123.247 1.00 4.49 192 ILE A O 1
ATOM 1566 N N . ILE A 1 193 ? 132.696 116.369 121.439 1.00 3.58 193 ILE A N 1
ATOM 1567 C CA . ILE A 1 193 ? 131.720 117.145 122.188 1.00 3.58 193 ILE A CA 1
ATOM 1568 C C . ILE A 1 193 ? 130.339 116.910 121.593 1.00 3.58 193 ILE A C 1
ATOM 1569 O O . ILE A 1 193 ? 130.189 116.351 120.511 1.00 3.58 193 ILE A O 1
ATOM 1574 N N . HIS A 1 194 ? 129.324 117.350 122.324 1.00 1.88 194 HIS A N 1
ATOM 1575 C CA . HIS A 1 194 ? 127.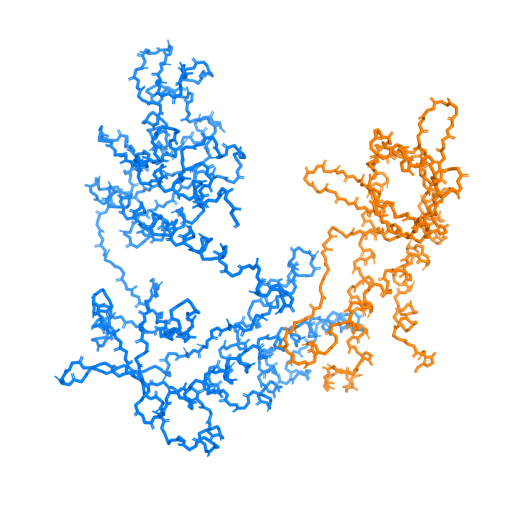935 117.132 121.959 1.00 1.88 194 HIS A CA 1
ATOM 1576 C C . HIS A 1 194 ? 127.178 118.446 122.050 1.00 1.88 194 HIS A C 1
ATOM 1577 O O . HIS A 1 194 ? 127.465 119.278 122.913 1.00 1.88 194 HIS A O 1
ATOM 1584 N N . ASP A 1 195 ? 126.218 118.629 121.152 1.00 5.06 195 ASP A N 1
ATOM 1585 C CA . ASP A 1 195 ? 125.409 119.833 121.070 1.00 5.06 195 ASP A CA 1
ATOM 1586 C C . ASP A 1 195 ? 123.952 119.444 121.268 1.00 5.06 195 ASP A C 1
ATOM 1587 O O . ASP A 1 195 ? 123.383 118.719 120.441 1.00 5.06 195 ASP A O 1
ATOM 1592 N N . ASP A 1 196 ? 123.361 119.928 122.366 1.00 9.45 196 ASP A N 1
ATOM 1593 C CA . ASP A 1 196 ? 122.014 119.528 122.759 1.00 9.45 196 ASP A CA 1
ATOM 1594 C C . ASP A 1 196 ? 120.942 120.192 121.910 1.00 9.45 196 ASP A C 1
ATOM 1595 O O . ASP A 1 196 ? 119.861 119.621 121.735 1.00 9.45 196 ASP A O 1
ATOM 1600 N N . ARG A 1 197 ? 121.209 121.400 121.407 1.00 9.59 197 ARG A N 1
ATOM 1601 C CA . ARG A 1 197 ? 120.202 122.147 120.661 1.00 9.59 197 ARG A CA 1
ATOM 1602 C C . ARG A 1 197 ? 119.895 121.490 119.325 1.00 9.59 197 ARG A C 1
ATOM 1603 O O . ARG A 1 197 ? 118.726 121.288 118.979 1.00 9.59 197 ARG A O 1
ATOM 1611 N N . LYS A 1 198 ? 120.927 121.140 118.566 1.00 4.74 198 LYS A N 1
ATOM 1612 C CA . LYS A 1 198 ? 120.752 120.469 117.293 1.00 4.74 198 LYS A CA 1
ATOM 1613 C C . LYS A 1 198 ? 120.930 118.965 117.377 1.00 4.74 198 LYS A C 1
ATOM 1614 O O . LYS A 1 198 ? 120.718 118.289 116.364 1.00 4.74 198 LYS A O 1
ATOM 1620 N N . ASN A 1 199 ? 121.313 118.441 118.552 1.00 4.61 199 ASN A N 1
ATOM 1621 C CA . ASN A 1 199 ? 121.590 117.019 118.795 1.00 4.61 199 ASN A CA 1
ATOM 1622 C C . ASN A 1 199 ? 122.684 116.511 117.855 1.00 4.61 199 ASN A C 1
ATOM 1623 O O . ASN A 1 199 ? 122.489 115.584 117.069 1.00 4.61 199 ASN A O 1
ATOM 1628 N N . LYS A 1 200 ? 123.847 117.148 117.925 1.00 1.64 200 LYS A N 1
ATOM 1629 C CA . LYS A 1 200 ? 124.926 116.871 116.988 1.00 1.64 200 LYS A CA 1
ATOM 1630 C C . LYS A 1 200 ? 126.217 116.581 117.733 1.00 1.64 200 LYS A C 1
ATOM 1631 O O . LYS A 1 200 ? 126.552 117.268 118.694 1.00 1.64 200 LYS A O 1
ATOM 1637 N N . TRP A 1 201 ? 126.954 115.581 117.278 1.00 3.99 201 TRP A N 1
ATOM 1638 C CA . TRP A 1 201 ? 128.262 115.284 117.833 1.00 3.99 201 TRP A CA 1
ATOM 1639 C C . TRP A 1 201 ? 129.338 115.929 116.973 1.00 3.99 201 TRP A C 1
ATOM 1640 O O . TRP A 1 201 ? 129.200 116.038 115.755 1.00 3.99 201 TRP A O 1
ATOM 1651 N N . TYR A 1 202 ? 130.409 116.375 117.621 1.00 10.52 202 TYR A N 1
ATOM 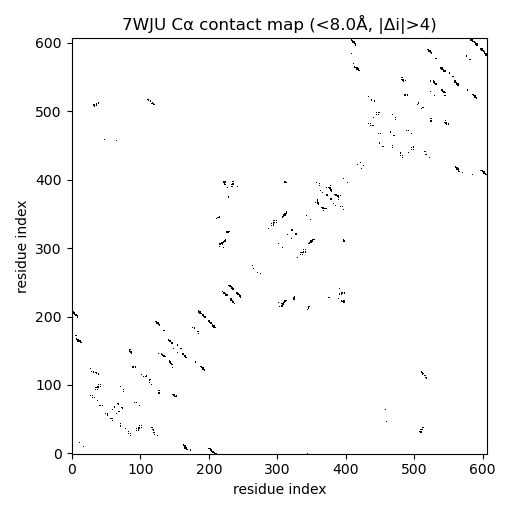1652 C CA . TYR A 1 202 ? 131.465 117.106 116.941 1.00 10.52 202 TYR A CA 1
ATOM 1653 C C . TYR A 1 202 ? 132.821 116.571 117.353 1.00 10.52 202 TYR A C 1
ATOM 1654 O O . TYR A 1 202 ? 133.062 116.297 118.529 1.00 10.52 202 TYR A O 1
ATOM 1663 N N . LEU A 1 203 ? 133.701 116.445 116.368 1.00 2.73 203 LEU A N 1
ATOM 1664 C CA . LEU A 1 203 ? 135.129 116.282 116.589 1.00 2.73 203 LEU A CA 1
ATOM 1665 C C . LEU A 1 203 ? 135.738 117.678 116.675 1.00 2.73 203 LEU A C 1
ATOM 1666 O O . LEU A 1 203 ? 135.738 118.422 115.694 1.00 2.73 203 LEU A O 1
ATOM 1671 N N . ASN A 1 204 ? 136.210 118.046 117.863 1.00 4.46 204 ASN A N 1
ATOM 1672 C CA . ASN A 1 204 ? 136.763 119.368 118.151 1.00 4.46 204 ASN A CA 1
ATOM 1673 C C . ASN A 1 204 ? 138.281 119.231 118.103 1.00 4.46 204 ASN A C 1
ATOM 1674 O O . ASN A 1 204 ? 138.910 118.796 119.065 1.00 4.46 204 ASN A O 1
ATOM 1679 N N . ILE A 1 205 ? 138.866 119.580 116.961 1.00 10.52 205 ILE A N 1
ATOM 1680 C CA . ILE A 1 205 ? 140.280 119.353 116.686 1.00 10.52 205 ILE A CA 1
ATOM 1681 C C . ILE A 1 205 ? 141.083 120.583 117.087 1.00 10.52 205 ILE A C 1
ATOM 1682 O O . ILE A 1 205 ? 140.803 121.697 116.631 1.00 10.52 205 ILE A O 1
ATOM 1687 N N . SER A 1 206 ? 142.081 120.375 117.942 1.00 3.97 206 SER A N 1
ATOM 1688 C CA . SER A 1 206 ? 143.064 121.388 118.295 1.00 3.97 206 SER A CA 1
ATOM 1689 C C . SER A 1 206 ? 144.290 121.182 117.419 1.00 3.97 206 SER A C 1
ATOM 1690 O O . SER A 1 206 ? 144.830 120.076 117.357 1.00 3.97 206 SER A O 1
ATOM 1693 N N . TYR A 1 207 ? 144.720 122.234 116.738 1.00 1.85 207 TYR A N 1
ATOM 1694 C CA . TYR A 1 207 ? 145.837 122.134 115.815 1.00 1.85 207 TYR A CA 1
ATOM 1695 C C . TYR A 1 207 ? 146.869 123.210 116.105 1.00 1.85 207 TYR A C 1
ATOM 1696 O O . TYR A 1 207 ? 146.526 124.365 116.384 1.00 1.85 207 TYR A O 1
ATOM 1705 N N . ASP A 1 208 ? 148.136 122.795 116.040 1.00 4.57 208 ASP A N 1
ATOM 1706 C CA . ASP A 1 208 ? 149.287 123.685 116.100 1.00 4.57 208 ASP A CA 1
ATOM 1707 C C . ASP A 1 208 ? 149.546 124.282 114.727 1.00 4.57 208 ASP A C 1
ATOM 1708 O O . ASP A 1 208 ? 149.540 123.567 113.723 1.00 4.57 208 ASP A O 1
ATOM 1713 N N . PHE A 1 209 ? 149.797 125.584 114.679 1.00 5.19 209 PHE A N 1
ATOM 1714 C CA . PHE A 1 209 ? 150.083 126.226 113.407 1.00 5.19 209 PHE A CA 1
ATOM 1715 C C . PHE A 1 209 ? 151.043 127.384 113.619 1.00 5.19 209 PHE A C 1
ATOM 1716 O O . PHE A 1 209 ? 151.061 128.014 114.678 1.00 5.19 209 PHE A O 1
ATOM 1724 N N . GLU A 1 210 ? 151.845 127.654 112.593 1.00 15.49 210 GLU A N 1
ATOM 1725 C CA . GLU A 1 210 ? 152.783 128.764 112.613 1.00 15.49 210 GLU A CA 1
ATOM 1726 C C . GLU A 1 210 ? 152.187 129.918 111.826 1.00 15.49 210 GLU A C 1
ATOM 1727 O O . GLU A 1 210 ? 151.908 129.750 110.629 1.00 15.49 210 GLU A O 1
ATOM 1733 N N . PRO A 1 211 ? 151.958 131.078 112.431 1.00 16.76 211 PRO A N 1
ATOM 1734 C CA . PRO A 1 211 ? 151.248 132.154 111.734 1.00 16.76 211 PRO A CA 1
ATOM 1735 C C . PRO A 1 211 ? 152.149 132.865 110.730 1.00 16.76 211 PRO A C 1
ATOM 1736 O O . PRO A 1 211 ? 153.367 132.686 110.698 1.00 16.76 211 PRO A O 1
ATOM 1740 N N . GLN A 1 212 ? 151.511 133.687 109.899 1.00 23.31 212 GLN A N 1
ATOM 1741 C CA . GLN A 1 212 ? 152.197 134.365 108.808 1.00 23.31 212 GLN A CA 1
ATOM 1742 C C . GLN A 1 212 ? 153.017 135.539 109.328 1.00 23.31 212 GLN A C 1
ATOM 1743 O O . GLN A 1 212 ? 152.500 136.406 110.041 1.00 23.31 212 GLN A O 1
ATOM 1749 N N . THR A 1 213 ? 154.297 135.564 108.964 1.00 22.35 213 THR A N 1
ATOM 1750 C CA . THR A 1 213 ? 155.208 136.606 109.417 1.00 22.35 213 THR A CA 1
ATOM 1751 C C . THR A 1 213 ? 155.059 137.841 108.536 1.00 22.35 213 THR A C 1
ATOM 1752 O O . THR A 1 213 ? 155.245 137.769 107.317 1.00 22.35 213 THR A O 1
ATOM 1756 N N . ARG A 1 214 ? 154.726 138.968 109.151 1.00 22.56 214 ARG A N 1
ATOM 1757 C CA . ARG A 1 214 ? 154.591 140.240 108.463 1.00 22.56 214 ARG A CA 1
ATOM 1758 C C . ARG A 1 214 ? 155.723 141.173 108.880 1.00 22.56 214 ARG A C 1
ATOM 1759 O O . ARG A 1 214 ? 156.585 140.827 109.693 1.00 22.56 214 ARG A O 1
ATOM 1767 N N . VAL A 1 215 ? 155.716 142.369 108.303 1.00 19.59 215 VAL A N 1
ATOM 1768 C CA . VAL A 1 215 ? 156.567 143.465 108.747 1.00 19.59 215 VAL A CA 1
ATOM 1769 C C . VAL A 1 215 ? 155.659 144.587 109.246 1.00 19.59 215 VAL A C 1
ATOM 1770 O O . VAL A 1 215 ? 154.861 145.154 108.487 1.00 19.59 215 VAL A O 1
ATOM 1774 N N . LEU A 1 216 ? 155.728 144.856 110.545 1.00 17.16 216 LEU A N 1
ATOM 1775 C CA . LEU A 1 216 ? 154.896 145.862 111.186 1.00 17.16 216 LEU A CA 1
ATOM 1776 C C . LEU A 1 216 ? 155.781 146.732 112.059 1.00 17.16 216 LEU A C 1
ATOM 1777 O O . LEU A 1 216 ? 156.599 146.214 112.825 1.00 17.16 216 LEU A O 1
ATOM 1782 N N . ASP A 1 217 ? 155.622 148.045 111.940 1.00 20.52 217 ASP A N 1
ATOM 1783 C CA . ASP A 1 217 ? 156.433 148.981 112.704 1.00 20.52 217 ASP A CA 1
ATOM 1784 C C . ASP A 1 217 ? 155.926 149.034 114.139 1.00 20.52 217 ASP A C 1
ATOM 1785 O O . ASP A 1 217 ? 154.766 149.382 114.379 1.00 20.52 217 ASP A O 1
ATOM 1790 N N . LEU A 1 218 ? 156.800 148.701 115.089 1.00 19.17 218 LEU A N 1
ATOM 1791 C CA . LEU A 1 218 ? 156.421 148.636 116.496 1.00 19.17 218 LEU A CA 1
ATOM 1792 C C . LEU A 1 218 ? 156.150 150.014 117.090 1.00 19.17 218 LEU A C 1
ATOM 1793 O O . LEU A 1 218 ? 155.449 150.114 118.102 1.00 19.17 218 LEU A O 1
ATOM 1798 N N . ASN A 1 219 ? 156.660 151.077 116.468 1.00 22.01 219 ASN A N 1
ATOM 1799 C CA . ASN A 1 219 ? 156.465 152.432 116.965 1.00 22.01 219 ASN A CA 1
ATOM 1800 C C . ASN A 1 219 ? 155.114 153.025 116.592 1.00 22.01 219 ASN A C 1
ATOM 1801 O O . ASN A 1 219 ? 154.701 154.014 117.207 1.00 22.01 219 ASN A O 1
ATOM 1806 N N . LYS A 1 220 ? 154.421 152.457 115.608 1.00 18.43 220 LYS A N 1
ATOM 1807 C CA . LYS A 1 220 ? 153.074 152.901 115.270 1.00 18.43 220 LYS A CA 1
ATOM 1808 C C . LYS A 1 220 ? 152.060 152.207 116.170 1.00 18.43 220 LYS A C 1
ATOM 1809 O O . LYS A 1 220 ? 152.067 150.981 116.292 1.00 18.43 220 LYS A O 1
ATOM 1815 N N . ILE A 1 221 ? 151.198 152.993 116.813 1.00 13.49 221 ILE A N 1
ATOM 1816 C CA . ILE A 1 221 ? 150.247 152.486 117.795 1.00 13.49 221 ILE A CA 1
ATOM 1817 C C . ILE A 1 221 ? 148.842 152.913 117.394 1.00 13.49 221 ILE A C 1
ATOM 1818 O O . ILE A 1 221 ? 148.616 154.072 117.033 1.00 13.49 221 ILE A O 1
ATOM 1823 N N . MET A 1 222 ? 147.899 151.974 117.450 1.00 11.04 222 MET A N 1
ATOM 1824 C CA . MET A 1 222 ? 146.482 152.259 117.270 1.00 11.04 222 MET A CA 1
ATOM 1825 C C . MET A 1 222 ? 145.789 152.259 118.625 1.00 11.04 222 MET A C 1
ATOM 1826 O O . MET A 1 222 ? 146.011 151.358 119.437 1.00 11.04 222 MET A O 1
ATOM 1831 N N . GLY A 1 223 ? 144.954 153.259 118.867 1.00 8.12 223 GLY A N 1
ATOM 1832 C CA . GLY A 1 223 ? 144.206 153.370 120.108 1.00 8.12 223 GLY A CA 1
ATOM 1833 C C . GLY A 1 223 ? 142.735 153.066 119.884 1.00 8.12 223 GLY A C 1
ATOM 1834 O O . GLY A 1 223 ? 142.137 153.536 118.913 1.00 8.12 223 GLY A O 1
ATOM 1835 N N . ILE A 1 224 ? 142.162 152.295 120.804 1.00 9.25 224 ILE A N 1
ATOM 1836 C CA . ILE A 1 224 ? 140.788 151.814 120.724 1.00 9.25 224 ILE A CA 1
ATOM 1837 C C . ILE A 1 224 ? 140.042 152.319 121.949 1.00 9.25 224 ILE A C 1
ATOM 1838 O O . ILE A 1 224 ? 140.489 152.110 123.081 1.00 9.25 224 ILE A O 1
ATOM 1843 N N . ALA A 1 225 ? 138.911 152.977 121.727 1.00 10.17 225 ALA A N 1
ATOM 1844 C CA . ALA A 1 225 ? 138.070 153.470 122.805 1.00 10.17 225 ALA A CA 1
ATOM 1845 C C . ALA A 1 225 ? 136.665 152.906 122.677 1.00 10.17 225 ALA A C 1
ATOM 1846 O O . ALA A 1 225 ? 136.082 152.898 121.592 1.00 10.17 225 ALA A O 1
ATOM 1848 N N . LEU A 1 226 ? 136.125 152.443 123.794 1.00 10.70 226 LEU A N 1
ATOM 1849 C CA . LEU A 1 226 ? 134.733 152.016 123.872 1.00 10.70 226 LEU A CA 1
ATOM 1850 C C . LEU A 1 226 ? 133.876 153.267 124.003 1.00 10.70 226 LEU A C 1
ATOM 1851 O O . LEU A 1 226 ? 133.761 153.842 125.085 1.00 10.70 226 LEU A O 1
ATOM 1856 N N . GLY A 1 227 ? 133.283 153.705 122.899 1.00 11.14 227 GLY A N 1
ATOM 1857 C CA . GLY A 1 227 ? 132.569 154.962 122.890 1.00 11.14 227 GLY A CA 1
ATOM 1858 C C . GLY A 1 227 ? 131.225 154.891 123.586 1.00 11.14 227 GLY A C 1
ATOM 1859 O O . GLY A 1 227 ? 130.713 153.828 123.932 1.00 11.14 227 GLY A O 1
ATOM 1860 N N . VAL A 1 228 ? 130.641 156.069 123.798 1.00 14.62 228 VAL A N 1
ATOM 1861 C CA . VAL A 1 228 ? 129.298 156.159 124.358 1.00 14.62 228 VAL A CA 1
ATOM 1862 C C . VAL A 1 228 ? 128.243 156.460 123.297 1.00 14.62 228 VAL A C 1
ATOM 1863 O O . VAL A 1 228 ? 127.049 156.243 123.553 1.00 14.62 228 VAL A O 1
ATOM 1867 N N . ALA A 1 229 ? 128.642 156.936 122.118 1.00 13.60 229 ALA A N 1
ATOM 1868 C CA . ALA A 1 229 ? 127.722 157.168 121.014 1.00 13.60 229 ALA A CA 1
ATOM 1869 C C . ALA A 1 229 ? 127.886 156.176 119.874 1.00 13.60 229 ALA A C 1
ATOM 1870 O O . ALA A 1 229 ? 126.900 155.855 119.211 1.00 13.60 229 ALA A O 1
ATOM 1872 N N . VAL A 1 230 ? 129.102 155.700 119.621 1.00 11.75 230 VAL A N 1
ATOM 1873 C CA . VAL A 1 230 ? 129.349 154.539 118.780 1.00 11.75 230 VAL A CA 1
ATOM 1874 C C . VAL A 1 230 ? 129.942 153.457 119.672 1.00 11.75 230 VAL A C 1
ATOM 1875 O O . VAL A 1 230 ? 130.296 153.704 120.821 1.00 11.75 230 VAL A O 1
ATOM 1879 N N . ALA A 1 231 ? 130.054 152.244 119.133 1.00 10.18 231 ALA A N 1
ATOM 1880 C CA . ALA A 1 231 ? 130.468 151.128 119.977 1.00 10.18 231 ALA A CA 1
ATOM 1881 C C . ALA A 1 231 ? 131.978 151.106 120.186 1.00 10.18 231 ALA A C 1
ATOM 1882 O O . ALA A 1 231 ? 132.450 150.995 121.321 1.00 10.18 231 ALA A O 1
ATOM 1884 N N . VAL A 1 232 ? 132.752 151.194 119.107 1.00 8.00 232 VAL A N 1
ATOM 1885 C CA . VAL A 1 232 ? 134.212 151.172 119.162 1.00 8.00 232 VAL A CA 1
ATOM 1886 C C . VAL A 1 232 ? 134.723 152.293 118.266 1.00 8.00 232 VAL A C 1
ATOM 1887 O O . VAL A 1 232 ? 134.219 152.479 117.158 1.00 8.00 232 VAL A O 1
ATOM 1891 N N . TYR A 1 233 ? 135.711 153.056 118.736 1.00 9.70 233 TYR A N 1
ATOM 1892 C CA . TYR A 1 233 ? 136.341 154.055 117.885 1.00 9.70 233 TYR A CA 1
ATOM 1893 C C . TYR A 1 233 ? 137.842 153.803 117.890 1.00 9.70 233 TYR A C 1
ATOM 1894 O O . TYR A 1 233 ? 138.422 153.530 118.941 1.00 9.70 233 TYR A O 1
ATOM 1903 N N . MET A 1 234 ? 138.475 153.893 116.725 1.00 7.64 234 MET A N 1
ATOM 1904 C CA . MET A 1 234 ? 139.895 153.616 116.566 1.00 7.64 234 MET A CA 1
ATOM 1905 C C . MET A 1 234 ? 140.592 154.809 115.932 1.00 7.64 234 MET A C 1
ATOM 1906 O O . MET A 1 234 ? 140.128 155.352 114.922 1.00 7.64 234 MET A O 1
ATOM 1911 N N . ALA A 1 235 ? 141.732 155.185 116.512 1.00 10.05 235 ALA A N 1
ATOM 1912 C CA . ALA A 1 235 ? 142.457 156.370 116.071 1.00 10.05 235 ALA A CA 1
ATOM 1913 C C . ALA A 1 235 ? 143.955 156.110 116.106 1.00 10.05 235 ALA A C 1
ATOM 1914 O O . ALA A 1 235 ? 144.422 155.124 116.678 1.00 10.05 235 ALA A O 1
ATOM 1916 N N . PHE A 1 236 ? 144.697 157.018 115.478 1.00 13.05 236 PHE A N 1
ATOM 1917 C CA . PHE A 1 236 ? 146.143 156.927 115.331 1.00 13.05 236 PHE A CA 1
ATOM 1918 C C . PHE A 1 236 ? 146.759 158.284 115.633 1.00 13.05 236 PHE A C 1
ATOM 1919 O O . PHE A 1 236 ? 146.107 159.321 115.489 1.00 13.05 236 PHE A O 1
ATOM 1927 N N . GLN A 1 237 ? 148.023 158.273 116.058 1.00 17.75 237 GLN A N 1
ATOM 1928 C CA . GLN A 1 237 ? 148.749 159.526 116.249 1.00 17.75 237 GLN A CA 1
ATOM 1929 C C . GLN A 1 237 ? 149.386 160.008 114.951 1.00 17.75 237 GLN A C 1
ATOM 1930 O O . GLN A 1 237 ? 149.317 161.196 114.621 1.00 17.75 237 GLN A O 1
ATOM 1936 N N . HIS A 1 238 ? 150.002 159.097 114.203 1.00 18.62 238 HIS A N 1
ATOM 1937 C CA . HIS A 1 238 ? 150.814 159.434 113.042 1.00 18.62 238 HIS A CA 1
ATOM 1938 C C . HIS A 1 238 ? 150.006 159.620 111.765 1.00 18.62 238 HIS A C 1
ATOM 1939 O O . HIS A 1 238 ? 150.604 159.853 110.709 1.00 18.62 238 HIS A O 1
ATOM 1946 N N . THR A 1 239 ? 148.677 159.528 111.825 1.00 17.47 239 THR A N 1
ATOM 1947 C CA . THR A 1 239 ? 147.848 159.581 110.629 1.00 17.47 239 THR A CA 1
ATOM 1948 C C . THR A 1 239 ? 146.454 159.997 111.065 1.00 17.47 239 THR A C 1
ATOM 1949 O O . THR A 1 239 ? 145.965 159.478 112.077 1.00 17.47 239 THR A O 1
ATOM 1953 N N . PRO A 1 240 ? 145.794 160.923 110.365 1.00 15.95 240 PRO A N 1
ATOM 1954 C CA . PRO A 1 240 ? 144.446 161.349 110.761 1.00 15.95 240 PRO A CA 1
ATOM 1955 C C . PRO A 1 240 ? 143.330 160.382 110.392 1.00 15.95 240 PRO A C 1
ATOM 1956 O O . PRO A 1 240 ? 142.162 160.774 110.468 1.00 15.95 240 PRO A O 1
ATOM 1960 N N . ALA A 1 241 ? 143.642 159.152 109.986 1.00 14.11 241 ALA A N 1
ATOM 1961 C CA . ALA A 1 241 ? 142.613 158.164 109.693 1.00 14.11 241 ALA A CA 1
ATOM 1962 C C . ALA A 1 241 ? 141.906 157.737 110.969 1.00 14.11 241 ALA A C 1
ATOM 1963 O O . ALA A 1 241 ? 142.518 157.627 112.033 1.00 14.11 241 ALA A O 1
ATOM 1965 N N . ARG A 1 242 ? 140.603 157.508 110.860 1.00 13.51 242 ARG A N 1
ATOM 1966 C CA . ARG A 1 242 ? 139.781 157.156 112.004 1.00 13.51 242 ARG A CA 1
ATOM 1967 C C . ARG A 1 242 ? 138.775 156.108 111.568 1.00 13.51 242 ARG A C 1
ATOM 1968 O O . ARG A 1 242 ? 138.144 156.250 110.518 1.00 13.51 242 ARG A O 1
ATOM 1976 N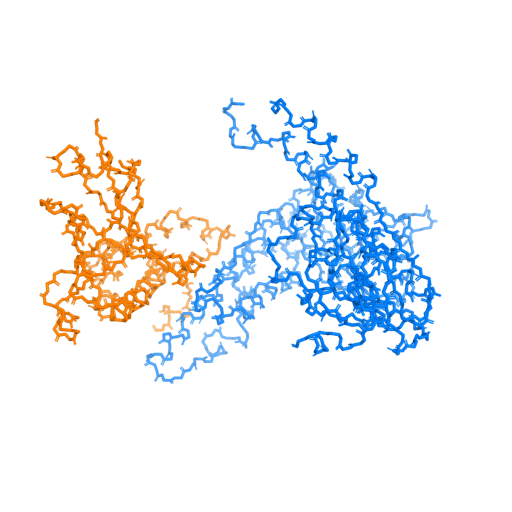 N . TYR A 1 243 ? 138.634 155.055 112.360 1.00 10.23 243 TYR A N 1
ATOM 1977 C CA . TYR A 1 243 ? 137.688 153.998 112.045 1.00 10.23 243 TYR A CA 1
ATOM 1978 C C . TYR A 1 243 ? 136.707 153.848 113.192 1.00 10.23 243 TYR A C 1
ATOM 1979 O O . TYR A 1 243 ? 137.022 154.168 114.334 1.00 10.23 243 TYR A O 1
ATOM 1988 N N . LYS A 1 244 ? 135.502 153.389 112.892 1.00 9.38 244 LYS A N 1
ATOM 1989 C CA . LYS A 1 244 ? 134.520 153.235 113.949 1.00 9.38 244 LYS A CA 1
ATOM 1990 C C . LYS A 1 244 ? 133.616 152.051 113.661 1.00 9.38 244 LYS A C 1
ATOM 1991 O O . LYS A 1 244 ? 133.462 151.608 112.522 1.00 9.38 244 LYS A O 1
ATOM 1997 N N . LEU A 1 245 ? 133.048 151.531 114.738 1.00 7.01 245 LEU A N 1
ATOM 1998 C CA . LEU A 1 245 ? 131.975 150.556 114.708 1.00 7.01 245 LEU A CA 1
ATOM 1999 C C . LEU A 1 245 ? 130.845 151.125 115.544 1.00 7.01 245 LEU A C 1
ATOM 2000 O O . LEU A 1 245 ? 131.041 151.428 116.725 1.00 7.01 245 LEU A O 1
ATOM 2005 N N . GLU A 1 246 ? 129.686 151.310 114.931 1.00 13.12 246 GLU A N 1
ATOM 2006 C CA . GLU A 1 246 ? 128.478 151.652 115.661 1.00 13.12 246 GLU A CA 1
ATOM 2007 C C . GLU A 1 246 ? 127.561 150.442 115.679 1.00 13.12 246 GLU A C 1
ATOM 2008 O O . GLU A 1 246 ? 127.560 149.637 114.743 1.00 13.12 246 GLU A O 1
ATOM 2014 N N . GLY A 1 247 ? 126.803 150.296 116.754 1.00 14.85 247 GLY A N 1
ATOM 2015 C CA . GLY A 1 247 ? 125.880 149.190 116.817 1.00 14.85 247 GLY A CA 1
ATOM 2016 C C . GLY A 1 247 ? 124.501 149.564 116.331 1.00 14.85 247 GLY A C 1
ATOM 2017 O O . GLY A 1 247 ? 123.677 150.073 117.094 1.00 14.85 247 GLY A O 1
ATOM 2018 N N . GLY A 1 248 ? 124.232 149.301 115.059 1.00 17.75 248 GLY A N 1
ATOM 2019 C CA . GLY A 1 248 ? 122.880 149.372 114.559 1.00 17.75 248 GLY A CA 1
ATOM 2020 C C . GLY A 1 248 ? 122.226 148.033 114.797 1.00 17.75 248 GLY A C 1
ATOM 2021 O O . GLY A 1 248 ? 121.088 147.950 115.272 1.00 17.75 248 GLY A O 1
ATOM 2022 N N . GLU A 1 249 ? 122.970 146.969 114.488 1.00 17.58 249 GLU A N 1
ATOM 2023 C CA . GLU A 1 249 ? 122.515 145.619 114.784 1.00 17.58 249 GLU A CA 1
ATOM 2024 C C . GLU A 1 249 ? 122.465 145.349 116.282 1.00 17.58 249 GLU A C 1
ATOM 2025 O O . GLU A 1 249 ? 121.594 144.594 116.725 1.00 17.58 249 GLU A O 1
ATOM 2031 N N . ILE A 1 250 ? 123.332 145.992 117.071 1.00 14.83 250 ILE A N 1
ATOM 2032 C CA . ILE A 1 250 ? 123.287 145.842 118.522 1.00 14.83 250 ILE A CA 1
ATOM 2033 C C . ILE A 1 250 ? 122.029 146.483 119.082 1.00 14.83 250 ILE A C 1
ATOM 2034 O O . ILE A 1 250 ? 121.319 145.879 119.893 1.00 14.83 250 ILE A O 1
ATOM 2039 N N . GLU A 1 251 ? 121.722 147.705 118.637 1.00 19.95 251 GLU A N 1
ATOM 2040 C CA . GLU A 1 251 ? 120.519 148.390 119.091 1.00 19.95 251 GLU A CA 1
ATOM 2041 C C . GLU A 1 251 ? 119.255 147.694 118.611 1.00 19.95 251 GLU A C 1
ATOM 2042 O O . GLU A 1 251 ? 118.254 147.685 119.332 1.00 19.95 251 GLU A O 1
ATOM 2048 N N . ASN A 1 252 ? 119.288 147.087 117.421 1.00 19.95 252 ASN A N 1
ATOM 2049 C CA . ASN A 1 252 ? 118.137 146.338 116.923 1.00 19.95 252 ASN A CA 1
ATOM 2050 C C . ASN A 1 252 ? 117.902 145.057 117.716 1.00 19.95 252 ASN A C 1
ATOM 2051 O O . ASN A 1 252 ? 116.766 144.775 118.127 1.00 19.95 252 ASN A O 1
ATOM 2056 N N . PHE A 1 253 ? 118.962 144.268 117.934 1.00 12.03 253 PHE A N 1
ATOM 2057 C CA . PHE A 1 253 ? 118.841 143.034 118.699 1.00 12.03 253 PHE A CA 1
ATOM 2058 C C . PHE A 1 253 ? 118.493 143.302 120.154 1.00 12.03 253 PHE A C 1
ATOM 2059 O O . PHE A 1 253 ? 117.838 142.469 120.787 1.00 12.03 253 PHE A O 1
ATOM 2067 N N . ARG A 1 254 ? 118.901 144.453 120.696 1.00 15.63 254 ARG A N 1
ATOM 2068 C CA . ARG A 1 254 ? 118.703 144.707 122.117 1.00 15.63 254 ARG A CA 1
ATOM 2069 C C . ARG A 1 254 ? 117.242 144.963 122.465 1.00 15.63 254 ARG A C 1
ATOM 2070 O O . ARG A 1 254 ? 116.829 144.692 123.597 1.00 15.63 254 ARG A O 1
ATOM 2078 N N . ARG A 1 255 ? 116.440 145.468 121.527 1.00 22.72 255 ARG A N 1
ATOM 2079 C CA . ARG A 1 255 ? 115.019 145.605 121.806 1.00 22.72 255 ARG A CA 1
ATOM 2080 C C . ARG A 1 255 ? 114.162 144.600 121.049 1.00 22.72 255 ARG A C 1
ATOM 2081 O O . ARG A 1 255 ? 112.972 144.483 121.353 1.00 22.72 255 ARG A O 1
ATOM 2089 N N . GLN A 1 256 ? 114.728 143.848 120.099 1.00 20.74 256 GLN A N 1
ATOM 2090 C CA . GLN A 1 256 ? 113.970 142.721 119.570 1.00 20.74 256 GLN A CA 1
ATOM 2091 C C . GLN A 1 256 ? 113.964 141.527 120.519 1.00 20.74 256 GLN A C 1
ATOM 2092 O O . GLN A 1 256 ? 113.131 140.630 120.355 1.00 20.74 256 GLN A O 1
ATOM 2098 N N . VAL A 1 257 ? 114.867 141.487 121.504 1.00 17.07 257 VAL A N 1
ATOM 2099 C CA . VAL A 1 257 ? 114.778 140.513 122.586 1.00 17.07 257 VAL A CA 1
ATOM 2100 C C . VAL A 1 257 ? 114.236 141.126 123.861 1.00 17.07 257 VAL A C 1
ATOM 2101 O O . VAL A 1 257 ? 114.081 140.418 124.864 1.00 17.07 257 VAL A O 1
ATOM 2105 N N . GLU A 1 258 ? 113.954 142.428 123.857 1.00 22.08 258 GLU A N 1
ATOM 2106 C CA . GLU A 1 258 ? 113.219 143.069 124.934 1.00 22.08 258 GLU A CA 1
ATOM 2107 C C . GLU A 1 258 ? 111.736 143.196 124.622 1.00 22.08 258 GLU A C 1
ATOM 2108 O O . GLU A 1 258 ? 110.922 143.172 125.550 1.00 22.08 258 GLU A O 1
ATOM 2114 N N . SER A 1 259 ? 111.367 143.298 123.342 1.00 21.76 259 SER A N 1
ATOM 2115 C CA . SER A 1 259 ? 109.969 143.199 122.948 1.00 21.76 259 SER A CA 1
ATOM 2116 C C . SER A 1 259 ? 109.460 141.765 122.984 1.00 21.76 259 SER A C 1
ATOM 2117 O O . SER A 1 259 ? 108.243 141.553 122.978 1.00 21.76 259 SER A O 1
ATOM 2120 N N . ARG A 1 260 ? 110.361 140.783 123.013 1.00 20.39 260 ARG A N 1
ATOM 2121 C CA . ARG A 1 260 ? 109.973 139.383 123.115 1.00 20.39 260 ARG A CA 1
ATOM 2122 C C . ARG A 1 260 ? 109.885 138.908 124.556 1.00 20.39 260 ARG A C 1
ATOM 2123 O O . ARG A 1 260 ? 109.124 137.979 124.846 1.00 20.39 260 ARG A O 1
ATOM 2131 N N . ARG A 1 261 ? 110.640 139.514 125.465 1.00 21.64 261 ARG A N 1
ATOM 2132 C CA . ARG A 1 261 ? 110.559 139.154 126.879 1.00 21.64 261 ARG A CA 1
ATOM 2133 C C . ARG A 1 261 ? 109.576 140.049 127.628 1.00 21.64 261 ARG A C 1
ATOM 2134 O O . ARG A 1 261 ? 109.886 140.617 128.674 1.00 21.64 261 ARG A O 1
ATOM 2142 N N . ILE A 1 262 ? 108.361 140.169 127.095 1.00 22.17 262 ILE A N 1
ATOM 2143 C CA . ILE A 1 262 ? 107.311 140.934 127.757 1.00 22.17 262 ILE A CA 1
ATOM 2144 C C . ILE A 1 262 ? 106.217 140.045 128.341 1.00 22.17 262 ILE A C 1
ATOM 2145 O O . ILE A 1 262 ? 105.582 140.439 129.331 1.00 22.17 262 ILE A O 1
ATOM 2150 N N . SER A 1 263 ? 105.990 138.860 127.778 1.00 22.64 263 SER A N 1
ATOM 2151 C CA . SER A 1 263 ? 104.973 137.940 128.265 1.00 22.64 263 SER A CA 1
ATOM 2152 C C . SER A 1 263 ? 105.557 136.831 129.124 1.00 22.64 263 SER A C 1
ATOM 2153 O O . SER A 1 263 ? 105.020 136.548 130.202 1.00 22.64 263 SER A O 1
ATOM 2156 N N . MET A 1 264 ? 106.653 136.219 128.667 1.00 21.57 264 MET A N 1
ATOM 2157 C CA . MET A 1 264 ? 107.344 135.095 129.313 1.00 21.57 264 MET A CA 1
ATOM 2158 C C . MET A 1 264 ? 106.423 133.920 129.647 1.00 21.57 264 MET A C 1
ATOM 2159 O O . MET A 1 264 ? 105.674 133.442 128.796 1.00 21.57 264 MET A O 1
ATOM 2164 N N . GLY A 1 276 ? 104.499 121.736 133.741 1.00 20.30 276 GLY A N 1
ATOM 2165 C CA . GLY A 1 276 ? 104.203 121.991 135.140 1.00 20.30 276 GLY A CA 1
ATOM 2166 C C . GLY A 1 276 ? 103.913 120.730 135.929 1.00 20.30 276 GLY A C 1
ATOM 2167 O O . GLY A 1 276 ? 102.884 120.084 135.735 1.00 20.30 276 GLY A O 1
ATOM 2168 N N . GLY A 1 277 ? 104.825 120.381 136.829 1.00 22.31 277 GLY A N 1
ATOM 2169 C CA . GLY A 1 277 ? 104.718 119.162 137.598 1.00 22.31 277 GLY A CA 1
ATOM 2170 C C . GLY A 1 277 ? 105.587 118.020 137.127 1.00 22.31 277 GLY A C 1
ATOM 2171 O O . GLY A 1 277 ? 105.409 116.896 137.610 1.00 22.31 277 GLY A O 1
ATOM 2172 N N . HIS A 1 278 ? 106.521 118.266 136.203 1.00 22.87 278 HIS A N 1
ATOM 2173 C CA . HIS A 1 278 ? 107.392 117.226 135.665 1.00 22.87 278 HIS A CA 1
ATOM 2174 C C . HIS A 1 278 ? 108.869 117.527 135.893 1.00 22.87 278 HIS A C 1
ATOM 2175 O O . HIS A 1 278 ? 109.717 117.030 135.146 1.00 22.87 278 HIS A O 1
ATOM 2182 N N . GLY A 1 279 ? 109.198 118.331 136.893 1.00 20.82 279 GLY A N 1
ATOM 2183 C CA . GLY A 1 279 ? 110.575 118.585 137.269 1.00 20.82 279 GLY A CA 1
ATOM 2184 C C . GLY A 1 279 ? 110.997 120.015 136.982 1.00 20.82 279 GLY A C 1
ATOM 2185 O O . GLY A 1 279 ? 110.209 120.858 136.546 1.00 20.82 279 GLY A O 1
ATOM 2186 N N . ARG A 1 280 ? 112.281 120.280 137.239 1.00 26.46 280 ARG A N 1
ATOM 2187 C CA . ARG A 1 280 ? 112.852 121.606 137.029 1.00 26.46 280 ARG A CA 1
ATOM 2188 C C . ARG A 1 280 ? 113.224 121.877 135.578 1.00 26.46 280 ARG A C 1
ATOM 2189 O O . ARG A 1 280 ? 113.322 123.046 135.195 1.00 26.46 280 ARG A O 1
ATOM 2197 N N . ASP A 1 281 ? 113.422 120.842 134.759 1.00 23.83 281 ASP A N 1
ATOM 2198 C CA . ASP A 1 281 ? 113.893 121.071 133.397 1.00 23.83 281 ASP A CA 1
ATOM 2199 C C . ASP A 1 281 ? 112.747 121.500 132.485 1.00 23.83 281 ASP A C 1
ATOM 2200 O O . ASP A 1 281 ? 112.974 121.950 131.356 1.00 23.83 281 ASP A O 1
ATOM 2205 N N . LYS A 1 282 ? 111.507 121.354 132.948 1.00 22.54 282 LYS A N 1
ATOM 2206 C CA . LYS A 1 282 ? 110.364 122.011 132.313 1.00 22.54 282 LYS A CA 1
ATOM 2207 C C . LYS A 1 282 ? 110.103 123.295 133.093 1.00 22.54 282 LYS A C 1
ATOM 2208 O O . LYS A 1 282 ? 110.617 123.465 134.202 1.00 22.54 282 LYS A O 1
ATOM 2214 N N . ARG A 1 283 ? 109.413 124.251 132.454 1.00 24.61 283 ARG A N 1
ATOM 2215 C CA . ARG A 1 283 ? 109.146 125.584 133.075 1.00 24.61 283 ARG A CA 1
ATOM 2216 C C . ARG A 1 283 ? 110.361 126.495 132.844 1.00 24.61 283 ARG A C 1
ATOM 2217 O O . ARG A 1 283 ? 110.260 127.691 133.177 1.00 24.61 283 ARG A O 1
ATOM 2225 N N . ILE A 1 284 ? 111.461 125.956 132.308 1.00 20.78 284 ILE A N 1
ATOM 2226 C CA . ILE A 1 284 ? 112.657 126.723 131.987 1.00 20.78 284 ILE A CA 1
ATOM 2227 C C . ILE A 1 284 ? 113.176 126.428 130.591 1.00 20.78 284 ILE A C 1
ATOM 2228 O O . ILE A 1 284 ? 114.151 127.052 130.161 1.00 20.78 284 ILE A O 1
ATOM 2233 N N . LYS A 1 285 ? 112.557 125.495 129.871 1.00 22.34 285 LYS A N 1
ATOM 2234 C CA . LYS A 1 285 ? 113.032 125.160 128.533 1.00 22.34 285 LYS A CA 1
ATOM 2235 C C . LYS A 1 285 ? 112.845 126.225 127.437 1.00 22.34 285 LYS A C 1
ATOM 2236 O O . LYS A 1 285 ? 113.681 126.227 126.516 1.00 22.34 285 LYS A O 1
ATOM 2242 N N . PRO A 1 286 ? 111.811 127.152 127.425 1.00 19.78 286 PRO A N 1
ATOM 2243 C CA . PRO A 1 286 ? 111.807 128.121 126.319 1.00 19.78 286 PRO A CA 1
ATOM 2244 C C . PRO A 1 286 ? 112.618 129.384 126.579 1.00 19.78 286 PRO A C 1
ATOM 2245 O O . PRO A 1 286 ? 112.919 130.120 125.635 1.00 19.78 286 PRO A O 1
ATOM 2249 N N . ILE A 1 287 ? 112.976 129.654 127.837 1.00 16.36 287 ILE A N 1
ATOM 2250 C CA . ILE A 1 287 ? 113.737 130.864 128.144 1.00 16.36 287 ILE A CA 1
ATOM 2251 C C . ILE A 1 287 ? 115.240 130.660 127.923 1.00 16.36 287 ILE A C 1
ATOM 2252 O O . ILE A 1 287 ? 115.948 131.614 127.552 1.00 16.36 287 ILE A O 1
ATOM 2257 N N . GLU A 1 288 ? 115.740 129.430 128.074 1.00 16.62 288 GLU A N 1
ATOM 2258 C CA . GLU A 1 288 ? 117.136 129.139 127.791 1.00 16.62 288 GLU A CA 1
ATOM 2259 C C . GLU A 1 288 ? 117.453 129.187 126.303 1.00 16.62 288 GLU A C 1
ATOM 2260 O O . GLU A 1 288 ? 118.617 129.402 125.947 1.00 16.62 288 GLU A O 1
ATOM 2266 N N . GLN A 1 289 ? 116.446 129.024 125.436 1.00 14.22 289 GLN A N 1
ATOM 2267 C CA . GLN A 1 289 ? 116.642 129.243 124.007 1.00 14.22 289 GLN A CA 1
ATOM 2268 C C . GLN A 1 289 ? 116.984 130.696 123.720 1.00 14.22 289 GLN A C 1
ATOM 2269 O O . GLN A 1 289 ? 117.941 130.981 122.990 1.00 14.22 289 GLN A O 1
ATOM 2275 N N . LEU A 1 290 ? 116.221 131.626 124.301 1.00 13.06 290 LEU A N 1
ATOM 2276 C CA . LEU A 1 290 ? 116.505 133.051 124.188 1.00 13.06 290 LEU A CA 1
ATOM 2277 C C . LEU A 1 290 ? 117.849 133.424 124.802 1.00 13.06 290 LEU A C 1
ATOM 2278 O O . LEU A 1 290 ? 118.585 134.229 124.215 1.00 13.06 290 LEU A O 1
ATOM 2283 N N . ARG A 1 291 ? 118.205 132.821 125.935 1.00 11.33 291 ARG A N 1
ATOM 2284 C CA . ARG A 1 291 ? 119.486 133.116 126.566 1.00 11.33 291 ARG A CA 1
ATOM 2285 C C . ARG A 1 291 ? 120.686 132.603 125.774 1.00 11.33 291 ARG A C 1
ATOM 2286 O O . ARG A 1 291 ? 121.683 133.330 125.631 1.00 11.33 291 ARG A O 1
ATOM 2294 N N . ASP A 1 292 ? 120.607 131.388 125.224 1.00 8.97 292 ASP A N 1
ATOM 2295 C CA . ASP A 1 292 ? 121.666 130.890 124.356 1.00 8.97 292 ASP A CA 1
ATOM 2296 C C . ASP A 1 292 ? 121.739 131.639 123.036 1.00 8.97 292 ASP A C 1
ATOM 2297 O O . ASP A 1 292 ? 122.838 131.788 122.489 1.00 8.97 292 ASP A O 1
ATOM 2302 N N . LYS A 1 293 ? 120.603 132.136 122.539 1.00 9.07 293 LYS A N 1
ATOM 2303 C CA . LYS A 1 293 ? 120.606 132.996 121.363 1.00 9.07 293 LYS A CA 1
ATOM 2304 C C . LYS A 1 293 ? 121.362 134.294 121.622 1.00 9.07 293 LYS A C 1
ATOM 2305 O O . LYS A 1 293 ? 122.167 134.724 120.784 1.00 9.07 293 LYS A O 1
ATOM 2311 N N . ILE A 1 294 ? 121.125 134.919 122.783 1.00 6.07 294 ILE A N 1
ATOM 2312 C CA . ILE A 1 294 ? 121.830 136.151 123.145 1.00 6.07 294 ILE A CA 1
ATOM 2313 C C . ILE A 1 294 ? 123.331 135.900 123.293 1.00 6.07 294 ILE A C 1
ATOM 2314 O O . ILE A 1 294 ? 124.156 136.693 122.813 1.00 6.07 294 ILE A O 1
ATOM 2319 N N . ALA A 1 295 ? 123.706 134.775 123.913 1.00 4.83 295 ALA A N 1
ATOM 2320 C CA . ALA A 1 295 ? 125.120 134.441 124.074 1.00 4.83 295 ALA A CA 1
ATOM 2321 C C . ALA A 1 295 ? 125.819 134.195 122.740 1.00 4.83 295 ALA A C 1
ATOM 2322 O O . ALA A 1 295 ? 126.949 134.663 122.534 1.00 4.83 295 ALA A O 1
ATOM 2324 N N . ASN A 1 296 ? 125.155 133.495 121.817 1.00 5.27 296 ASN A N 1
ATOM 2325 C CA . ASN A 1 296 ? 125.725 133.248 120.497 1.00 5.27 296 ASN A CA 1
ATOM 2326 C C . ASN A 1 296 ? 125.833 134.518 119.662 1.00 5.27 296 ASN A C 1
ATOM 2327 O O . ASN A 1 296 ? 126.801 134.674 118.905 1.00 5.27 296 ASN A O 1
ATOM 2332 N N . PHE A 1 297 ? 124.860 135.426 119.790 1.00 2.78 297 PHE A N 1
ATOM 2333 C CA . PHE A 1 297 ? 124.945 136.711 119.105 1.00 2.78 297 PHE A CA 1
ATOM 2334 C C . PHE A 1 297 ? 126.121 137.535 119.608 1.00 2.78 297 PHE A C 1
ATOM 2335 O O . PHE A 1 297 ? 126.830 138.158 118.808 1.00 2.78 297 PHE A O 1
ATOM 2343 N N . ARG A 1 298 ? 126.331 137.564 120.929 1.00 2.09 298 ARG A N 1
ATOM 2344 C CA . ARG A 1 298 ? 127.462 138.307 121.475 1.00 2.09 298 ARG A CA 1
ATOM 2345 C C . ARG A 1 298 ? 128.795 137.706 121.052 1.00 2.09 298 ARG A C 1
ATOM 2346 O O . ARG A 1 298 ? 129.733 138.454 120.752 1.00 2.09 298 ARG A O 1
ATOM 2354 N N . ASP A 1 299 ? 128.880 136.372 120.972 1.00 4.63 299 ASP A N 1
ATOM 2355 C CA . ASP A 1 299 ? 130.095 135.717 120.489 1.00 4.63 299 ASP A CA 1
ATOM 2356 C C . ASP A 1 299 ? 130.398 136.055 119.031 1.00 4.63 299 ASP A C 1
ATOM 2357 O O . ASP A 1 299 ? 131.544 136.403 118.702 1.00 4.63 299 ASP A O 1
ATOM 2362 N N . THR A 1 300 ? 129.389 135.979 118.154 1.00 4.29 300 THR A N 1
ATOM 2363 C CA . THR A 1 300 ? 129.570 136.324 116.744 1.00 4.29 300 THR A CA 1
ATOM 2364 C C . THR A 1 300 ? 129.921 137.796 116.544 1.00 4.29 300 THR A C 1
ATOM 2365 O O . THR A 1 300 ? 130.790 138.120 115.720 1.00 4.29 300 THR A O 1
ATOM 2369 N N . THR A 1 301 ? 129.300 138.686 117.323 1.00 3.35 301 THR A N 1
ATOM 2370 C CA . THR A 1 301 ? 129.586 140.111 117.211 1.00 3.35 301 THR A CA 1
ATOM 2371 C C . THR A 1 301 ? 130.991 140.447 117.696 1.00 3.35 301 THR A C 1
ATOM 2372 O O . THR A 1 301 ? 131.680 141.268 117.080 1.00 3.35 301 THR A O 1
ATOM 2376 N N . ASN A 1 302 ? 131.442 139.815 118.783 1.00 3.25 302 ASN A N 1
ATOM 2377 C CA . ASN A 1 302 ? 132.804 140.040 119.252 1.00 3.25 302 ASN A CA 1
ATOM 2378 C C . ASN A 1 302 ? 133.839 139.505 118.272 1.00 3.25 302 ASN A C 1
ATOM 2379 O O . ASN A 1 302 ? 134.893 140.126 118.104 1.00 3.25 302 ASN A O 1
ATOM 2384 N N . HIS A 1 303 ? 133.549 138.385 117.598 1.00 1.12 303 HIS A N 1
ATOM 2385 C CA . HIS A 1 303 ? 134.452 137.895 116.556 1.00 1.12 303 HIS A CA 1
ATOM 2386 C C . HIS A 1 303 ? 134.544 138.864 115.377 1.00 1.12 303 HIS A C 1
ATOM 2387 O O . HIS A 1 303 ? 135.646 139.129 114.872 1.00 1.12 303 HIS A O 1
ATOM 2394 N N . ARG A 1 304 ? 133.401 139.400 114.930 1.00 4.45 304 ARG A N 1
ATOM 2395 C CA . ARG A 1 304 ? 133.404 140.373 113.835 1.00 4.45 304 ARG A CA 1
ATOM 2396 C C . ARG A 1 304 ? 134.152 141.647 114.207 1.00 4.45 304 ARG A C 1
ATOM 2397 O O . ARG A 1 304 ? 134.953 142.161 113.411 1.00 4.45 304 ARG A O 1
ATOM 2405 N N . TYR A 1 305 ? 133.902 142.163 115.415 1.00 4.47 305 TYR A N 1
ATOM 2406 C CA . TYR A 1 305 ? 134.552 143.382 115.882 1.00 4.47 305 TYR A CA 1
ATOM 2407 C C . TYR A 1 305 ? 136.051 143.195 116.034 1.00 4.47 305 TYR A C 1
ATOM 2408 O O . TYR A 1 305 ? 136.823 144.090 115.680 1.00 4.47 305 TYR A O 1
ATOM 2417 N N . SER A 1 306 ? 136.476 142.025 116.510 1.00 4.56 306 SER A N 1
ATOM 2418 C CA . SER A 1 306 ? 137.894 141.753 116.683 1.00 4.56 306 SER A CA 1
ATOM 2419 C C . SER A 1 306 ? 138.608 141.642 115.349 1.00 4.56 306 SER A C 1
ATOM 2420 O O . SER A 1 306 ? 139.719 142.164 115.195 1.00 4.56 306 SER A O 1
ATOM 2423 N N . ARG A 1 307 ? 137.982 140.975 114.372 1.00 3.40 307 ARG A N 1
ATOM 2424 C CA . ARG A 1 307 ? 138.579 140.890 113.045 1.00 3.40 307 ARG A CA 1
ATOM 2425 C C . ARG A 1 307 ? 138.668 142.260 112.383 1.00 3.40 307 ARG A C 1
ATOM 2426 O O . ARG A 1 307 ? 139.679 142.562 111.744 1.00 3.40 307 ARG A O 1
ATOM 2434 N N . TYR A 1 308 ? 137.665 143.120 112.581 1.00 5.04 308 TYR A N 1
ATOM 2435 C CA . TYR A 1 308 ? 137.729 144.458 112.000 1.00 5.04 308 TYR A CA 1
ATOM 2436 C C . TYR A 1 308 ? 138.809 145.317 112.656 1.00 5.04 308 TYR A C 1
ATOM 2437 O O . TYR A 1 308 ? 139.525 146.054 111.964 1.00 5.04 308 TYR A O 1
ATOM 2446 N N . ILE A 1 309 ? 138.959 145.215 113.981 1.00 2.99 309 ILE A N 1
ATOM 2447 C CA . ILE A 1 309 ? 139.961 146.011 114.685 1.00 2.99 309 ILE A CA 1
ATOM 2448 C C . ILE A 1 309 ? 141.376 145.564 114.317 1.00 2.99 309 ILE A C 1
ATOM 2449 O O . ILE A 1 309 ? 142.259 146.399 114.093 1.00 2.99 309 ILE A O 1
ATOM 2454 N N . VAL A 1 310 ? 141.614 144.257 114.199 1.00 4.28 310 VAL A N 1
ATOM 2455 C CA . VAL A 1 310 ? 142.960 143.828 113.820 1.00 4.28 310 VAL A CA 1
ATOM 2456 C C . VAL A 1 310 ? 143.216 144.070 112.326 1.00 4.28 310 VAL A C 1
ATOM 2457 O O . VAL A 1 310 ? 144.352 144.360 111.927 1.00 4.28 310 VAL A O 1
ATOM 2461 N N . ASP A 1 311 ? 142.169 144.034 111.490 1.00 7.03 311 ASP A N 1
ATOM 2462 C CA . ASP A 1 311 ? 142.329 144.329 110.069 1.00 7.03 311 ASP A CA 1
ATOM 2463 C C . ASP A 1 311 ? 142.657 145.796 109.832 1.00 7.03 311 ASP A C 1
ATOM 2464 O O . ASP A 1 311 ? 143.440 146.122 108.934 1.00 7.03 311 ASP A O 1
ATOM 2469 N N . MET A 1 312 ? 142.074 146.696 110.623 1.00 10.22 312 MET A N 1
ATOM 2470 C CA . MET A 1 312 ? 142.380 148.113 110.475 1.00 10.22 312 MET A CA 1
ATOM 2471 C C . MET A 1 312 ? 143.739 148.495 111.044 1.00 10.22 312 MET A C 1
ATOM 2472 O O . MET A 1 312 ? 144.190 149.621 110.816 1.00 10.22 312 MET A O 1
ATOM 2477 N N . ALA A 1 313 ? 144.399 147.598 111.775 1.00 9.85 313 ALA A N 1
ATOM 2478 C CA . ALA A 1 313 ? 145.772 147.806 112.203 1.00 9.85 313 ALA A CA 1
ATOM 2479 C C . ALA A 1 313 ? 146.783 147.143 111.283 1.00 9.85 313 ALA A C 1
ATOM 2480 O O . ALA A 1 313 ? 147.926 147.604 111.215 1.00 9.85 313 ALA A O 1
ATOM 2482 N N . ILE A 1 314 ? 146.399 146.064 110.595 1.00 13.05 314 ILE A N 1
ATOM 2483 C CA . ILE A 1 314 ? 147.216 145.561 109.492 1.00 13.05 314 ILE A CA 1
ATOM 2484 C C . ILE A 1 314 ? 147.268 146.590 108.366 1.00 13.05 314 ILE A C 1
ATOM 2485 O O . ILE A 1 314 ? 148.310 146.785 107.726 1.00 13.05 314 ILE A O 1
ATOM 2490 N N . LYS A 1 315 ? 146.155 147.297 108.144 1.00 15.64 315 LYS A N 1
ATOM 2491 C CA . LYS A 1 315 ? 146.028 148.227 107.027 1.00 15.64 315 LYS A CA 1
ATOM 2492 C C . LYS A 1 315 ? 146.931 149.444 107.182 1.00 15.64 315 LYS A C 1
ATOM 2493 O O . LYS A 1 315 ? 147.478 149.938 106.189 1.00 15.64 315 LYS A O 1
ATOM 2499 N N . GLU A 1 316 ? 147.122 149.926 108.407 1.00 15.99 316 GLU A N 1
ATOM 2500 C CA . GLU A 1 316 ? 147.904 151.127 108.654 1.00 15.99 316 GLU A CA 1
ATOM 2501 C C . GLU A 1 316 ? 149.314 150.822 109.143 1.00 15.99 316 GLU A C 1
ATOM 2502 O O . GLU A 1 316 ? 150.010 151.728 109.611 1.00 15.99 316 GLU A O 1
ATOM 2508 N N . GLY A 1 317 ? 149.749 149.568 109.044 1.00 16.33 317 GLY A N 1
ATOM 2509 C CA . GLY A 1 317 ? 151.119 149.211 109.352 1.00 16.33 317 GLY A CA 1
ATOM 2510 C C . GLY A 1 317 ? 151.498 149.261 110.812 1.00 16.33 317 GLY A C 1
ATOM 2511 O O . GLY A 1 317 ? 152.688 149.322 111.128 1.00 16.33 317 GLY A O 1
ATOM 2512 N N . CYS A 1 318 ? 150.524 149.229 111.715 1.00 16.73 318 CYS A N 1
ATOM 2513 C CA . CYS A 1 318 ? 150.803 149.353 113.136 1.00 16.73 318 CYS A CA 1
ATOM 2514 C C . CYS A 1 318 ? 151.288 148.032 113.713 1.00 16.73 318 CYS A C 1
ATOM 2515 O O . CYS A 1 318 ? 150.797 146.960 113.352 1.00 16.73 318 CYS A O 1
ATOM 2518 N N . GLY A 1 319 ? 152.264 148.115 114.614 1.00 14.18 319 GLY A N 1
ATOM 2519 C CA . GLY A 1 319 ? 152.753 146.959 115.333 1.00 14.18 319 GLY A CA 1
ATOM 2520 C C . GLY A 1 319 ? 152.409 146.935 116.803 1.00 14.18 319 GLY A C 1
ATOM 2521 O O . GLY A 1 319 ? 152.932 146.080 117.530 1.00 14.18 319 GLY A O 1
ATOM 2522 N N . THR A 1 320 ? 151.556 147.839 117.277 1.00 11.84 320 THR A N 1
ATOM 2523 C CA . THR A 1 320 ? 151.182 147.903 118.681 1.00 11.84 320 THR A CA 1
ATOM 2524 C C . THR A 1 320 ? 149.736 148.362 118.762 1.00 11.84 320 THR A C 1
ATOM 2525 O O . THR A 1 320 ? 149.357 149.326 118.097 1.00 11.84 320 THR A O 1
ATOM 2529 N N . ILE A 1 321 ? 148.930 147.655 119.547 1.00 9.14 321 ILE A N 1
ATOM 2530 C CA . ILE A 1 321 ? 147.540 148.010 119.800 1.00 9.14 321 ILE A CA 1
ATOM 2531 C C . ILE A 1 321 ? 147.432 148.405 121.267 1.00 9.14 321 ILE A C 1
ATOM 2532 O O . ILE A 1 321 ? 147.981 147.722 122.135 1.00 9.14 321 ILE A O 1
ATOM 2537 N N . GLN A 1 322 ? 146.771 149.525 121.545 1.00 10.13 322 GLN A N 1
ATOM 2538 C CA . GLN A 1 322 ? 146.553 149.957 122.917 1.00 10.13 322 GLN A CA 1
ATOM 2539 C C . GLN A 1 322 ? 145.071 150.204 123.138 1.00 10.13 322 GLN A C 1
ATOM 2540 O O . GLN A 1 322 ? 144.428 150.879 122.332 1.00 10.13 322 GLN A O 1
ATOM 2546 N N . MET A 1 323 ? 144.530 149.650 124.218 1.00 11.72 323 MET A N 1
ATOM 2547 C CA . MET A 1 323 ? 143.146 149.878 124.610 1.00 11.72 323 MET A CA 1
ATOM 2548 C C . MET A 1 323 ? 143.083 150.050 126.121 1.00 11.72 323 MET A C 1
ATOM 2549 O O . MET A 1 323 ? 144.097 149.960 126.815 1.00 11.72 323 MET A O 1
ATOM 2554 N N . GLU A 1 324 ? 141.875 150.276 126.636 1.00 14.31 324 GLU A N 1
ATOM 2555 C CA . GLU A 1 324 ? 141.694 150.578 128.048 1.00 14.31 324 GLU A CA 1
ATOM 2556 C C . GLU A 1 324 ? 141.881 149.336 128.919 1.00 14.31 324 GLU A C 1
ATOM 2557 O O . GLU A 1 324 ? 142.169 148.233 128.450 1.00 14.31 324 GLU A O 1
ATOM 2563 N N . ASP A 1 325 ? 141.696 149.545 130.220 1.00 16.89 325 ASP A N 1
ATOM 2564 C CA . ASP A 1 325 ? 141.714 148.496 131.231 1.00 16.89 325 ASP A CA 1
ATOM 2565 C C . ASP A 1 325 ? 140.414 148.649 132.004 1.00 16.89 325 ASP A C 1
ATOM 2566 O O . ASP A 1 325 ? 140.158 149.711 132.578 1.00 16.89 325 ASP A O 1
ATOM 2571 N N . LEU A 1 326 ? 139.595 147.603 132.023 1.00 15.27 326 LEU A N 1
ATOM 2572 C CA . LEU A 1 326 ? 138.227 147.713 132.508 1.00 15.27 326 LEU A CA 1
ATOM 2573 C C . LEU A 1 326 ? 138.024 147.123 133.894 1.00 15.27 326 LEU A C 1
ATOM 2574 O O . LEU A 1 326 ? 136.878 147.032 134.342 1.00 15.27 326 LEU A O 1
ATOM 2579 N N . THR A 1 327 ? 139.098 146.719 134.579 1.00 17.51 327 THR A N 1
ATOM 2580 C CA . THR A 1 327 ? 138.954 146.109 135.898 1.00 17.51 327 THR A CA 1
ATOM 2581 C C . THR A 1 327 ? 138.499 147.114 136.951 1.00 17.51 327 THR A C 1
ATOM 2582 O O . THR A 1 327 ? 137.772 146.746 137.880 1.00 17.51 327 THR A O 1
ATOM 2586 N N . ASN A 1 328 ? 138.909 148.376 136.835 1.00 21.03 328 ASN A N 1
ATOM 2587 C CA . ASN A 1 328 ? 138.489 149.414 137.777 1.00 21.03 328 ASN A CA 1
ATOM 2588 C C . ASN A 1 328 ? 137.836 150.548 136.993 1.00 21.03 328 ASN A C 1
ATOM 2589 O O . ASN A 1 328 ? 138.471 151.571 136.722 1.00 21.03 328 ASN A O 1
ATOM 2594 N N . ILE A 1 329 ? 136.567 150.368 136.630 1.00 20.77 329 ILE A N 1
ATOM 2595 C CA . ILE A 1 329 ? 135.760 151.451 136.079 1.00 20.77 329 ILE A CA 1
ATOM 2596 C C . ILE A 1 329 ? 134.448 151.524 136.847 1.00 20.77 329 ILE A C 1
ATOM 2597 O O . ILE A 1 329 ? 134.074 152.584 137.364 1.00 20.77 329 ILE A O 1
ATOM 2602 N N . ARG A 1 330 ? 133.730 150.397 136.882 1.00 25.70 330 ARG A N 1
ATOM 2603 C CA . ARG A 1 330 ? 132.478 150.083 137.570 1.00 25.70 330 ARG A CA 1
ATOM 2604 C C . ARG A 1 330 ? 131.262 150.797 136.931 1.00 25.70 330 ARG A C 1
ATOM 2605 O O . ARG A 1 330 ? 130.127 150.367 137.151 1.00 25.70 330 ARG A O 1
ATOM 2613 N N . ASP A 1 331 ? 131.462 151.782 136.062 1.00 23.15 331 ASP A N 1
ATOM 2614 C CA . ASP A 1 331 ? 130.355 152.406 135.350 1.00 23.15 331 ASP A CA 1
ATOM 2615 C C . ASP A 1 331 ? 130.485 152.090 133.861 1.00 23.15 331 ASP A C 1
ATOM 2616 O O . ASP A 1 331 ? 130.312 152.952 132.998 1.00 23.15 331 ASP A O 1
ATOM 2621 N N . ILE A 1 332 ? 130.794 150.827 133.549 1.00 15.95 332 ILE A N 1
ATOM 2622 C CA . ILE A 1 332 ? 130.953 150.397 132.164 1.00 15.95 332 ILE A CA 1
ATOM 2623 C C . ILE A 1 332 ? 129.603 150.251 131.468 1.00 15.95 332 ILE A C 1
ATOM 2624 O O . ILE A 1 332 ? 129.545 150.195 130.236 1.00 15.95 332 ILE A O 1
ATOM 2629 N N . GLY A 1 333 ? 128.506 150.224 132.225 1.00 14.50 333 GLY A N 1
ATOM 2630 C CA . GLY A 1 333 ? 127.178 150.254 131.643 1.00 14.50 333 GLY A CA 1
ATOM 2631 C C . GLY A 1 333 ? 126.795 151.577 131.016 1.00 14.50 333 GLY A C 1
ATOM 2632 O O . GLY A 1 333 ? 125.816 151.624 130.265 1.00 14.50 333 GLY A O 1
ATOM 2633 N N . SER A 1 334 ? 127.539 152.646 131.302 1.00 17.08 334 SER A N 1
ATOM 2634 C CA . SER A 1 334 ? 127.323 153.949 130.687 1.00 17.08 334 SER A CA 1
ATOM 2635 C C . SER A 1 334 ? 127.903 154.048 129.283 1.00 17.08 334 SER A C 1
ATOM 2636 O O . SER A 1 334 ? 127.723 155.080 128.629 1.00 17.08 334 SER A O 1
ATOM 2639 N N . ARG A 1 335 ? 128.593 153.017 128.811 1.00 14.70 335 ARG A N 1
ATOM 2640 C CA . ARG A 1 335 ? 129.115 152.990 127.456 1.00 14.70 335 ARG A CA 1
ATOM 2641 C C . ARG A 1 335 ? 128.054 152.476 126.499 1.0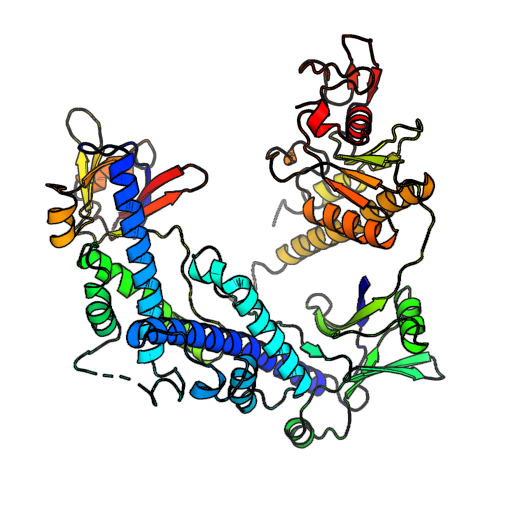0 14.70 335 ARG A C 1
ATOM 2642 O O . ARG A 1 335 ? 127.048 151.896 126.910 1.00 14.70 335 ARG A O 1
ATOM 2650 N N . PHE A 1 336 ? 128.281 152.714 125.213 1.00 12.89 336 PHE A N 1
ATOM 2651 C CA . PHE A 1 336 ? 127.582 151.961 124.184 1.00 12.89 336 PHE A CA 1
ATOM 2652 C C . PHE A 1 336 ? 128.033 150.508 124.270 1.00 12.89 336 PHE A C 1
ATOM 2653 O O . PHE A 1 336 ? 129.173 150.240 124.664 1.00 12.89 336 PHE A O 1
ATOM 2661 N N . LEU A 1 337 ? 127.139 149.573 123.896 1.00 8.06 337 LEU A N 1
ATOM 2662 C CA . LEU A 1 337 ? 127.291 148.104 124.143 1.00 8.06 337 LEU A CA 1
ATOM 2663 C C . LEU A 1 337 ? 126.391 147.976 125.365 1.00 8.06 337 LEU A C 1
ATOM 2664 O O . LEU A 1 337 ? 125.421 147.216 125.272 1.00 8.06 337 LEU A O 1
ATOM 2669 N N . GLN A 1 338 ? 126.715 148.672 126.459 1.00 11.40 338 GLN A N 1
ATOM 2670 C CA . GLN A 1 338 ? 125.833 148.872 127.609 1.00 11.40 338 GLN A CA 1
ATOM 2671 C C . GLN A 1 338 ? 125.753 147.760 128.660 1.00 11.40 338 GLN A C 1
ATOM 2672 O O . GLN A 1 338 ? 125.539 148.051 129.839 1.00 11.40 338 GLN A O 1
ATOM 2678 N N . ASN A 1 339 ? 125.981 146.502 128.288 1.00 8.85 339 ASN A N 1
ATOM 2679 C CA . ASN A 1 339 ? 126.091 145.405 129.246 1.00 8.85 339 ASN A CA 1
ATOM 2680 C C . ASN A 1 339 ? 126.945 144.294 128.666 1.00 8.85 339 ASN A C 1
ATOM 2681 O O . ASN A 1 339 ? 126.727 143.121 128.978 1.00 8.85 339 ASN A O 1
ATOM 2686 N N . TRP A 1 340 ? 127.893 144.651 127.809 1.00 3.01 340 TRP A N 1
ATOM 2687 C CA . TRP A 1 340 ? 128.501 143.704 126.894 1.00 3.01 340 TRP A CA 1
ATOM 2688 C C . TRP A 1 340 ? 129.421 142.729 127.623 1.00 3.01 340 TRP A C 1
ATOM 2689 O O . TRP A 1 340 ? 129.759 142.893 128.796 1.00 3.01 340 TRP A O 1
ATOM 2700 N N . THR A 1 341 ? 129.800 141.679 126.902 1.00 4.62 341 THR A N 1
ATOM 2701 C CA . THR A 1 341 ? 130.888 140.798 127.304 1.00 4.62 341 THR A CA 1
ATOM 2702 C C . THR A 1 341 ? 132.184 141.436 126.815 1.00 4.62 341 THR A C 1
ATOM 2703 O O . THR A 1 341 ? 132.759 141.060 125.793 1.00 4.62 341 THR A O 1
ATOM 2707 N N . TYR A 1 342 ? 132.628 142.451 127.560 1.00 2.28 342 TYR A N 1
ATOM 2708 C CA . TYR A 1 342 ? 133.813 143.216 127.185 1.00 2.28 342 TYR A CA 1
ATOM 2709 C C . TYR A 1 342 ? 135.087 142.394 127.314 1.00 2.28 342 TYR A C 1
ATOM 2710 O O . TYR A 1 342 ? 136.033 142.590 126.540 1.00 2.28 342 TYR A O 1
ATOM 2719 N N . TYR A 1 343 ? 135.128 141.484 128.290 1.00 1.62 343 TYR A N 1
ATOM 2720 C CA . TYR A 1 343 ? 136.286 140.620 128.482 1.00 1.62 343 TYR A CA 1
ATOM 2721 C C . TYR A 1 343 ? 136.473 139.676 127.301 1.00 1.62 343 TYR A C 1
ATOM 2722 O O . TYR A 1 343 ? 137.605 139.444 126.863 1.00 1.62 343 TYR A O 1
ATOM 2731 N N . ASP A 1 344 ? 135.369 139.131 126.779 1.00 3.45 344 ASP A N 1
ATOM 2732 C CA . ASP A 1 344 ? 135.403 138.254 125.612 1.00 3.45 344 ASP A CA 1
ATOM 2733 C C . ASP A 1 344 ? 135.936 138.981 124.384 1.00 3.45 344 ASP A C 1
ATOM 2734 O O . ASP A 1 344 ? 136.782 138.441 123.654 1.00 3.45 344 ASP A O 1
ATOM 2739 N N . LEU A 1 345 ? 135.479 140.220 124.174 1.00 4.42 345 LEU A N 1
ATOM 2740 C CA . LEU A 1 345 ? 135.941 141.038 123.059 1.00 4.42 345 LEU A CA 1
ATOM 2741 C C . LEU A 1 345 ? 137.429 141.330 123.170 1.00 4.42 345 LEU A C 1
ATOM 2742 O O . LEU A 1 345 ? 138.168 141.193 122.189 1.00 4.42 345 LEU A O 1
ATOM 2747 N N . GLN A 1 346 ? 137.891 141.695 124.369 1.00 3.93 346 GLN A N 1
ATOM 2748 C CA . GLN A 1 346 ? 139.302 142.017 124.549 1.00 3.93 346 GLN A CA 1
ATOM 2749 C C . GLN A 1 346 ? 140.199 140.793 124.409 1.00 3.93 346 GLN A C 1
ATOM 2750 O O . GLN A 1 346 ? 141.302 140.907 123.867 1.00 3.93 346 GLN A O 1
ATOM 2756 N N . GLN A 1 347 ? 139.742 139.617 124.853 1.00 2.49 347 GLN A N 1
ATOM 2757 C CA . GLN A 1 347 ? 140.532 138.401 124.664 1.00 2.49 347 GLN A CA 1
ATOM 2758 C C . GLN A 1 347 ? 140.619 138.004 123.195 1.00 2.49 347 GLN A C 1
ATOM 2759 O O . GLN A 1 347 ? 141.670 137.526 122.741 1.00 2.49 347 GLN A O 1
ATOM 2765 N N . LYS A 1 348 ? 139.538 138.219 122.438 1.00 2.50 348 LYS A N 1
ATOM 2766 C CA . LYS A 1 348 ? 139.577 137.968 121.001 1.00 2.50 348 LYS A CA 1
ATOM 2767 C C . LYS A 1 348 ? 140.510 138.938 120.279 1.00 2.50 348 LYS A C 1
ATOM 2768 O O . LYS A 1 348 ? 141.251 138.522 119.376 1.00 2.50 348 LYS A O 1
ATOM 2774 N N . ILE A 1 349 ? 140.479 140.226 120.666 1.00 5.14 349 ILE A N 1
ATOM 2775 C CA . ILE A 1 349 ? 141.448 141.227 120.198 1.00 5.14 349 ILE A CA 1
ATOM 2776 C C . ILE A 1 349 ? 142.871 140.751 120.436 1.00 5.14 349 ILE A C 1
ATOM 2777 O O . ILE A 1 349 ? 143.718 140.805 119.534 1.00 5.14 349 ILE A O 1
ATOM 2782 N N . ILE A 1 350 ? 143.136 140.245 121.644 1.00 4.24 350 ILE A N 1
ATOM 2783 C CA . ILE A 1 350 ? 144.486 139.859 122.035 1.00 4.24 350 ILE A CA 1
ATOM 2784 C C . ILE A 1 350 ? 144.982 138.683 121.201 1.00 4.24 350 ILE A C 1
ATOM 2785 O O . ILE A 1 350 ? 146.092 138.735 120.657 1.00 4.24 350 ILE A O 1
ATOM 2790 N N . TYR A 1 351 ? 144.165 137.625 121.043 1.00 10.52 351 TYR A N 1
ATOM 2791 C CA . TYR A 1 351 ? 144.712 136.471 120.322 1.00 10.52 351 TYR A CA 1
ATOM 2792 C C . TYR A 1 351 ? 144.788 136.737 118.821 1.00 10.52 351 TYR A C 1
ATOM 2793 O O . TYR A 1 351 ? 145.730 136.272 118.170 1.00 10.52 351 TYR A O 1
ATOM 2802 N N . LYS A 1 352 ? 143.850 137.506 118.255 1.00 0.56 352 LYS A N 1
ATOM 2803 C CA . LYS A 1 352 ? 143.949 137.813 116.834 1.00 0.56 352 LYS A CA 1
ATOM 2804 C C . LYS A 1 352 ? 145.086 138.776 116.514 1.00 0.56 352 LYS A C 1
ATOM 2805 O O . LYS A 1 352 ? 145.703 138.653 115.449 1.00 0.56 352 LYS A O 1
ATOM 2811 N N . ALA 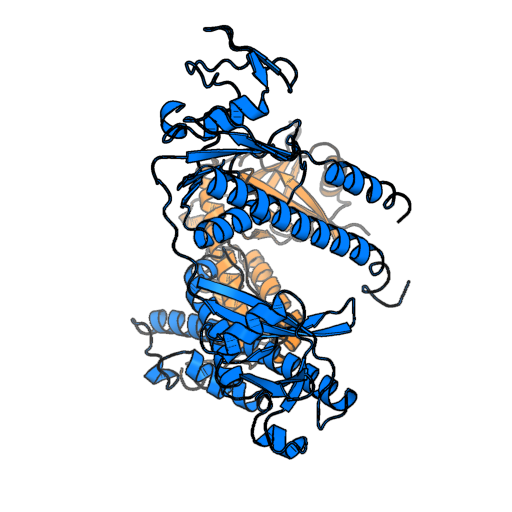A 1 353 ? 145.419 139.689 117.425 1.00 7.24 353 ALA A N 1
ATOM 2812 C CA . ALA A 1 353 ? 146.580 140.543 117.234 1.00 7.24 353 ALA A CA 1
ATOM 2813 C C . ALA A 1 353 ? 147.892 139.794 117.425 1.00 7.24 353 ALA A C 1
ATOM 2814 O O . ALA A 1 353 ? 148.859 140.071 116.710 1.00 7.24 353 ALA A O 1
ATOM 2816 N N . GLU A 1 354 ? 147.948 138.851 118.377 1.00 10.78 354 GLU A N 1
ATOM 2817 C CA . GLU A 1 354 ? 149.115 137.978 118.503 1.00 10.78 354 GLU A CA 1
ATOM 2818 C C . GLU A 1 354 ? 149.304 137.107 117.270 1.00 10.78 354 GLU A C 1
ATOM 2819 O O . GLU A 1 354 ? 150.440 136.817 116.881 1.00 10.78 354 GLU A O 1
ATOM 2825 N N . GLU A 1 355 ? 148.206 136.675 116.653 1.00 10.02 355 GLU A N 1
ATOM 2826 C CA . GLU A 1 355 ? 148.291 135.917 115.413 1.00 10.02 355 GLU A CA 1
ATOM 2827 C C . GLU A 1 355 ? 148.735 136.793 114.249 1.00 10.02 355 GLU A C 1
ATOM 2828 O O . GLU A 1 355 ? 149.437 136.317 113.351 1.00 10.02 355 GLU A O 1
ATOM 2834 N N . ALA A 1 356 ? 148.352 138.068 114.247 1.00 10.48 356 ALA A N 1
ATOM 2835 C CA . ALA A 1 356 ? 148.790 138.993 113.211 1.00 10.48 356 ALA A CA 1
ATOM 2836 C C . ALA A 1 356 ? 150.195 139.538 113.438 1.00 10.48 356 ALA A C 1
ATOM 2837 O O . ALA A 1 356 ? 150.793 140.068 112.499 1.00 10.48 356 ALA A O 1
ATOM 2839 N N . GLY A 1 357 ? 150.732 139.425 114.647 1.00 10.47 357 GLY A N 1
ATOM 2840 C CA . GLY A 1 357 ? 152.038 139.960 114.965 1.00 10.47 357 GLY A CA 1
ATOM 2841 C C . GLY A 1 357 ? 152.040 141.296 115.673 1.00 10.47 357 GLY A C 1
ATOM 2842 O O . GLY A 1 357 ? 153.048 142.006 115.608 1.00 10.47 357 GLY A O 1
ATOM 2843 N N . ILE A 1 358 ? 150.956 141.654 116.348 1.00 9.58 358 ILE A N 1
ATOM 2844 C CA . ILE A 1 358 ? 150.777 142.966 116.953 1.00 9.58 358 ILE A CA 1
ATOM 2845 C C . ILE A 1 358 ? 150.734 142.800 118.466 1.00 9.58 358 ILE A C 1
ATOM 2846 O O . ILE A 1 358 ? 150.151 141.846 118.990 1.00 9.58 358 ILE A O 1
ATOM 2851 N N . LYS A 1 359 ? 151.373 143.729 119.172 1.00 13.83 359 LYS A N 1
ATOM 2852 C CA . LYS A 1 359 ? 151.402 143.734 120.627 1.00 13.83 359 LYS A CA 1
ATOM 2853 C C . LYS A 1 359 ? 150.201 144.500 121.166 1.00 13.83 359 LYS A C 1
ATOM 2854 O O . LYS A 1 359 ? 149.864 145.573 120.662 1.00 13.83 359 LYS A O 1
ATOM 2860 N N . VAL A 1 360 ? 149.555 143.947 122.187 1.00 9.57 360 VAL A N 1
ATOM 2861 C CA . VAL A 1 360 ? 148.404 144.578 122.823 1.00 9.57 360 VAL A CA 1
ATOM 2862 C C . VAL A 1 360 ? 148.822 145.031 124.214 1.00 9.57 360 VAL A C 1
ATOM 2863 O O . VAL A 1 360 ? 149.283 144.219 125.026 1.00 9.57 360 VAL A O 1
ATOM 2867 N N . ILE A 1 361 ? 148.667 146.323 124.489 1.00 11.13 361 ILE A N 1
ATOM 2868 C CA . ILE A 1 361 ? 149.069 146.923 125.754 1.00 11.13 361 ILE A CA 1
ATOM 2869 C C . ILE A 1 361 ? 147.847 147.586 126.369 1.00 11.13 361 ILE A C 1
ATOM 2870 O O . ILE A 1 361 ? 147.324 148.562 125.822 1.00 11.13 361 ILE A O 1
ATOM 2875 N N . LYS A 1 362 ? 147.392 147.063 127.502 1.00 13.09 362 LYS A N 1
ATOM 2876 C CA . LYS A 1 362 ? 146.300 147.681 128.237 1.00 13.09 362 LYS A CA 1
ATOM 2877 C C . LYS A 1 362 ? 146.842 148.825 129.080 1.00 13.09 362 LYS A C 1
ATOM 2878 O O . LYS A 1 362 ? 147.920 148.720 129.671 1.00 13.09 362 LYS A O 1
ATOM 2884 N N . ILE A 1 363 ? 146.096 149.926 129.120 1.00 14.73 363 ILE A N 1
ATOM 2885 C CA . ILE A 1 363 ? 146.528 151.136 129.803 1.00 14.73 363 ILE A CA 1
ATOM 2886 C C . ILE A 1 363 ? 145.426 151.583 130.751 1.00 14.73 363 ILE A C 1
ATOM 2887 O O . ILE A 1 363 ? 144.259 151.219 130.603 1.00 14.73 363 ILE A O 1
ATOM 2892 N N . ASP A 1 364 ? 145.816 152.388 131.727 1.00 19.38 364 ASP A N 1
ATOM 2893 C CA . ASP A 1 364 ? 144.880 152.927 132.706 1.00 19.38 364 ASP A CA 1
ATOM 2894 C C . ASP A 1 364 ? 143.985 153.966 132.043 1.00 19.38 364 ASP A C 1
ATOM 2895 O O . ASP A 1 364 ? 144.496 154.960 131.512 1.00 19.38 364 ASP A O 1
ATOM 2900 N N . PRO A 1 365 ? 142.666 153.790 132.044 1.00 18.10 365 PRO A N 1
ATOM 2901 C CA . PRO A 1 365 ? 141.770 154.847 131.545 1.00 18.10 365 PRO A CA 1
ATOM 2902 C C . PRO A 1 365 ? 141.533 155.929 132.594 1.00 18.10 365 PRO A C 1
ATOM 2903 O O . PRO A 1 365 ? 140.423 156.092 133.113 1.00 18.10 365 PRO A O 1
ATOM 2907 N N . GLN A 1 366 ? 142.604 156.664 132.917 1.00 20.88 366 GLN A N 1
ATOM 2908 C CA . GLN A 1 366 ? 142.663 157.612 134.026 1.00 20.88 366 GLN A CA 1
ATOM 2909 C C . GLN A 1 366 ? 141.606 158.700 133.911 1.00 20.88 366 GLN A C 1
ATOM 2910 O O . GLN A 1 366 ? 140.678 158.758 134.724 1.00 20.88 366 GLN A O 1
ATOM 2916 N N . TYR A 1 367 ? 141.727 159.557 132.904 1.00 21.39 367 TYR A N 1
ATOM 2917 C CA . TYR A 1 367 ? 140.606 160.385 132.487 1.00 21.39 367 TYR A CA 1
ATOM 2918 C C . TYR A 1 367 ? 140.232 160.110 131.039 1.00 21.39 367 TYR A C 1
ATOM 2919 O O . TYR A 1 367 ? 139.097 159.704 130.770 1.00 21.39 367 TYR A O 1
ATOM 2928 N N . THR A 1 368 ? 141.155 160.331 130.093 1.00 19.77 368 THR A N 1
ATOM 2929 C CA . THR A 1 368 ? 141.110 159.944 128.676 1.00 19.77 368 THR A CA 1
ATOM 2930 C C . THR A 1 368 ? 139.921 160.486 127.881 1.00 19.77 368 THR A C 1
ATOM 2931 O O . THR A 1 368 ? 139.821 160.225 126.683 1.00 19.77 368 THR A O 1
ATOM 2935 N N . SER A 1 369 ? 139.038 161.257 128.505 1.00 21.05 369 SER A N 1
ATOM 2936 C CA . SER A 1 369 ? 137.904 161.868 127.836 1.00 21.05 369 SER A CA 1
ATOM 2937 C C . SER A 1 369 ? 137.767 163.339 128.175 1.00 21.05 369 SER A C 1
ATOM 2938 O O . SER A 1 369 ? 137.003 164.045 127.509 1.00 21.05 369 SER A O 1
ATOM 2941 N N . GLN A 1 370 ? 138.476 163.809 129.198 1.00 22.17 370 GLN A N 1
ATOM 2942 C CA . GLN A 1 370 ? 138.583 165.221 129.523 1.00 22.17 370 GLN A CA 1
ATOM 2943 C C . GLN A 1 370 ? 139.869 165.838 128.996 1.00 22.17 370 GLN A C 1
ATOM 2944 O O . GLN A 1 370 ? 139.927 167.054 128.790 1.00 22.17 370 GLN A O 1
ATOM 2950 N N . ARG A 1 371 ? 140.900 165.023 128.781 1.00 18.80 371 ARG A N 1
ATOM 2951 C CA . ARG A 1 371 ? 142.124 165.494 128.150 1.00 18.80 371 ARG A CA 1
ATOM 2952 C C . ARG A 1 371 ? 141.860 165.784 126.677 1.00 18.80 371 ARG A C 1
ATOM 2953 O O . ARG A 1 371 ? 141.102 165.070 126.018 1.00 18.80 371 ARG A O 1
ATOM 2961 N N . CYS A 1 372 ? 142.478 166.845 126.158 1.00 22.61 372 CYS A N 1
ATOM 2962 C CA . CYS A 1 372 ? 142.101 167.365 124.851 1.00 22.61 372 CYS A CA 1
ATOM 2963 C C . CYS A 1 372 ? 142.805 166.687 123.687 1.00 22.61 372 CYS A C 1
ATOM 2964 O O . CYS A 1 372 ? 142.446 166.971 122.538 1.00 22.61 372 CYS A O 1
ATOM 2967 N N . SER A 1 373 ? 143.861 165.904 123.952 1.00 18.62 373 SER A N 1
ATOM 2968 C CA . SER A 1 373 ? 144.628 165.105 122.989 1.00 18.62 373 SER A CA 1
ATOM 2969 C C . SER A 1 373 ? 145.428 165.926 121.980 1.00 18.62 373 SER A C 1
ATOM 2970 O O . SER A 1 373 ? 146.150 165.359 121.154 1.00 18.62 373 SER A O 1
ATOM 2973 N N . GLU A 1 374 ? 145.324 167.250 122.036 1.00 22.32 374 GLU A N 1
ATOM 2974 C CA . GLU A 1 374 ? 146.102 168.142 121.190 1.00 22.32 374 GLU A CA 1
ATOM 2975 C C . GLU A 1 374 ? 147.154 168.899 121.983 1.00 22.32 374 GLU A C 1
ATOM 2976 O O . GLU A 1 374 ? 148.283 169.063 121.513 1.00 22.32 374 GLU A O 1
ATOM 2982 N N . CYS A 1 375 ? 146.803 169.349 123.186 1.00 23.24 375 CYS A N 1
ATOM 2983 C CA . CYS A 1 375 ? 147.762 169.882 124.144 1.00 23.24 375 CYS A CA 1
ATOM 2984 C C . CYS A 1 375 ? 147.859 168.995 125.379 1.00 23.24 375 CYS A C 1
ATOM 2985 O O . CYS A 1 375 ? 148.954 168.565 125.750 1.00 23.24 375 CYS A O 1
ATOM 2988 N N . GLY A 1 376 ? 146.733 168.702 126.023 1.00 18.52 376 GLY A N 1
ATOM 2989 C CA . GLY A 1 376 ? 146.742 167.804 127.157 1.00 18.52 376 GLY A CA 1
ATOM 2990 C C . GLY A 1 376 ? 146.107 168.352 128.417 1.00 18.52 376 GLY A C 1
ATOM 2991 O O . GLY A 1 376 ? 146.350 167.826 129.507 1.00 18.52 376 GLY A O 1
ATOM 2992 N N . ASN A 1 377 ? 145.292 169.396 128.294 1.00 21.39 377 ASN A N 1
ATOM 2993 C CA . ASN A 1 377 ? 144.668 170.020 129.454 1.00 21.39 377 ASN A CA 1
ATOM 2994 C C . ASN A 1 377 ? 143.410 169.247 129.833 1.00 21.39 377 ASN A C 1
ATOM 2995 O O . ASN A 1 377 ? 142.559 168.975 128.980 1.00 21.39 377 ASN A O 1
ATOM 3000 N N . ILE A 1 378 ? 143.295 168.905 131.112 1.00 21.23 378 ILE A N 1
ATOM 3001 C CA . ILE A 1 378 ? 142.211 168.068 131.612 1.00 21.23 378 ILE A CA 1
ATOM 3002 C C . ILE A 1 378 ? 141.244 168.955 132.388 1.00 21.23 378 ILE A C 1
ATOM 3003 O O . ILE A 1 378 ? 141.587 169.484 133.447 1.00 21.23 378 ILE A O 1
ATOM 3008 N N . ASP A 1 379 ? 140.033 169.121 131.861 1.00 21.50 379 ASP A N 1
ATOM 3009 C CA . ASP A 1 379 ? 138.975 169.867 132.534 1.00 21.50 379 ASP A CA 1
ATOM 3010 C C . ASP A 1 379 ? 137.704 169.037 132.483 1.00 21.50 379 ASP A C 1
ATOM 3011 O O . ASP A 1 379 ? 137.360 168.496 131.428 1.00 21.50 379 ASP A O 1
ATOM 3016 N N . SER A 1 380 ? 137.000 168.948 133.614 1.00 21.12 380 SER A N 1
ATOM 3017 C CA . SER A 1 380 ? 135.828 168.079 133.695 1.00 21.12 380 SER A CA 1
ATOM 3018 C C . SER A 1 380 ? 134.641 168.662 132.934 1.00 21.12 380 SER A C 1
ATOM 3019 O O . SER A 1 380 ? 133.702 167.942 132.577 1.00 21.12 380 SER A O 1
ATOM 3022 N N . GLY A 1 381 ? 134.663 169.969 132.681 1.00 20.86 381 GLY A N 1
ATOM 3023 C CA . GLY A 1 381 ? 133.634 170.595 131.873 1.00 20.86 381 GLY A CA 1
ATOM 3024 C C . GLY A 1 381 ? 133.913 170.625 130.387 1.00 20.86 381 GLY A C 1
ATOM 3025 O O . GLY A 1 381 ? 133.296 171.423 129.674 1.00 20.86 381 GLY A O 1
ATOM 3026 N N . ASN A 1 382 ? 134.829 169.780 129.905 1.00 22.74 382 ASN A N 1
ATOM 3027 C CA . ASN A 1 382 ? 135.210 169.807 128.495 1.00 22.74 382 ASN A CA 1
ATOM 3028 C C . ASN A 1 382 ? 134.109 169.239 127.606 1.00 22.74 382 ASN A C 1
ATOM 3029 O O . ASN A 1 382 ? 133.718 169.859 126.610 1.00 22.74 382 ASN A O 1
ATOM 3034 N N . ARG A 1 383 ? 133.600 168.056 127.941 1.00 24.73 383 ARG A N 1
ATOM 3035 C CA . ARG A 1 383 ? 132.532 167.459 127.145 1.00 24.73 383 ARG A CA 1
ATOM 3036 C C . ARG A 1 383 ? 131.180 167.958 127.652 1.00 24.73 383 ARG A C 1
ATOM 3037 O O . ARG A 1 383 ? 130.906 167.951 128.857 1.00 24.73 383 ARG A O 1
ATOM 3045 N N . ILE A 1 384 ? 130.354 168.443 126.728 1.00 24.01 384 ILE A N 1
ATOM 3046 C CA . ILE A 1 384 ? 129.192 169.266 127.049 1.00 24.01 384 ILE A CA 1
ATOM 3047 C C . ILE A 1 384 ? 127.900 168.673 126.497 1.00 24.01 384 ILE A C 1
ATOM 3048 O O . ILE A 1 384 ? 127.047 169.407 125.983 1.00 24.01 384 ILE A O 1
ATOM 3053 N N . GLY A 1 385 ? 127.736 167.354 126.589 1.00 19.38 385 GLY A N 1
ATOM 3054 C CA . GLY A 1 385 ? 126.585 166.727 125.963 1.00 19.38 385 GLY A CA 1
ATOM 3055 C C . GLY A 1 385 ? 126.820 165.371 125.330 1.00 19.38 385 GLY A C 1
ATOM 3056 O O . GLY A 1 385 ? 126.033 164.938 124.479 1.00 19.38 385 GLY A O 1
ATOM 3057 N N . GLN A 1 386 ? 127.947 164.741 125.681 1.00 23.43 386 GLN A N 1
ATOM 3058 C CA . GLN A 1 386 ? 128.192 163.303 125.547 1.00 23.43 386 GLN A CA 1
ATOM 3059 C C . GLN A 1 386 ? 128.373 162.829 124.109 1.00 23.43 386 GLN A C 1
ATOM 3060 O O . GLN A 1 386 ? 128.409 161.622 123.851 1.00 23.43 386 GLN A O 1
ATOM 3066 N N . ALA A 1 387 ? 128.476 163.757 123.165 1.00 18.70 387 ALA A N 1
ATOM 3067 C CA . ALA A 1 387 ? 128.863 163.437 121.799 1.00 18.70 387 ALA A CA 1
ATOM 3068 C C . ALA A 1 387 ? 129.928 164.384 121.277 1.00 18.70 387 ALA A C 1
ATOM 3069 O O . ALA A 1 387 ? 130.734 164.012 120.420 1.00 18.70 387 ALA A O 1
ATOM 3071 N N . ILE A 1 388 ? 129.952 165.605 121.794 1.00 18.47 388 ILE A N 1
ATOM 3072 C CA . ILE A 1 388 ? 130.800 166.673 121.291 1.00 18.47 388 ILE A CA 1
ATOM 3073 C C . ILE A 1 388 ? 131.909 166.911 122.310 1.00 18.47 388 ILE A C 1
ATOM 3074 O O . ILE A 1 388 ? 131.759 166.579 123.492 1.00 18.47 388 ILE A O 1
ATOM 3079 N N . PHE A 1 389 ? 133.040 167.435 121.849 1.00 19.84 389 PHE A N 1
ATOM 3080 C CA . PHE A 1 389 ? 134.160 167.762 122.712 1.00 19.84 389 PHE A CA 1
ATOM 3081 C C . PHE A 1 389 ? 134.702 169.138 122.355 1.00 19.84 389 PHE A C 1
ATOM 3082 O O . PHE A 1 389 ? 135.137 169.375 121.218 1.00 19.84 389 PHE A O 1
ATOM 3090 N N . LYS A 1 390 ? 134.691 170.021 123.355 1.00 21.85 390 LYS A N 1
ATOM 3091 C CA . LYS A 1 390 ? 135.224 171.375 123.288 1.00 21.85 390 LYS A CA 1
ATOM 3092 C C . LYS A 1 390 ? 136.369 171.502 124.278 1.00 21.85 390 LYS A C 1
ATOM 3093 O O . LYS A 1 390 ? 136.194 171.213 125.465 1.00 21.85 390 LYS A O 1
ATOM 3099 N N . CYS A 1 391 ? 137.526 171.941 123.800 1.00 23.86 391 CYS A N 1
ATOM 3100 C CA . CYS A 1 391 ? 138.611 172.299 124.697 1.00 23.86 391 CYS A CA 1
ATOM 3101 C C . CYS A 1 391 ? 138.489 173.756 125.132 1.00 23.86 391 CYS A C 1
ATOM 3102 O O . CYS A 1 391 ? 137.676 174.526 124.616 1.00 23.86 391 CYS A O 1
ATOM 3105 N N . ARG A 1 392 ? 139.318 174.131 126.101 1.00 28.74 392 ARG A N 1
ATOM 3106 C CA . ARG A 1 392 ? 139.369 175.490 126.622 1.00 28.74 392 ARG A CA 1
ATOM 3107 C C . ARG A 1 392 ? 140.688 176.191 126.348 1.00 28.74 392 ARG A C 1
ATOM 3108 O O . ARG A 1 392 ? 140.707 177.411 126.181 1.00 28.74 392 ARG A O 1
ATOM 3116 N N . ALA A 1 393 ? 141.791 175.449 126.292 1.00 21.98 393 ALA A N 1
ATOM 3117 C CA . ALA A 1 393 ? 143.115 176.031 126.133 1.00 21.98 393 ALA A CA 1
ATOM 3118 C C . ALA A 1 393 ? 143.554 176.150 124.681 1.00 21.98 393 ALA A C 1
ATOM 3119 O O . ALA A 1 393 ? 144.503 176.889 124.398 1.00 21.98 393 ALA A O 1
ATOM 3121 N N . CYS A 1 394 ? 142.901 175.451 123.756 1.00 22.10 394 CYS A N 1
ATOM 3122 C CA . CYS A 1 394 ? 143.274 175.553 122.351 1.00 22.10 394 CYS A CA 1
ATOM 3123 C C . CYS A 1 394 ? 142.048 175.623 121.451 1.00 22.10 394 CYS A C 1
ATOM 3124 O O . CYS A 1 394 ? 142.180 175.772 120.232 1.00 22.10 394 CYS A O 1
ATOM 3127 N N . GLY A 1 395 ? 140.856 175.531 122.039 1.00 20.60 395 GLY A N 1
ATOM 3128 C CA . GLY A 1 395 ? 139.632 175.541 121.258 1.00 20.60 395 GLY A CA 1
ATOM 3129 C C . GLY A 1 395 ? 139.451 174.345 120.353 1.00 20.60 395 GLY A C 1
ATOM 3130 O O . GLY A 1 395 ? 138.953 174.494 119.235 1.00 20.60 395 GLY A O 1
ATOM 3131 N N . TYR A 1 396 ? 139.852 173.158 120.806 1.00 22.67 396 TYR A N 1
ATOM 3132 C CA . TYR A 1 396 ? 139.795 171.961 119.977 1.00 22.67 396 TYR A CA 1
ATOM 3133 C C . TYR A 1 396 ? 138.359 171.462 119.858 1.00 22.67 396 TYR A C 1
ATOM 3134 O O . TYR A 1 396 ? 137.662 171.289 120.861 1.00 22.67 396 TYR A O 1
ATOM 3143 N N . GLU A 1 397 ? 137.927 171.238 118.620 1.00 23.59 397 GLU A N 1
ATOM 3144 C CA . GLU A 1 397 ? 136.573 170.825 118.275 1.00 23.59 397 GLU A CA 1
ATOM 3145 C C . GLU A 1 397 ? 136.619 169.399 117.753 1.00 23.59 397 GLU A C 1
ATOM 3146 O O . GLU A 1 397 ? 137.181 169.158 116.680 1.00 23.59 397 GLU A O 1
ATOM 3152 N N . ALA A 1 398 ? 136.030 168.453 118.486 1.00 17.78 398 ALA A N 1
ATOM 3153 C CA . ALA A 1 398 ? 136.122 167.069 118.030 1.00 17.78 398 ALA A CA 1
ATOM 3154 C C . ALA A 1 398 ? 134.928 166.248 118.490 1.00 17.78 398 ALA A C 1
ATOM 3155 O O . ALA A 1 398 ? 134.104 166.687 119.293 1.00 17.78 398 ALA A O 1
ATOM 3157 N N . ASN A 1 399 ? 134.833 165.046 117.927 1.00 16.27 399 ASN A N 1
ATOM 3158 C CA . ASN A 1 399 ? 133.971 164.016 118.484 1.00 16.27 399 ASN A CA 1
ATOM 3159 C C . ASN A 1 399 ? 134.599 163.472 119.759 1.00 16.27 399 ASN A C 1
ATOM 3160 O O . ASN A 1 399 ? 135.822 163.342 119.856 1.00 16.27 399 ASN A O 1
ATOM 3165 N N . ALA A 1 400 ? 133.756 163.169 120.747 1.00 14.31 400 ALA A N 1
ATOM 3166 C CA . ALA A 1 400 ? 134.248 162.731 122.048 1.00 14.31 400 ALA A CA 1
ATOM 3167 C C . ALA A 1 400 ? 134.898 161.357 121.996 1.00 14.31 400 ALA A C 1
ATOM 3168 O O . ALA A 1 400 ? 135.935 161.154 122.638 1.00 14.31 400 ALA A O 1
ATOM 3170 N N . ASP A 1 401 ? 134.328 160.423 121.234 1.00 12.93 401 ASP A N 1
ATOM 3171 C CA . ASP A 1 401 ? 134.907 159.090 121.128 1.00 12.93 401 ASP A CA 1
ATOM 3172 C C . ASP A 1 401 ? 136.198 159.100 120.322 1.00 12.93 401 ASP A C 1
ATOM 3173 O O . ASP A 1 401 ? 137.133 158.362 120.645 1.00 12.93 401 ASP A O 1
ATOM 3178 N N . TYR A 1 402 ? 136.270 159.931 119.280 1.00 13.17 402 TYR A N 1
ATOM 3179 C CA . TYR A 1 402 ? 137.508 160.057 118.517 1.00 13.17 402 TYR A CA 1
ATOM 3180 C C . TYR A 1 402 ? 138.607 160.701 119.348 1.00 13.17 402 TYR A C 1
ATOM 3181 O O . TYR A 1 402 ? 139.770 160.295 119.265 1.00 13.17 402 TYR A O 1
ATOM 3190 N N . ASN A 1 403 ? 138.254 161.708 120.151 1.00 14.71 403 ASN A N 1
ATOM 3191 C CA . ASN A 1 403 ? 139.221 162.337 121.042 1.00 14.71 403 ASN A CA 1
ATOM 3192 C C . ASN A 1 403 ? 139.714 161.357 122.097 1.00 14.71 403 ASN A C 1
ATOM 3193 O O . ASN A 1 403 ? 140.914 161.320 122.404 1.00 14.71 403 ASN A O 1
ATOM 3198 N N . ALA A 1 404 ? 138.808 160.526 122.628 1.00 12.23 404 ALA A N 1
ATOM 3199 C CA . ALA A 1 404 ? 139.199 159.493 123.582 1.00 12.23 404 ALA A CA 1
ATOM 3200 C C . ALA A 1 404 ? 140.122 158.461 122.949 1.00 12.23 404 ALA A C 1
ATOM 3201 O O . ALA A 1 404 ? 141.162 158.126 123.526 1.00 12.23 404 ALA A O 1
ATOM 3203 N N . ALA A 1 405 ? 139.782 157.984 121.746 1.00 10.49 405 ALA A N 1
ATOM 3204 C CA . ALA A 1 405 ? 140.602 156.993 121.053 1.00 10.49 405 ALA A CA 1
ATOM 3205 C C . ALA A 1 405 ? 141.958 157.550 120.650 1.00 10.49 405 ALA A C 1
ATOM 3206 O O . ALA A 1 405 ? 142.950 156.815 120.647 1.00 10.49 405 ALA A O 1
ATOM 3208 N N . ARG A 1 406 ? 142.024 158.839 120.320 1.00 15.36 406 ARG A N 1
ATOM 3209 C CA . ARG A 1 406 ? 143.308 159.462 120.039 1.00 15.36 406 ARG A CA 1
ATOM 3210 C C . ARG A 1 406 ? 144.127 159.638 121.309 1.00 15.36 406 ARG A C 1
ATOM 3211 O O . ARG A 1 406 ? 145.360 159.579 121.262 1.00 15.36 406 ARG A O 1
ATOM 3219 N N . ASN A 1 407 ? 143.465 159.839 122.451 1.00 14.33 407 ASN A N 1
ATOM 3220 C CA . ASN A 1 407 ? 144.189 159.870 123.717 1.00 14.33 407 ASN A CA 1
ATOM 3221 C C . ASN A 1 407 ? 144.700 158.493 124.122 1.00 14.33 407 ASN A C 1
ATOM 3222 O O . ASN A 1 407 ? 145.707 158.403 124.830 1.00 14.33 407 ASN A O 1
ATOM 3227 N N . ILE A 1 408 ? 144.022 157.417 123.708 1.00 13.16 408 ILE A N 1
ATOM 3228 C CA . ILE A 1 408 ? 144.508 156.071 124.019 1.00 13.16 408 ILE A CA 1
ATOM 3229 C C . ILE A 1 408 ? 145.789 155.757 123.240 1.00 13.16 408 ILE A C 1
ATOM 3230 O O . ILE A 1 408 ? 146.705 155.114 123.769 1.00 13.16 408 ILE A O 1
ATOM 3235 N N . ALA A 1 409 ? 145.907 156.246 122.007 1.00 12.86 409 ALA A N 1
ATOM 3236 C CA . ALA A 1 409 ? 146.992 155.871 121.102 1.00 12.86 409 ALA A CA 1
ATOM 3237 C C . ALA A 1 409 ? 148.345 156.493 121.442 1.00 12.86 409 ALA A C 1
ATOM 3238 O O . ALA A 1 409 ? 149.316 156.228 120.727 1.00 12.86 409 ALA A O 1
ATOM 3240 N N . ILE A 1 410 ? 148.438 157.303 122.490 1.00 15.62 410 ILE A N 1
ATOM 3241 C CA . ILE A 1 410 ? 149.713 157.896 122.903 1.00 15.62 410 ILE A CA 1
ATOM 3242 C C . ILE A 1 410 ? 150.488 156.863 123.721 1.00 15.62 410 ILE A C 1
ATOM 3243 O O . ILE A 1 410 ? 149.884 156.193 124.573 1.00 15.62 410 ILE A O 1
ATOM 3248 N N . PRO A 1 411 ? 151.799 156.683 123.468 1.00 16.59 411 PRO A N 1
ATOM 3249 C CA . PRO A 1 411 ? 152.533 155.522 124.021 1.00 16.59 411 PRO A CA 1
ATOM 3250 C C . PRO A 1 411 ? 152.576 155.390 125.540 1.00 16.59 411 PRO A C 1
ATOM 3251 O O . PRO A 1 411 ? 152.472 154.264 126.042 1.00 16.59 411 PRO A O 1
ATOM 3255 N N . ASN A 1 412 ? 152.731 156.475 126.290 1.00 19.29 412 ASN A N 1
ATOM 3256 C CA . ASN A 1 412 ? 152.792 156.383 127.749 1.00 19.29 412 ASN A CA 1
ATOM 3257 C C . ASN A 1 412 ? 151.805 157.359 128.374 1.00 19.29 412 ASN A C 1
ATOM 3258 O O . ASN A 1 412 ? 152.141 158.125 129.276 1.00 19.29 412 ASN A O 1
ATOM 3263 N N . ILE A 1 413 ? 150.557 157.327 127.901 1.00 18.12 413 ILE A N 1
ATOM 3264 C CA . ILE A 1 413 ? 149.579 158.336 128.287 1.00 18.12 413 ILE A CA 1
ATOM 3265 C C . ILE A 1 413 ? 149.081 158.149 129.722 1.00 18.12 413 ILE A C 1
ATOM 3266 O O . ILE A 1 413 ? 148.667 159.124 130.362 1.00 18.12 413 ILE A O 1
ATOM 3271 N N . ASP A 1 414 ? 149.155 156.934 130.271 1.00 21.12 414 ASP A N 1
ATOM 3272 C CA . ASP A 1 414 ? 148.693 156.714 131.638 1.00 21.12 414 ASP A CA 1
ATOM 3273 C C . ASP A 1 414 ? 149.657 157.286 132.672 1.00 21.12 414 ASP A C 1
ATOM 3274 O O . ASP A 1 414 ? 149.224 157.695 133.755 1.00 21.12 414 ASP A O 1
ATOM 3279 N N . LYS A 1 415 ? 150.954 157.329 132.360 1.00 20.53 415 LYS A N 1
ATOM 3280 C CA . LYS A 1 415 ? 151.900 158.024 133.225 1.00 20.53 415 LYS A CA 1
ATOM 3281 C C . LYS A 1 415 ? 151.853 159.528 132.995 1.00 20.53 415 LYS A C 1
ATOM 3282 O O . LYS A 1 415 ? 152.113 160.311 133.915 1.00 20.53 415 LYS A O 1
ATOM 3288 N N . ILE A 1 416 ? 151.531 159.944 131.768 1.00 18.01 416 ILE A N 1
ATOM 3289 C CA . ILE A 1 416 ? 151.478 161.362 131.425 1.00 18.01 416 ILE A CA 1
ATOM 3290 C C . ILE A 1 416 ? 150.297 162.039 132.115 1.00 18.01 416 ILE A C 1
ATOM 3291 O O . ILE A 1 416 ? 150.423 163.154 132.638 1.00 18.01 416 ILE A O 1
ATOM 3296 N N . ILE A 1 417 ? 149.145 161.367 132.162 1.00 18.97 417 ILE A N 1
ATOM 3297 C CA . ILE A 1 417 ? 147.989 161.936 132.850 1.00 18.97 417 ILE A CA 1
ATOM 3298 C C . ILE A 1 417 ? 148.201 161.917 134.360 1.00 18.97 417 ILE A C 1
ATOM 3299 O O . ILE A 1 417 ? 148.006 162.932 135.040 1.00 18.97 417 ILE A O 1
ATOM 3304 N N . ALA A 1 418 ? 148.628 160.781 134.903 1.00 20.29 418 ALA A N 1
ATOM 3305 C CA . ALA A 1 418 ? 148.902 160.665 136.331 1.00 20.29 418 ALA A CA 1
ATOM 3306 C C . ALA A 1 418 ? 149.978 159.616 136.596 1.00 20.29 418 ALA A C 1
ATOM 3307 O O . ALA A 1 418 ? 149.742 158.630 137.294 1.00 20.29 418 ALA A O 1
ATOM 3309 N N . ILE B 1 2 ? 111.231 130.409 161.228 1.00 18.56 2 ILE B N 1
ATOM 3310 C CA . ILE B 1 2 ? 112.398 129.633 160.839 1.00 18.56 2 ILE B CA 1
ATOM 3311 C C . ILE B 1 2 ? 113.111 130.423 159.731 1.00 18.56 2 ILE B C 1
ATOM 3312 O O . ILE B 1 2 ? 113.964 129.915 159.001 1.00 18.56 2 ILE B O 1
ATOM 3317 N N . LYS B 1 3 ? 112.782 131.706 159.634 1.00 19.22 3 LYS B N 1
ATOM 3318 C CA . LYS B 1 3 ? 113.314 132.539 158.566 1.00 19.22 3 LYS B CA 1
ATOM 3319 C C . LYS B 1 3 ? 114.422 133.432 159.122 1.00 19.22 3 LYS B C 1
ATOM 3320 O O . LYS B 1 3 ? 114.610 133.549 160.333 1.00 19.22 3 LYS B O 1
ATOM 3326 N N . VAL B 1 4 ? 115.178 134.054 158.218 1.00 17.05 4 VAL B N 1
ATOM 3327 C CA . VAL B 1 4 ? 116.403 134.766 158.554 1.00 17.05 4 VAL B CA 1
ATOM 3328 C C . VAL B 1 4 ? 116.195 136.258 158.330 1.00 17.05 4 VAL B C 1
ATOM 3329 O O . VAL B 1 4 ? 115.454 136.672 157.433 1.00 17.05 4 VAL B O 1
ATOM 3333 N N . TYR B 1 5 ? 116.843 137.068 159.165 1.00 17.65 5 TYR B N 1
ATOM 3334 C CA . TYR B 1 5 ? 116.986 138.497 158.915 1.00 17.65 5 TYR B CA 1
ATOM 3335 C C . TYR B 1 5 ? 118.353 138.928 159.428 1.00 17.65 5 TYR B C 1
ATOM 3336 O O . TYR B 1 5 ? 118.744 138.538 160.529 1.00 17.65 5 TYR B O 1
ATOM 3345 N N . ARG B 1 6 ? 119.086 139.707 158.636 1.00 17.54 6 ARG B N 1
ATOM 3346 C CA . ARG B 1 6 ? 120.416 140.144 159.041 1.00 17.54 6 ARG B CA 1
ATOM 3347 C C . ARG B 1 6 ? 120.378 141.551 159.630 1.00 17.54 6 ARG B C 1
ATOM 3348 O O . ARG B 1 6 ? 119.499 142.356 159.318 1.00 17.54 6 ARG B O 1
ATOM 3356 N N . TYR B 1 7 ? 121.342 141.832 160.505 1.00 17.33 7 TYR B N 1
ATOM 3357 C CA . TYR B 1 7 ? 121.399 143.096 161.232 1.00 17.33 7 TYR B CA 1
ATOM 3358 C C . TYR B 1 7 ? 122.851 143.542 161.299 1.00 17.33 7 TYR B C 1
ATOM 3359 O O . TYR B 1 7 ? 123.675 142.875 161.929 1.00 17.33 7 TYR B O 1
ATOM 3368 N N . GLU B 1 8 ? 123.157 144.672 160.668 1.00 17.88 8 GLU B N 1
ATOM 3369 C CA . GLU B 1 8 ? 124.528 145.159 160.592 1.00 17.88 8 GLU B CA 1
ATOM 3370 C C . GLU B 1 8 ? 125.000 145.682 161.945 1.00 17.88 8 GLU B C 1
ATOM 3371 O O . GLU B 1 8 ? 124.247 146.323 162.682 1.00 17.88 8 GLU B O 1
ATOM 3377 N N . ILE B 1 9 ? 126.259 145.396 162.264 1.00 16.85 9 ILE B N 1
ATOM 3378 C CA . ILE B 1 9 ? 126.874 145.740 163.539 1.00 16.85 9 ILE B CA 1
ATOM 3379 C C . ILE B 1 9 ? 127.693 147.010 163.357 1.00 16.85 9 ILE B C 1
ATOM 3380 O O . ILE B 1 9 ? 128.632 147.037 162.552 1.00 16.85 9 ILE B O 1
ATOM 3385 N N . VAL B 1 10 ? 127.357 148.062 164.110 1.00 19.58 10 VAL B N 1
ATOM 3386 C CA . VAL B 1 10 ? 128.130 149.298 164.020 1.00 19.58 10 VAL B CA 1
ATOM 3387 C C . VAL B 1 10 ? 129.398 149.221 164.865 1.00 19.58 10 VAL B C 1
ATOM 3388 O O . VAL B 1 10 ? 130.488 149.543 164.378 1.00 19.58 10 VAL B O 1
ATOM 3392 N N . LYS B 1 11 ? 129.294 148.781 166.122 1.00 18.46 11 LYS B N 1
ATOM 3393 C CA . LYS B 1 11 ? 130.448 148.775 167.012 1.00 18.46 11 LYS B CA 1
ATOM 3394 C C . LYS B 1 11 ? 130.186 147.844 168.184 1.00 18.46 11 LYS B C 1
ATOM 3395 O O . LYS B 1 11 ? 129.026 147.636 168.562 1.00 18.46 11 LYS B O 1
ATOM 3401 N N . PRO B 1 12 ? 131.233 147.271 168.773 1.00 18.19 12 PRO B N 1
ATOM 3402 C CA . PRO B 1 12 ? 131.101 146.663 170.098 1.00 18.19 12 PRO B CA 1
ATOM 3403 C C . PRO B 1 12 ? 131.143 147.714 171.196 1.00 18.19 12 PRO B C 1
ATOM 3404 O O . PRO B 1 12 ? 131.728 148.788 171.043 1.00 18.19 12 PRO B O 1
ATOM 3408 N N . LEU B 1 13 ? 130.512 147.385 172.323 1.00 19.26 13 LEU B N 1
ATOM 3409 C CA . LEU B 1 13 ? 130.407 148.342 173.421 1.00 19.26 13 LEU B CA 1
ATOM 3410 C C . LEU B 1 13 ? 131.726 148.490 174.169 1.00 19.26 13 LEU B C 1
ATOM 3411 O O . LEU B 1 13 ? 132.313 149.577 174.209 1.00 19.26 13 LEU B O 1
ATOM 3416 N N . ASP B 1 14 ? 132.210 147.406 174.771 1.00 22.92 14 ASP B N 1
ATOM 3417 C CA . ASP B 1 14 ? 133.388 147.459 175.625 1.00 22.92 14 ASP B CA 1
ATOM 3418 C C . ASP B 1 14 ? 134.677 147.139 174.881 1.00 22.92 14 ASP B C 1
ATOM 3419 O O . ASP B 1 14 ? 135.690 146.837 175.521 1.00 22.92 14 ASP B O 1
ATOM 3424 N N . LEU B 1 15 ? 134.663 147.195 173.551 1.00 20.81 15 LEU B N 1
ATOM 3425 C CA . LEU B 1 15 ? 135.841 146.908 172.748 1.00 20.81 15 LEU B CA 1
ATOM 3426 C C . LEU B 1 15 ? 135.930 147.919 171.616 1.00 20.81 15 LEU B C 1
ATOM 3427 O O . LEU B 1 15 ? 134.989 148.667 171.343 1.00 20.81 15 LEU B O 1
ATOM 3432 N N . ASP B 1 16 ? 137.080 147.935 170.955 1.00 21.64 16 ASP B N 1
ATOM 3433 C CA . ASP B 1 16 ? 137.277 148.717 169.745 1.00 21.64 16 ASP B CA 1
ATOM 3434 C C . ASP B 1 16 ? 137.161 147.814 168.523 1.00 21.64 16 ASP B C 1
ATOM 3435 O O . ASP B 1 16 ? 137.076 146.590 168.627 1.00 21.64 16 ASP B O 1
ATOM 3440 N N . TRP B 1 17 ? 137.173 148.435 167.345 1.00 20.98 17 TRP B N 1
ATOM 3441 C CA . TRP B 1 17 ? 137.019 147.673 166.112 1.00 20.98 17 TRP B CA 1
ATOM 3442 C C . TRP B 1 17 ? 138.302 146.996 165.650 1.00 20.98 17 TRP B C 1
ATOM 3443 O O . TRP B 1 17 ? 138.295 146.390 164.575 1.00 20.98 17 TRP B O 1
ATOM 3454 N N . LYS B 1 18 ? 139.395 147.081 166.405 1.00 20.63 18 LYS B N 1
ATOM 3455 C CA . LYS B 1 18 ? 140.609 146.358 166.057 1.00 20.63 18 LYS B CA 1
ATOM 3456 C C . LYS B 1 18 ? 140.812 145.110 166.905 1.00 20.63 18 LYS B C 1
ATOM 3457 O O . LYS B 1 18 ? 141.321 144.105 166.400 1.00 20.63 18 LYS B O 1
ATOM 3463 N N . GLU B 1 19 ? 140.406 145.146 168.175 1.00 21.98 19 GLU B N 1
ATOM 3464 C CA . GLU B 1 19 ? 140.407 143.947 169.005 1.00 21.98 19 GLU B CA 1
ATOM 3465 C C . GLU B 1 19 ? 139.314 142.976 168.572 1.00 21.98 19 GLU B C 1
ATOM 3466 O O . GLU B 1 19 ? 139.562 141.768 168.445 1.00 21.98 19 GLU B O 1
ATOM 3472 N N . PHE B 1 20 ? 138.111 143.505 168.324 1.00 18.60 20 PHE B N 1
ATOM 3473 C CA . PHE B 1 20 ? 136.965 142.692 167.928 1.00 18.60 20 PHE B CA 1
ATOM 3474 C C . PHE B 1 20 ? 137.188 142.046 166.567 1.00 18.60 20 PHE B C 1
ATOM 3475 O O . PHE B 1 20 ? 136.861 140.869 166.373 1.00 18.60 20 PHE B O 1
ATOM 3483 N N . GLY B 1 21 ? 137.784 142.786 165.629 1.00 15.38 21 GLY B N 1
ATOM 3484 C CA . GLY B 1 21 ? 138.119 142.224 164.333 1.00 15.38 21 GLY B CA 1
ATOM 3485 C C . GLY B 1 21 ? 139.173 141.143 164.373 1.00 15.38 21 GLY B C 1
ATOM 3486 O O . GLY B 1 21 ? 139.045 140.152 163.650 1.00 15.38 21 GLY B O 1
ATOM 3487 N N . THR B 1 22 ? 140.195 141.298 165.220 1.00 16.60 22 THR B N 1
ATOM 3488 C CA . THR B 1 22 ? 141.202 140.255 165.397 1.00 16.60 22 THR B CA 1
ATOM 3489 C C . THR B 1 22 ? 140.599 138.995 166.007 1.00 16.60 22 THR B C 1
ATOM 3490 O O . THR B 1 22 ? 140.931 137.877 165.579 1.00 16.60 22 THR B O 1
ATOM 3494 N N . ILE B 1 23 ? 139.694 139.167 166.980 1.00 14.99 23 ILE B N 1
ATOM 3495 C CA . ILE B 1 23 ? 138.972 138.041 167.572 1.00 14.99 23 ILE B CA 1
ATOM 3496 C C . ILE B 1 23 ? 138.142 137.312 166.518 1.00 14.99 23 ILE B C 1
ATOM 3497 O O . ILE B 1 23 ? 138.164 136.075 166.439 1.00 14.99 23 ILE B O 1
ATOM 3502 N N . LEU B 1 24 ? 137.440 138.062 165.663 1.00 13.66 24 LEU B N 1
ATOM 3503 C CA . LEU B 1 24 ? 136.614 137.439 164.632 1.00 13.66 24 LEU B CA 1
ATOM 3504 C C . LEU B 1 24 ? 137.439 136.752 163.547 1.00 13.66 24 LEU B C 1
ATOM 3505 O O . LEU B 1 24 ? 137.023 135.702 163.045 1.00 13.66 24 LEU B O 1
ATOM 3510 N N . ARG B 1 25 ? 138.608 137.293 163.189 1.00 14.75 25 ARG B N 1
ATOM 3511 C CA . ARG B 1 25 ? 139.459 136.600 162.221 1.00 14.75 25 ARG B CA 1
ATOM 3512 C C . ARG B 1 25 ? 140.043 135.315 162.797 1.00 14.75 25 ARG B C 1
ATOM 3513 O O . ARG B 1 25 ? 140.144 134.311 162.078 1.00 14.75 25 ARG B O 1
ATOM 3521 N N . GLN B 1 26 ? 140.413 135.316 164.084 1.00 13.46 26 GLN B N 1
ATOM 3522 C CA . GLN B 1 26 ? 140.874 134.089 164.732 1.00 13.46 26 GLN B CA 1
ATOM 3523 C C . GLN B 1 26 ? 139.778 133.029 164.810 1.00 13.46 26 GLN B C 1
ATOM 3524 O O . GLN B 1 26 ? 140.039 131.838 164.556 1.00 13.46 26 GLN B O 1
ATOM 3530 N N . LEU B 1 27 ? 138.551 133.449 165.130 1.00 10.35 27 LEU B N 1
ATOM 3531 C CA . LEU B 1 27 ? 137.422 132.529 165.152 1.00 10.35 27 LEU B CA 1
ATOM 3532 C C . LEU B 1 27 ? 137.088 131.999 163.765 1.00 10.35 27 LEU B C 1
ATOM 3533 O O . LEU B 1 27 ? 136.702 130.834 163.636 1.00 10.35 27 LEU B O 1
ATOM 3538 N N . GLN B 1 28 ? 137.257 132.817 162.723 1.00 10.05 28 GLN B N 1
ATOM 3539 C CA . GLN B 1 28 ? 137.055 132.351 161.356 1.00 10.05 28 GLN B CA 1
ATOM 3540 C C . GLN B 1 28 ? 138.098 131.327 160.930 1.00 10.05 28 GLN B C 1
ATOM 3541 O O . GLN B 1 28 ? 137.754 130.349 160.253 1.00 10.05 28 GLN B O 1
ATOM 3547 N N . GLN B 1 29 ? 139.363 131.533 161.317 1.00 12.08 29 GLN B N 1
ATOM 3548 C CA . GLN B 1 29 ? 140.399 130.534 161.064 1.00 12.08 29 GLN B CA 1
ATOM 3549 C C . GLN B 1 29 ? 140.104 129.201 161.740 1.00 12.08 29 GLN B C 1
ATOM 3550 O O . GLN B 1 29 ? 140.232 128.150 161.095 1.00 12.08 29 GLN B O 1
ATOM 3556 N N . GLU B 1 30 ? 139.673 129.216 163.002 1.00 11.51 30 GLU B N 1
ATOM 3557 C CA . GLU B 1 30 ? 139.323 127.950 163.641 1.00 11.51 30 GLU B CA 1
ATOM 3558 C C . GLU B 1 30 ? 138.049 127.315 163.093 1.00 11.51 30 GLU B C 1
ATOM 3559 O O . GLU B 1 30 ? 137.964 126.080 163.043 1.00 11.51 30 GLU B O 1
ATOM 3565 N N . THR B 1 31 ? 137.070 128.124 162.672 1.00 7.11 31 THR B N 1
ATOM 3566 C CA . THR B 1 31 ? 135.860 127.582 162.064 1.00 7.11 31 THR B CA 1
ATOM 3567 C C . THR B 1 31 ? 136.175 126.876 160.751 1.00 7.11 31 THR B C 1
ATOM 3568 O O . THR B 1 31 ? 135.690 125.764 160.507 1.00 7.11 31 THR B O 1
ATOM 3572 N N . ARG B 1 32 ? 137.037 127.476 159.924 1.00 4.88 32 ARG B N 1
ATOM 3573 C CA . ARG B 1 32 ? 137.420 126.833 158.673 1.00 4.88 32 ARG B CA 1
ATOM 3574 C C . ARG B 1 32 ? 138.275 125.593 158.896 1.00 4.88 32 ARG B C 1
ATOM 3575 O O . ARG B 1 32 ? 138.132 124.616 158.147 1.00 4.88 32 ARG B O 1
ATOM 3583 N N . PHE B 1 33 ? 139.143 125.608 159.919 1.00 5.67 33 PHE B N 1
ATOM 3584 C CA . PHE B 1 33 ? 139.898 124.409 160.281 1.00 5.67 33 PHE B CA 1
ATOM 3585 C C . PHE B 1 33 ? 138.972 123.259 160.662 1.00 5.67 33 PHE B C 1
ATOM 3586 O O . PHE B 1 33 ? 139.161 122.123 160.211 1.00 5.67 33 PHE B O 1
ATOM 3594 N N . ALA B 1 34 ? 137.979 123.534 161.514 1.00 5.12 34 ALA B N 1
ATOM 3595 C CA . ALA B 1 34 ? 137.048 122.492 161.935 1.00 5.12 34 ALA B CA 1
ATOM 3596 C C . ALA B 1 34 ? 136.186 121.994 160.782 1.00 5.12 34 ALA B C 1
ATOM 3597 O O . ALA B 1 34 ? 135.915 120.791 160.698 1.00 5.12 34 ALA B O 1
ATOM 3599 N N . LEU B 1 35 ? 135.797 122.885 159.862 1.00 2.52 35 LEU B N 1
ATOM 3600 C CA . LEU B 1 35 ? 135.006 122.475 158.703 1.00 2.52 35 LEU B CA 1
ATOM 3601 C C . LEU B 1 35 ? 135.792 121.570 157.761 1.00 2.52 35 LEU B C 1
ATOM 3602 O O . LEU B 1 35 ? 135.242 120.598 157.237 1.00 2.52 35 LEU B O 1
ATOM 3607 N N . ASN B 1 36 ? 137.073 121.870 157.527 1.00 4.26 36 ASN B N 1
ATOM 3608 C CA . ASN B 1 36 ? 137.865 121.018 156.644 1.00 4.26 36 ASN B CA 1
ATOM 3609 C C . ASN B 1 36 ? 138.224 119.694 157.311 1.00 4.26 36 ASN B C 1
ATOM 3610 O O . ASN B 1 36 ? 138.164 118.628 156.674 1.00 4.26 36 ASN B O 1
ATOM 3615 N N . LYS B 1 37 ? 138.597 119.738 158.595 1.00 4.17 37 LYS B N 1
ATOM 3616 C CA . LYS B 1 37 ? 139.016 118.532 159.294 1.00 4.17 37 LYS B CA 1
ATOM 3617 C C . LYS B 1 37 ? 137.850 117.582 159.523 1.00 4.17 37 LYS B C 1
ATOM 3618 O O . LYS B 1 37 ? 138.035 116.362 159.464 1.00 4.17 37 LYS B O 1
ATOM 3624 N N . ALA B 1 38 ? 136.640 118.110 159.741 1.00 4.08 38 ALA B N 1
ATOM 3625 C CA . ALA B 1 38 ? 135.478 117.248 159.871 1.00 4.08 38 ALA B CA 1
ATOM 3626 C C . ALA B 1 38 ? 135.115 116.562 158.566 1.00 4.08 38 ALA B C 1
ATOM 3627 O O . ALA B 1 38 ? 134.653 115.422 158.598 1.00 4.08 38 ALA B O 1
ATOM 3629 N N . THR B 1 39 ? 135.363 117.205 157.425 1.00 2.79 39 THR B N 1
ATOM 3630 C CA . THR B 1 39 ? 135.184 116.552 156.133 1.00 2.79 39 THR B CA 1
ATOM 3631 C C . THR B 1 39 ? 136.203 115.441 155.911 1.00 2.79 39 THR B C 1
ATOM 3632 O O . THR B 1 39 ? 135.841 114.375 155.399 1.00 2.79 39 THR B O 1
ATOM 3636 N N . GLN B 1 40 ? 137.463 115.667 156.302 1.00 4.96 40 GLN B N 1
ATOM 3637 C CA . GLN B 1 40 ? 138.466 114.598 156.238 1.00 4.96 40 GLN B CA 1
ATOM 3638 C C . GLN B 1 40 ? 138.100 113.411 157.130 1.00 4.96 40 GLN B C 1
ATOM 3639 O O . GLN B 1 40 ? 138.182 112.254 156.700 1.00 4.96 40 GLN B O 1
ATOM 3645 N N . LEU B 1 41 ? 137.697 113.675 158.374 1.00 4.48 41 LEU B N 1
ATOM 3646 C CA . LEU B 1 41 ? 137.325 112.594 159.280 1.00 4.48 41 LEU B CA 1
ATOM 3647 C C . LEU B 1 41 ? 136.022 111.913 158.880 1.00 4.48 41 LEU B C 1
ATOM 3648 O O . LEU B 1 41 ? 135.845 110.731 159.183 1.00 4.48 41 LEU B O 1
ATOM 3653 N N . ALA B 1 42 ? 135.114 112.617 158.199 1.00 4.12 42 ALA B N 1
ATOM 3654 C CA . ALA B 1 42 ? 133.925 111.978 157.651 1.00 4.12 42 ALA B CA 1
ATOM 3655 C C . ALA B 1 42 ? 134.249 111.116 156.442 1.00 4.12 42 ALA B C 1
ATOM 3656 O O . ALA B 1 42 ? 133.585 110.103 156.215 1.00 4.12 42 ALA B O 1
ATOM 3658 N N . TRP B 1 43 ? 135.247 111.517 155.654 1.00 2.64 43 TRP B N 1
ATOM 3659 C CA . TRP B 1 43 ? 135.761 110.673 154.582 1.00 2.64 43 TRP B CA 1
ATOM 3660 C C . TRP B 1 43 ? 136.374 109.397 155.137 1.00 2.64 43 TRP B C 1
ATOM 3661 O O . TRP B 1 43 ? 136.148 108.308 154.602 1.00 2.64 43 TRP B O 1
ATOM 3672 N N . GLU B 1 44 ? 137.141 109.517 156.220 1.00 7.79 44 GLU B N 1
ATOM 3673 C CA . GLU B 1 44 ? 137.777 108.350 156.826 1.00 7.79 44 GLU B CA 1
ATOM 3674 C C . GLU B 1 44 ? 136.759 107.441 157.508 1.00 7.79 44 GLU B C 1
ATOM 3675 O O . GLU B 1 44 ? 136.884 106.213 157.454 1.00 7.79 44 GLU B O 1
ATOM 3681 N N . TRP B 1 45 ? 135.742 108.027 158.146 1.00 8.33 45 TRP B N 1
ATOM 3682 C CA . TRP B 1 45 ? 134.762 107.255 158.903 1.00 8.33 45 TRP B CA 1
ATOM 3683 C C . TRP B 1 45 ? 133.833 106.454 158.001 1.00 8.33 45 TRP B C 1
ATOM 3684 O O . TRP B 1 45 ? 133.433 105.344 158.363 1.00 8.33 45 TRP B O 1
ATOM 3695 N N . MET B 1 46 ? 133.481 106.985 156.834 1.00 10.61 46 MET B N 1
ATOM 3696 C CA . MET B 1 46 ? 132.541 106.333 155.930 1.00 10.61 46 MET B CA 1
ATOM 3697 C C . MET B 1 46 ? 133.175 105.229 155.092 1.00 10.61 46 MET B C 1
ATOM 3698 O O . MET B 1 46 ? 132.545 104.764 154.138 1.00 10.61 46 MET B O 1
ATOM 3703 N N . GLY B 1 47 ? 134.379 104.783 155.429 1.00 9.13 47 GLY B N 1
ATOM 3704 C CA . GLY B 1 47 ? 135.124 103.888 154.577 1.00 9.13 47 GLY B CA 1
ATOM 3705 C C . GLY B 1 47 ? 135.999 104.721 153.677 1.00 9.13 47 GLY B C 1
ATOM 3706 O O . GLY B 1 47 ? 136.878 105.438 154.161 1.00 9.13 47 GLY B O 1
ATOM 3707 N N . PHE B 1 48 ? 135.815 104.578 152.366 1.00 6.76 48 PHE B N 1
ATOM 3708 C CA . PHE B 1 48 ? 136.143 105.589 151.361 1.00 6.76 48 PHE B CA 1
ATOM 3709 C C . PHE B 1 48 ? 137.622 105.902 151.165 1.00 6.76 48 PHE B C 1
ATOM 3710 O O . PHE B 1 48 ? 137.948 106.635 150.233 1.00 6.76 48 PHE B O 1
ATOM 3718 N N . SER B 1 49 ? 138.530 105.383 151.994 1.00 8.09 49 SER B N 1
ATOM 3719 C CA . SER B 1 49 ? 139.822 106.052 152.026 1.00 8.09 49 SER B CA 1
ATOM 3720 C C . SER B 1 49 ? 140.797 105.610 150.944 1.00 8.09 49 SER B C 1
ATOM 3721 O O . SER B 1 49 ? 140.792 106.179 149.847 1.00 8.09 49 SER B O 1
ATOM 3724 N N . SER B 1 50 ? 141.534 104.533 151.203 1.00 10.42 50 SER B N 1
ATOM 3725 C CA . SER B 1 50 ? 142.643 104.043 150.386 1.00 10.42 50 SER B CA 1
ATOM 3726 C C . SER B 1 50 ? 143.267 102.879 151.134 1.00 10.42 50 SER B C 1
ATOM 3727 O O . SER B 1 50 ? 142.891 102.571 152.268 1.00 10.42 50 SER B O 1
ATOM 3730 N N . ASP B 1 51 ? 144.247 102.252 150.498 1.00 15.39 51 ASP B N 1
ATOM 3731 C CA . ASP B 1 51 ? 145.042 101.257 151.197 1.00 15.39 51 ASP B CA 1
ATOM 3732 C C . ASP B 1 51 ? 146.225 101.862 151.938 1.00 15.39 51 ASP B C 1
ATOM 3733 O O . ASP B 1 51 ? 146.575 101.371 153.014 1.00 15.39 51 ASP B O 1
ATOM 3738 N N . TYR B 1 52 ? 146.828 102.934 151.414 1.00 9.47 52 TYR B N 1
ATOM 3739 C CA . TYR B 1 52 ? 148.077 103.443 151.974 1.00 9.47 52 TYR B CA 1
ATOM 3740 C C . TYR B 1 52 ? 147.898 104.180 153.296 1.00 9.47 52 TYR B C 1
ATOM 3741 O O . TYR B 1 52 ? 148.900 104.475 153.954 1.00 9.47 52 TYR B O 1
ATOM 3750 N N . LYS B 1 53 ? 146.670 104.499 153.692 1.00 13.37 53 LYS B N 1
ATOM 3751 C CA . LYS B 1 53 ? 146.427 105.177 154.958 1.00 13.37 53 LYS B CA 1
ATOM 3752 C C . LYS B 1 53 ? 146.101 104.217 156.089 1.00 13.37 53 LYS B C 1
ATOM 3753 O O . LYS B 1 53 ? 146.558 104.428 157.217 1.00 13.37 53 LYS B O 1
ATOM 3759 N N . ASP B 1 54 ? 145.317 103.177 155.816 1.00 20.85 54 ASP B N 1
ATOM 3760 C CA . ASP B 1 54 ? 145.057 102.143 156.806 1.00 20.85 54 ASP B CA 1
ATOM 3761 C C . ASP B 1 54 ? 146.232 101.189 156.960 1.00 20.85 54 ASP B C 1
ATOM 3762 O O . ASP B 1 54 ? 146.337 100.506 157.984 1.00 20.85 54 ASP B O 1
ATOM 3767 N N . ASN B 1 55 ? 147.116 101.127 155.968 1.00 18.90 55 ASN B N 1
ATOM 3768 C CA . ASN B 1 55 ? 148.392 100.429 156.110 1.00 18.90 55 ASN B CA 1
ATOM 3769 C C . ASN B 1 55 ? 149.487 101.391 156.556 1.00 18.90 55 ASN B C 1
ATOM 3770 O O . ASN B 1 55 ? 150.563 101.463 155.965 1.00 18.90 55 ASN B O 1
ATOM 3775 N N . HIS B 1 56 ? 149.206 102.135 157.621 1.00 18.72 56 HIS B N 1
ATOM 3776 C CA . HIS B 1 56 ? 150.107 103.167 158.112 1.00 18.72 56 HIS B CA 1
ATOM 3777 C C . HIS B 1 56 ? 149.831 103.462 159.582 1.00 18.72 56 HIS B C 1
ATOM 3778 O O . HIS B 1 56 ? 148.684 103.420 160.030 1.00 18.72 56 HIS B O 1
ATOM 3785 N N . LEU B 1 66 ? 135.938 102.855 168.062 1.00 17.99 66 LEU B N 1
ATOM 3786 C CA . LEU B 1 66 ? 136.780 103.649 168.949 1.00 17.99 66 LEU B CA 1
ATOM 3787 C C . LEU B 1 66 ? 135.965 104.265 170.080 1.00 17.99 66 LEU B C 1
ATOM 3788 O O . LEU B 1 66 ? 136.366 105.266 170.671 1.00 17.99 66 LEU B O 1
ATOM 3793 N N . GLY B 1 67 ? 134.818 103.664 170.378 1.00 17.03 67 GLY B N 1
ATOM 3794 C CA . GLY B 1 67 ? 133.948 104.209 171.398 1.00 17.03 67 GLY B CA 1
ATOM 3795 C C . GLY B 1 67 ? 133.133 105.401 170.957 1.00 17.03 67 GLY B C 1
ATOM 3796 O O . GLY B 1 67 ? 132.680 106.176 171.804 1.00 17.03 67 GLY B O 1
ATOM 3797 N N . TYR B 1 68 ? 132.937 105.574 169.653 1.00 13.82 68 TYR B N 1
ATOM 3798 C CA . TYR B 1 68 ? 132.154 106.672 169.109 1.00 13.82 68 TYR B CA 1
ATOM 3799 C C . TYR B 1 68 ? 130.959 106.117 168.351 1.00 13.82 68 TYR B C 1
ATOM 3800 O O . TYR B 1 68 ? 131.102 105.218 167.519 1.00 13.82 68 TYR B O 1
ATOM 3809 N N . THR B 1 69 ? 129.780 106.662 168.646 1.00 17.88 69 THR B N 1
ATOM 3810 C CA . THR B 1 69 ? 128.561 106.197 167.997 1.00 17.88 69 THR B CA 1
ATOM 3811 C C . THR B 1 69 ? 128.479 106.698 166.561 1.00 17.88 69 THR B C 1
ATOM 3812 O O . THR B 1 69 ? 128.200 105.926 165.637 1.00 17.88 69 THR B O 1
ATOM 3816 N N . ASN B 1 70 ? 128.732 107.987 166.353 1.00 15.01 70 ASN B N 1
ATOM 3817 C CA . ASN B 1 70 ? 128.580 108.614 165.052 1.00 15.01 70 ASN B CA 1
ATOM 3818 C C . ASN B 1 70 ? 129.836 109.398 164.703 1.00 15.01 70 ASN B C 1
ATOM 3819 O O . ASN B 1 70 ? 130.770 109.512 165.499 1.00 15.01 70 ASN B O 1
ATOM 3824 N N . VAL B 1 71 ? 129.841 109.939 163.483 1.00 10.13 71 VAL B N 1
ATOM 3825 C CA . VAL B 1 71 ? 130.987 110.693 162.988 1.00 10.13 71 VAL B CA 1
ATOM 3826 C C . VAL B 1 71 ? 131.066 112.061 163.663 1.00 10.13 71 VAL B C 1
ATOM 3827 O O . VAL B 1 71 ? 132.153 112.644 163.777 1.00 10.13 71 VAL B O 1
ATOM 3831 N N . HIS B 1 72 ? 129.934 112.570 164.160 1.00 10.72 72 HIS B N 1
ATOM 3832 C CA . HIS B 1 72 ? 129.912 113.870 164.822 1.00 10.72 72 HIS B CA 1
ATOM 3833 C C . HIS B 1 72 ? 130.689 113.845 166.131 1.00 10.72 72 HIS B C 1
ATOM 3834 O O . HIS B 1 72 ? 131.470 114.760 166.407 1.00 10.72 72 HIS B O 1
ATOM 3841 N N . GLY B 1 73 ? 130.513 112.795 166.935 1.00 10.45 73 GLY B N 1
ATOM 3842 C CA . GLY B 1 73 ? 131.217 112.721 168.205 1.00 10.45 73 GLY B CA 1
ATOM 3843 C C . GLY B 1 73 ? 132.703 112.475 168.048 1.00 10.45 73 GLY B C 1
ATOM 3844 O O . GLY B 1 73 ? 133.517 113.081 168.753 1.00 10.45 73 GLY B O 1
ATOM 3845 N N . TYR B 1 74 ? 133.076 111.601 167.111 1.00 10.27 74 TYR B N 1
ATOM 3846 C CA . TYR B 1 74 ? 134.483 111.329 166.838 1.00 10.27 74 TYR B CA 1
ATOM 3847 C C . TYR B 1 74 ? 135.185 112.564 166.289 1.00 10.27 74 TYR B C 1
ATOM 3848 O O . TYR B 1 74 ? 136.288 112.911 166.739 1.00 10.27 74 TYR B O 1
ATOM 3857 N N . ALA B 1 75 ? 134.530 113.271 165.360 1.00 8.78 75 ALA B N 1
ATOM 3858 C CA . ALA B 1 75 ? 135.086 114.505 164.824 1.00 8.78 75 ALA B CA 1
ATOM 3859 C C . ALA B 1 75 ? 135.160 115.600 165.877 1.00 8.78 75 ALA B C 1
ATOM 3860 O O . ALA B 1 75 ? 136.139 116.348 165.905 1.00 8.78 75 ALA B O 1
ATOM 3862 N N . TYR B 1 76 ? 134.163 115.687 166.764 1.00 10.36 76 TYR B N 1
ATOM 3863 C CA . TYR B 1 76 ? 134.168 116.695 167.818 1.00 10.36 76 TYR B CA 1
ATOM 3864 C C . TYR B 1 76 ? 135.302 116.466 168.806 1.00 10.36 76 TYR B C 1
ATOM 3865 O O . TYR B 1 76 ? 136.043 117.400 169.136 1.00 10.36 76 TYR B O 1
ATOM 3874 N N . HIS B 1 77 ? 135.468 115.229 169.269 1.00 10.61 77 HIS B N 1
ATOM 3875 C CA . HIS B 1 77 ? 136.516 114.939 170.234 1.00 10.61 77 HIS B CA 1
ATOM 3876 C C . HIS B 1 77 ? 137.907 114.945 169.617 1.00 10.61 77 HIS B C 1
ATOM 3877 O O . HIS B 1 77 ? 138.887 115.124 170.345 1.00 10.61 77 HIS B O 1
ATOM 3884 N N . THR B 1 78 ? 138.022 114.770 168.300 1.00 8.46 78 THR B N 1
ATOM 3885 C CA . THR B 1 78 ? 139.318 114.977 167.664 1.00 8.46 78 THR B CA 1
ATOM 3886 C C . THR B 1 78 ? 139.621 116.461 167.464 1.00 8.46 78 THR B C 1
ATOM 3887 O O . THR B 1 78 ? 140.752 116.899 167.698 1.00 8.46 78 THR B O 1
ATOM 3891 N N . ILE B 1 79 ? 138.625 117.252 167.061 1.00 8.49 79 ILE B N 1
ATOM 3892 C CA . ILE B 1 79 ? 138.873 118.630 166.654 1.00 8.49 79 ILE B CA 1
ATOM 3893 C C . ILE B 1 79 ? 139.031 119.563 167.856 1.00 8.49 79 ILE B C 1
ATOM 3894 O O . ILE B 1 79 ? 139.869 120.476 167.818 1.00 8.49 79 ILE B O 1
ATOM 3899 N N . LYS B 1 80 ? 138.314 119.309 168.963 1.00 11.79 80 LYS B N 1
ATOM 3900 C CA . LYS B 1 80 ? 138.196 120.284 170.053 1.00 11.79 80 LYS B CA 1
ATOM 3901 C C . LYS B 1 80 ? 139.507 120.582 170.778 1.00 11.79 80 LYS B C 1
ATOM 3902 O O . LYS B 1 80 ? 139.568 121.555 171.535 1.00 11.79 80 LYS B O 1
ATOM 3908 N N . THR B 1 81 ? 140.556 119.789 170.559 1.00 13.06 81 THR B N 1
ATOM 3909 C CA . THR B 1 81 ? 141.854 120.116 171.136 1.00 13.06 81 THR B CA 1
ATOM 3910 C C . THR B 1 81 ? 142.497 121.296 170.415 1.00 13.06 81 THR B C 1
ATOM 3911 O O . THR B 1 81 ? 142.969 122.240 171.058 1.00 13.06 81 THR B O 1
ATOM 3915 N N . LYS B 1 82 ? 142.513 121.271 169.084 1.00 14.10 82 LYS B N 1
ATOM 3916 C CA . LYS B 1 82 ? 143.198 122.299 168.311 1.00 14.10 82 LYS B CA 1
ATOM 3917 C C . LYS B 1 82 ? 142.315 123.515 168.048 1.00 14.10 82 LYS B C 1
ATOM 3918 O O . LYS B 1 82 ? 142.830 124.623 167.859 1.00 14.10 82 LYS B O 1
ATOM 3924 N N . ALA B 1 83 ? 140.997 123.354 168.101 1.00 12.52 83 ALA B N 1
ATOM 3925 C CA . ALA B 1 83 ? 140.049 124.447 167.900 1.00 12.52 83 ALA B CA 1
ATOM 3926 C C . ALA B 1 83 ? 139.517 124.966 169.227 1.00 12.52 83 ALA B C 1
ATOM 3927 O O . ALA B 1 83 ? 138.322 125.229 169.378 1.00 12.52 83 ALA B O 1
ATOM 3929 N N . TYR B 1 84 ? 140.412 125.091 170.211 1.00 14.69 84 TYR B N 1
ATOM 3930 C CA . TYR B 1 84 ? 140.049 125.348 171.601 1.00 14.69 84 TYR B CA 1
ATOM 3931 C C . TYR B 1 84 ? 139.504 126.750 171.849 1.00 14.69 84 TYR B C 1
ATOM 3932 O O . TYR B 1 84 ? 138.852 126.961 172.875 1.00 14.69 84 TYR B O 1
ATOM 3941 N N . ARG B 1 85 ? 139.762 127.715 170.964 1.00 15.01 85 ARG B N 1
ATOM 3942 C CA . ARG B 1 85 ? 139.309 129.081 171.221 1.00 15.01 85 ARG B CA 1
ATOM 3943 C C . ARG B 1 85 ? 137.822 129.276 170.970 1.00 15.01 85 ARG B C 1
ATOM 3944 O O . ARG B 1 85 ? 137.257 130.264 171.445 1.00 15.01 85 ARG B O 1
ATOM 3952 N N . LEU B 1 86 ? 137.178 128.380 170.233 1.00 11.30 86 LEU B N 1
ATOM 3953 C CA . LEU B 1 86 ? 135.755 128.512 169.972 1.00 11.30 86 LEU B CA 1
ATOM 3954 C C . LEU B 1 86 ? 134.942 128.028 171.164 1.00 11.30 86 LEU B C 1
ATOM 3955 O O . LEU B 1 86 ? 135.393 127.192 171.951 1.00 11.30 86 LEU B O 1
ATOM 3960 N N . ASN B 1 87 ? 133.734 128.570 171.291 1.00 10.91 87 ASN B N 1
ATOM 3961 C CA . ASN B 1 87 ? 132.769 128.052 172.249 1.00 10.91 87 ASN B CA 1
ATOM 3962 C C . ASN B 1 87 ? 132.378 126.633 171.850 1.00 10.91 87 ASN B C 1
ATOM 3963 O O . ASN B 1 87 ? 132.357 126.294 170.665 1.00 10.91 87 ASN B O 1
ATOM 3968 N N . SER B 1 88 ? 132.095 125.790 172.848 1.00 9.64 88 SER B N 1
ATOM 3969 C CA . SER B 1 88 ? 131.945 124.358 172.596 1.00 9.64 88 SER B CA 1
ATOM 3970 C C . SER B 1 88 ? 130.666 124.034 171.832 1.00 9.64 88 SER B C 1
ATOM 3971 O O . SER B 1 88 ? 130.683 123.180 170.937 1.00 9.64 88 SER B O 1
ATOM 3974 N N . GLY B 1 89 ? 129.558 124.704 172.159 1.00 8.49 89 GLY B N 1
ATOM 3975 C CA . GLY B 1 89 ? 128.343 124.544 171.383 1.00 8.49 89 GLY B CA 1
ATOM 3976 C C . GLY B 1 89 ? 128.436 125.078 169.974 1.00 8.49 89 GLY B C 1
ATOM 3977 O O . GLY B 1 89 ? 127.856 124.487 169.059 1.00 8.49 89 GLY B O 1
ATOM 3978 N N . ASN B 1 90 ? 129.186 126.163 169.774 1.00 8.37 90 ASN B N 1
ATOM 3979 C CA . ASN B 1 90 ? 129.422 126.685 168.435 1.00 8.37 90 ASN B CA 1
ATOM 3980 C C . ASN B 1 90 ? 130.292 125.751 167.607 1.00 8.37 90 ASN B C 1
ATOM 3981 O O . ASN B 1 90 ? 130.044 125.580 166.408 1.00 8.37 90 ASN B O 1
ATOM 3986 N N . LEU B 1 91 ? 131.292 125.126 168.231 1.00 8.32 91 LEU B N 1
ATOM 3987 C CA . LEU B 1 91 ? 132.128 124.154 167.535 1.00 8.32 91 LEU B CA 1
ATOM 3988 C C . LEU B 1 91 ? 131.336 122.906 167.176 1.00 8.32 91 LEU B C 1
ATOM 3989 O O . LEU B 1 91 ? 131.511 122.342 166.087 1.00 8.32 91 LEU B O 1
ATOM 3994 N N . SER B 1 92 ? 130.451 122.470 168.075 1.00 8.48 92 SER B N 1
ATOM 3995 C CA . SER B 1 92 ? 129.526 121.385 167.782 1.00 8.48 92 SER B CA 1
ATOM 3996 C C . SER B 1 92 ? 128.582 121.713 166.628 1.00 8.48 92 SER B C 1
ATOM 3997 O O . SER B 1 92 ? 128.376 120.866 165.754 1.00 8.48 92 SER B O 1
ATOM 4000 N N . GLN B 1 93 ? 128.045 122.932 166.579 1.00 7.61 93 GLN B N 1
ATOM 4001 C CA . GLN B 1 93 ? 127.190 123.344 165.472 1.00 7.61 93 GLN B CA 1
ATOM 4002 C C . GLN B 1 93 ? 127.950 123.488 164.154 1.00 7.61 93 GLN B C 1
ATOM 4003 O O . GLN B 1 93 ? 127.356 123.299 163.088 1.00 7.61 93 GLN B O 1
ATOM 4009 N N . THR B 1 94 ? 129.245 123.805 164.203 1.00 6.88 94 THR B N 1
ATOM 4010 C CA . THR B 1 94 ? 130.058 123.847 162.988 1.00 6.88 94 THR B CA 1
ATOM 4011 C C . THR B 1 94 ? 130.345 122.443 162.455 1.00 6.88 94 THR B C 1
ATOM 4012 O O . THR B 1 94 ? 130.214 122.178 161.246 1.00 6.88 94 THR B O 1
ATOM 4016 N N . ILE B 1 95 ? 130.742 121.534 163.351 1.00 6.27 95 ILE B N 1
ATOM 4017 C CA . ILE B 1 95 ? 131.070 120.164 162.972 1.00 6.27 95 ILE B CA 1
ATOM 4018 C C . ILE B 1 95 ? 129.828 119.423 162.488 1.00 6.27 95 ILE B C 1
ATOM 4019 O O . ILE B 1 95 ? 129.912 118.593 161.571 1.00 6.27 95 ILE B O 1
ATOM 4024 N N . LYS B 1 96 ? 128.655 119.748 163.045 1.00 9.37 96 LYS B N 1
ATOM 4025 C CA . LYS B 1 96 ? 127.405 119.176 162.557 1.00 9.37 96 LYS B CA 1
ATOM 4026 C C . LYS B 1 96 ? 127.107 119.597 161.127 1.00 9.37 96 LYS B C 1
ATOM 4027 O O . LYS B 1 96 ? 126.654 118.772 160.331 1.00 9.37 96 LYS B O 1
ATOM 4033 N N . ARG B 1 97 ? 127.375 120.860 160.785 1.00 9.99 97 ARG B N 1
ATOM 4034 C CA . ARG B 1 97 ? 127.192 121.336 159.418 1.00 9.99 97 ARG B CA 1
ATOM 4035 C C . ARG B 1 97 ? 128.112 120.621 158.439 1.00 9.99 97 ARG B C 1
ATOM 4036 O O . ARG B 1 97 ? 127.656 120.175 157.378 1.00 9.99 97 ARG B O 1
ATOM 4044 N N . ALA B 1 98 ? 129.388 120.458 158.799 1.00 6.95 98 ALA B N 1
ATOM 4045 C CA . ALA B 1 98 ? 130.311 119.744 157.916 1.00 6.95 98 ALA B CA 1
ATOM 4046 C C . ALA B 1 98 ? 129.966 118.262 157.754 1.00 6.95 98 ALA B C 1
ATOM 4047 O O . ALA B 1 98 ? 129.970 117.750 156.625 1.00 6.95 98 ALA B O 1
ATOM 4049 N N . THR B 1 99 ? 129.637 117.561 158.841 1.00 7.61 99 THR B N 1
ATOM 4050 C CA . THR B 1 99 ? 129.314 116.143 158.733 1.00 7.61 99 THR B CA 1
ATOM 4051 C C . THR B 1 99 ? 127.965 115.885 158.077 1.00 7.61 99 THR B C 1
ATOM 4052 O O . THR B 1 99 ? 127.824 114.898 157.349 1.00 7.61 99 THR B O 1
ATOM 4056 N N . ASP B 1 100 ? 126.976 116.759 158.274 1.00 9.69 100 ASP B N 1
ATOM 4057 C CA . ASP B 1 100 ? 125.712 116.586 157.572 1.00 9.69 100 ASP B CA 1
ATOM 4058 C C . ASP B 1 100 ? 125.831 116.939 156.097 1.00 9.69 100 ASP B C 1
ATOM 4059 O O . ASP B 1 100 ? 125.116 116.359 155.271 1.00 9.69 100 ASP B O 1
ATOM 4064 N N . ARG B 1 101 ? 126.726 117.869 155.741 1.00 9.30 101 ARG B N 1
ATOM 4065 C CA . ARG B 1 101 ? 126.997 118.117 154.329 1.00 9.30 101 ARG B CA 1
ATOM 4066 C C . ARG B 1 101 ? 127.689 116.925 153.685 1.00 9.30 101 ARG B C 1
ATOM 4067 O O . ARG B 1 101 ? 127.411 116.593 152.527 1.00 9.30 101 ARG B O 1
ATOM 4075 N N . PHE B 1 102 ? 128.585 116.259 154.416 1.00 5.78 102 PHE B N 1
ATOM 4076 C CA . PHE B 1 102 ? 129.197 115.054 153.865 1.00 5.78 102 PHE B CA 1
ATOM 4077 C C . PHE B 1 102 ? 128.199 113.906 153.754 1.00 5.78 102 PHE B C 1
ATOM 4078 O O . PHE B 1 102 ? 128.263 113.131 152.796 1.00 5.78 102 PHE B O 1
ATOM 4086 N N . LYS B 1 103 ? 127.276 113.774 154.708 1.00 8.64 103 LYS B N 1
ATOM 4087 C CA . LYS B 1 103 ? 126.330 112.664 154.651 1.00 8.64 103 LYS B CA 1
ATOM 4088 C C . LYS B 1 103 ? 125.234 112.896 153.619 1.00 8.64 103 LYS B C 1
ATOM 4089 O O . LYS B 1 103 ? 124.694 111.930 153.070 1.00 8.64 103 LYS B O 1
ATOM 4095 N N . ALA B 1 104 ? 124.892 114.152 153.333 1.00 9.12 104 ALA B N 1
ATOM 4096 C CA . ALA B 1 104 ? 123.911 114.416 152.290 1.00 9.12 104 ALA B CA 1
ATOM 4097 C C . ALA B 1 104 ? 124.478 114.227 150.890 1.00 9.12 104 ALA B C 1
ATOM 4098 O O . ALA B 1 104 ? 123.705 114.111 149.935 1.00 9.12 104 ALA B O 1
ATOM 4100 N N . TYR B 1 105 ? 125.802 114.199 150.744 1.00 8.42 105 TYR B N 1
ATOM 4101 C CA . TYR B 1 105 ? 126.462 114.112 149.448 1.00 8.42 105 TYR B CA 1
ATOM 4102 C C . TYR B 1 105 ? 127.257 112.831 149.279 1.00 8.42 105 TYR B C 1
ATOM 4103 O O . TYR B 1 105 ? 128.025 112.721 148.322 1.00 8.42 105 TYR B O 1
ATOM 4112 N N . GLN B 1 106 ? 127.093 111.868 150.186 1.00 8.88 106 GLN B N 1
ATOM 4113 C CA . GLN B 1 106 ? 127.992 110.721 150.287 1.00 8.88 106 GLN B CA 1
ATOM 4114 C C . GLN B 1 106 ? 127.888 109.791 149.084 1.00 8.88 106 GLN B C 1
ATOM 4115 O O . GLN B 1 106 ? 128.902 109.242 148.632 1.00 8.88 106 GLN B O 1
ATOM 4121 N N . LYS B 1 107 ? 126.686 109.635 148.530 1.00 7.82 107 LYS B N 1
ATOM 4122 C CA . LYS B 1 107 ? 126.480 108.721 147.414 1.00 7.82 107 LYS B CA 1
ATOM 4123 C C . LYS B 1 107 ? 127.080 109.241 146.115 1.00 7.82 107 LYS B C 1
ATOM 4124 O O . LYS B 1 107 ? 127.620 108.451 145.339 1.00 7.82 107 LYS B O 1
ATOM 4130 N N . GLU B 1 108 ? 127.008 110.550 145.861 1.00 7.11 108 GLU B N 1
ATOM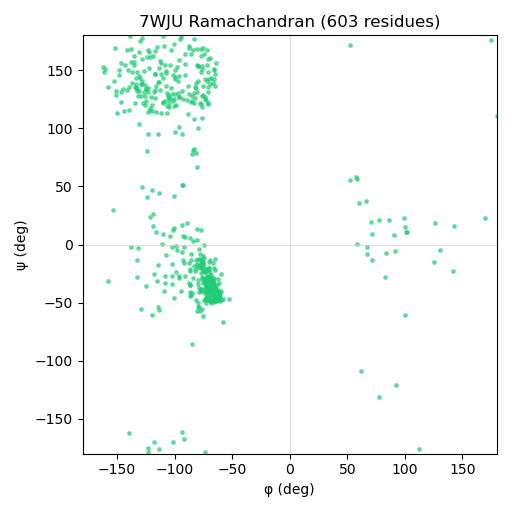 4131 C CA . GLU B 1 108 ? 127.651 111.112 144.678 1.00 7.11 108 GLU B CA 1
ATOM 4132 C C . GLU B 1 108 ? 129.165 111.162 144.816 1.00 7.11 108 GLU B C 1
ATOM 4133 O O . GLU B 1 108 ? 129.871 111.060 143.810 1.00 7.11 108 GLU B O 1
ATOM 4139 N N . ILE B 1 109 ? 129.671 111.353 146.036 1.00 3.84 109 ILE B N 1
ATOM 4140 C CA . ILE B 1 109 ? 131.107 111.267 146.283 1.00 3.84 109 ILE B CA 1
ATOM 4141 C C . ILE B 1 109 ? 131.603 109.853 146.010 1.00 3.84 109 ILE B C 1
ATOM 4142 O O . ILE B 1 109 ? 132.665 109.658 145.408 1.00 3.84 109 ILE B O 1
ATOM 4147 N N . LEU B 1 110 ? 130.818 108.846 146.400 1.00 5.52 110 LEU B N 1
ATOM 4148 C CA . LEU B 1 110 ? 131.196 107.467 146.103 1.00 5.52 110 LEU B CA 1
ATOM 4149 C C . LEU B 1 110 ? 131.066 107.150 144.614 1.00 5.52 110 LEU B C 1
ATOM 4150 O O . LEU B 1 110 ? 131.901 106.432 144.055 1.00 5.52 110 LEU B O 1
ATOM 4155 N N . ARG B 1 111 ? 130.043 107.693 143.950 1.00 6.28 111 ARG B N 1
ATOM 4156 C CA . ARG B 1 111 ? 129.818 107.397 142.539 1.00 6.28 111 ARG B CA 1
ATOM 4157 C C . ARG B 1 111 ? 130.761 108.137 141.606 1.00 6.28 111 ARG B C 1
ATOM 4158 O O . ARG B 1 111 ? 130.903 107.730 140.451 1.00 6.28 111 ARG B O 1
ATOM 4166 N N . GLY B 1 112 ? 131.382 109.220 142.055 1.00 3.23 112 GLY B N 1
ATOM 4167 C CA . GLY B 1 112 ? 132.201 110.018 141.172 1.00 3.23 112 GLY B CA 1
ATOM 4168 C C . GLY B 1 112 ? 131.442 111.071 140.404 1.00 3.23 112 GLY B C 1
ATOM 4169 O O . GLY B 1 112 ? 131.914 111.518 139.357 1.00 3.23 112 GLY B O 1
ATOM 4170 N N . ASP B 1 113 ? 130.270 111.471 140.880 1.00 2.28 113 ASP B N 1
ATOM 4171 C CA . ASP B 1 113 ? 129.537 112.589 140.309 1.00 2.28 113 ASP B CA 1
ATOM 4172 C C . ASP B 1 113 ? 129.852 113.893 141.017 1.00 2.28 113 ASP B C 1
ATOM 4173 O O . ASP B 1 113 ? 129.215 114.909 140.734 1.00 2.28 113 ASP B O 1
ATOM 4178 N N . MET B 1 114 ? 130.822 113.879 141.921 1.00 3.43 114 MET B N 1
ATOM 4179 C CA . MET B 1 114 ? 131.165 115.011 142.760 1.00 3.43 114 MET B CA 1
ATOM 4180 C C . MET B 1 114 ? 132.563 114.761 143.300 1.00 3.43 114 MET B C 1
ATOM 4181 O O . MET B 1 114 ? 132.968 113.612 143.478 1.00 3.43 114 MET B O 1
ATOM 4186 N N . SER B 1 115 ? 133.313 115.839 143.510 1.00 2.72 115 SER B N 1
ATOM 4187 C CA . SER B 1 115 ? 134.548 115.789 144.287 1.00 2.72 115 SER B CA 1
ATOM 4188 C C . SER B 1 115 ? 134.266 116.137 145.750 1.00 2.72 115 SER B C 1
ATOM 4189 O O . SER B 1 115 ? 133.133 116.021 146.215 1.00 2.72 115 SER B O 1
ATOM 4192 N N . ILE B 1 116 ? 135.298 116.498 146.498 1.00 1.91 116 ILE B N 1
ATOM 4193 C CA . ILE B 1 116 ? 135.210 116.810 147.925 1.00 1.91 116 ILE B CA 1
ATOM 4194 C C . ILE B 1 116 ? 134.460 118.115 148.186 1.00 1.91 116 ILE B C 1
ATOM 4195 O O . ILE B 1 116 ? 134.662 119.093 147.457 1.00 1.91 116 ILE B O 1
ATOM 4200 N N . PRO B 1 117 ? 133.584 118.175 149.198 1.00 3.13 117 PRO B N 1
ATOM 4201 C CA . PRO B 1 117 ? 133.025 119.469 149.623 1.00 3.13 117 PRO B CA 1
ATOM 4202 C C . PRO B 1 117 ? 134.086 120.380 150.226 1.00 3.13 117 PRO B C 1
ATOM 4203 O O . PRO B 1 117 ? 134.944 119.942 150.993 1.00 3.13 117 PRO B O 1
ATOM 4207 N N . SER B 1 118 ? 134.013 121.662 149.881 1.00 3.32 118 SER B N 1
ATOM 4208 C CA . SER B 1 118 ? 135.012 122.638 150.288 1.00 3.32 118 SER B CA 1
ATOM 4209 C C . SER B 1 118 ? 134.332 123.867 150.878 1.00 3.32 118 SER B C 1
ATOM 4210 O O . SER B 1 118 ? 133.121 124.057 150.754 1.00 3.32 118 SER B O 1
ATOM 4213 N N . TYR B 1 119 ? 135.130 124.691 151.558 1.00 2.60 119 TYR B N 1
ATOM 4214 C CA . TYR B 1 119 ? 134.625 125.802 152.357 1.00 2.60 119 TYR B CA 1
ATOM 4215 C C . TYR B 1 119 ? 135.485 127.033 152.127 1.00 2.60 119 TYR B C 1
ATOM 4216 O O . TYR B 1 119 ? 136.711 126.929 152.053 1.00 2.60 119 TYR B O 1
ATOM 4225 N N . LYS B 1 120 ? 134.843 128.192 152.026 1.00 7.08 120 LYS B N 1
ATOM 4226 C CA . LYS B 1 120 ? 135.536 129.405 151.626 1.00 7.08 120 LYS B CA 1
ATOM 4227 C C . LYS B 1 120 ? 136.218 130.081 152.814 1.00 7.08 120 LYS B C 1
ATOM 4228 O O . LYS B 1 120 ? 135.972 129.762 153.978 1.00 7.08 120 LYS B O 1
ATOM 4234 N N . ARG B 1 121 ? 137.084 131.041 152.486 1.00 11.48 121 ARG B N 1
ATOM 4235 C CA . ARG B 1 121 ? 137.916 131.711 153.481 1.00 11.48 121 ARG B CA 1
ATOM 4236 C C . ARG B 1 121 ? 137.087 132.615 154.384 1.00 11.48 121 ARG B C 1
ATOM 4237 O O . ARG B 1 121 ? 137.224 132.579 155.611 1.00 11.48 121 ARG B O 1
ATOM 4245 N N . ASP B 1 122 ? 136.214 133.431 153.793 1.00 12.33 122 ASP B N 1
ATOM 4246 C CA . ASP B 1 122 ? 135.367 134.348 154.552 1.00 12.33 122 ASP B CA 1
ATOM 4247 C C . ASP B 1 122 ? 134.165 133.566 155.068 1.00 12.33 122 ASP B C 1
ATOM 4248 O O . ASP B 1 122 ? 133.058 133.632 154.535 1.00 12.33 122 ASP B O 1
ATOM 4253 N N . ILE B 1 123 ? 134.396 132.820 156.141 1.00 8.55 123 ILE B N 1
ATOM 4254 C CA . ILE B 1 123 ? 133.439 131.825 156.611 1.00 8.55 123 ILE B CA 1
ATOM 4255 C C . ILE B 1 123 ? 132.484 132.468 157.616 1.00 8.55 123 ILE B C 1
ATOM 4256 O O . ILE B 1 123 ? 132.865 133.418 158.319 1.00 8.55 123 ILE B O 1
ATOM 4261 N N . PRO B 1 124 ? 131.215 132.060 157.654 1.00 7.93 124 PRO B N 1
ATOM 4262 C CA . PRO B 1 124 ? 130.341 132.500 158.744 1.00 7.93 124 PRO B CA 1
ATOM 4263 C C . PRO B 1 124 ? 130.706 131.823 160.053 1.00 7.93 124 PRO B C 1
ATOM 4264 O O . PRO B 1 124 ? 131.269 130.728 160.078 1.00 7.93 124 PRO B O 1
ATOM 4268 N N . LEU B 1 125 ? 130.375 132.491 161.152 1.00 8.24 125 LEU B N 1
ATOM 4269 C CA . LEU B 1 125 ? 130.617 131.972 162.491 1.00 8.24 125 LEU B CA 1
ATOM 4270 C C . LEU B 1 125 ? 129.290 131.520 163.073 1.00 8.24 125 LEU B C 1
ATOM 4271 O O . LEU B 1 125 ? 128.336 132.299 163.108 1.00 8.24 125 LEU B O 1
ATOM 4276 N N . ASP B 1 126 ? 129.235 130.279 163.538 1.00 9.60 126 ASP B N 1
ATOM 4277 C CA . ASP B 1 126 ? 127.986 129.726 164.031 1.00 9.60 126 ASP B CA 1
ATOM 4278 C C . ASP B 1 126 ? 127.707 130.189 165.458 1.00 9.60 126 ASP B C 1
ATOM 4279 O O . ASP B 1 126 ? 128.615 130.529 166.217 1.00 9.60 126 ASP B O 1
ATOM 4284 N N . LEU B 1 127 ? 126.424 130.198 165.815 1.00 11.39 127 LEU B N 1
ATOM 4285 C CA . LEU B 1 127 ? 125.999 130.617 167.148 1.00 11.39 127 LEU B CA 1
ATOM 4286 C C . LEU B 1 127 ? 124.722 129.863 167.486 1.00 11.39 127 LEU B C 1
ATOM 4287 O O . LEU B 1 127 ? 123.687 130.101 166.858 1.00 11.39 127 LEU B O 1
ATOM 4292 N N . ILE B 1 128 ? 124.784 128.973 168.477 1.00 12.23 128 ILE B N 1
ATOM 4293 C CA . ILE B 1 128 ? 123.565 128.308 168.918 1.00 12.23 128 ILE B CA 1
ATOM 4294 C C . ILE B 1 128 ? 122.712 129.282 169.725 1.00 12.23 128 ILE B C 1
ATOM 4295 O O . ILE B 1 128 ? 123.177 130.328 170.189 1.00 12.23 128 ILE B O 1
ATOM 4300 N N . LYS B 1 129 ? 121.434 128.925 169.898 1.00 16.73 129 LYS B N 1
ATOM 4301 C CA . LYS B 1 129 ? 120.452 129.842 170.474 1.00 16.73 129 LYS B CA 1
ATOM 4302 C C . LYS B 1 129 ? 120.677 130.115 171.958 1.00 16.73 129 LYS B C 1
ATOM 4303 O O . LYS B 1 129 ? 120.077 131.050 172.497 1.00 16.73 129 LYS B O 1
ATOM 4309 N N . GLU B 1 130 ? 121.525 129.330 172.625 1.00 17.49 130 GLU B N 1
ATOM 4310 C CA . GLU B 1 130 ? 121.936 129.622 173.991 1.00 17.49 130 GLU B CA 1
ATOM 4311 C C . GLU B 1 130 ? 122.987 130.722 174.068 1.00 17.49 130 GLU B C 1
ATOM 4312 O O . GLU B 1 130 ? 123.320 131.160 175.173 1.00 17.49 130 GLU B O 1
ATOM 4318 N N . ASN B 1 131 ? 123.525 131.171 172.931 1.00 15.58 131 ASN B N 1
ATOM 4319 C CA . ASN B 1 131 ? 124.636 132.113 172.903 1.00 15.58 131 ASN B CA 1
ATOM 4320 C C . ASN B 1 131 ? 124.274 133.418 172.207 1.00 15.58 131 ASN B C 1
ATOM 4321 O O . ASN B 1 131 ? 125.165 134.178 171.820 1.00 15.58 131 ASN B O 1
ATOM 4326 N N . ILE B 1 132 ? 122.983 133.682 172.014 1.00 16.18 132 ILE B N 1
ATOM 4327 C CA . ILE B 1 132 ? 122.500 134.888 171.348 1.00 16.18 132 ILE B CA 1
ATOM 4328 C C . ILE B 1 132 ? 121.509 135.561 172.285 1.00 16.18 132 ILE B C 1
ATOM 4329 O O . ILE B 1 132 ? 120.563 134.918 172.753 1.00 16.18 132 ILE B O 1
ATOM 4334 N N . SER B 1 133 ? 121.712 136.846 172.552 1.00 18.23 133 SER B N 1
ATOM 4335 C CA . SER B 1 133 ? 120.765 137.625 173.336 1.00 18.23 133 SER B CA 1
ATOM 4336 C C . SER B 1 133 ? 120.576 138.978 172.673 1.00 18.23 133 SER B C 1
ATOM 4337 O O . SER B 1 133 ? 121.500 139.494 172.046 1.00 18.23 133 SER B O 1
ATOM 4340 N N . VAL B 1 134 ? 119.381 139.549 172.797 1.00 19.98 134 VAL B N 1
ATOM 4341 C CA . VAL B 1 134 ? 119.121 140.904 172.325 1.00 19.98 134 VAL B CA 1
ATOM 4342 C C . VAL B 1 134 ? 118.380 141.675 173.408 1.00 19.98 134 VAL B C 1
ATOM 4343 O O . VAL B 1 134 ? 117.606 141.112 174.189 1.00 19.98 134 VAL B O 1
ATOM 4347 N N . ASN B 1 135 ? 118.631 142.982 173.452 1.00 24.26 135 ASN B N 1
ATOM 4348 C CA . ASN B 1 135 ? 118.071 143.834 174.492 1.00 24.26 135 ASN B CA 1
ATOM 4349 C C . ASN B 1 135 ? 117.892 145.255 173.980 1.00 24.26 135 ASN B C 1
ATOM 4350 O O . ASN B 1 135 ? 118.804 145.826 173.373 1.00 24.26 135 ASN B O 1
ATOM 4355 N N . ARG B 1 136 ? 116.706 145.805 174.224 1.00 24.98 136 ARG B N 1
ATOM 4356 C CA . ARG B 1 136 ? 116.422 147.222 174.069 1.00 24.98 136 ARG B CA 1
ATOM 4357 C C . ARG B 1 136 ? 116.482 147.892 175.434 1.00 24.98 136 ARG B C 1
ATOM 4358 O O . ARG B 1 136 ? 116.110 147.301 176.451 1.00 24.98 136 ARG B O 1
ATOM 4366 N N . MET B 1 137 ? 116.967 149.126 175.454 1.00 27.05 137 MET B N 1
ATOM 4367 C CA . MET B 1 137 ? 116.969 149.941 176.658 1.00 27.05 137 MET B CA 1
ATOM 4368 C C . MET B 1 137 ? 116.029 151.126 176.470 1.00 27.05 137 MET B C 1
ATOM 4369 O O . MET B 1 137 ? 115.341 151.253 175.452 1.00 27.05 137 MET B O 1
ATOM 4374 N N . ASN B 1 138 ? 116.005 152.003 177.473 1.00 26.68 138 ASN B N 1
ATOM 4375 C CA . ASN B 1 138 ? 115.180 153.201 177.381 1.00 26.68 138 ASN B CA 1
ATOM 4376 C C . ASN B 1 138 ? 115.809 154.232 176.451 1.00 26.68 138 ASN B C 1
ATOM 4377 O O . ASN B 1 138 ? 115.109 155.093 175.906 1.00 26.68 138 ASN B O 1
ATOM 4382 N N . HIS B 1 139 ? 117.127 154.154 176.252 1.00 26.29 139 HIS B N 1
ATOM 4383 C CA . HIS B 1 139 ? 117.839 155.116 175.420 1.00 26.29 139 HIS B CA 1
ATOM 4384 C C . HIS B 1 139 ? 117.565 154.945 173.931 1.00 26.29 139 HIS B C 1
ATOM 4385 O O . HIS B 1 139 ? 117.517 155.949 173.212 1.00 26.29 139 HIS B O 1
ATOM 4392 N N . GLY B 1 140 ? 117.383 153.719 173.449 1.00 22.42 140 GLY B N 1
ATOM 4393 C CA . GLY B 1 140 ? 116.987 153.482 172.072 1.00 22.42 140 GLY B CA 1
ATOM 4394 C C . GLY B 1 140 ? 117.886 152.559 171.273 1.00 22.42 140 GLY B C 1
ATOM 4395 O O . GLY B 1 140 ? 117.461 152.092 170.206 1.00 22.42 140 GLY B O 1
ATOM 4396 N N . ASP B 1 141 ? 119.103 152.263 171.720 1.00 23.87 141 ASP B N 1
ATOM 4397 C CA . ASP B 1 141 ? 119.964 151.377 170.955 1.00 23.87 141 ASP B CA 1
ATOM 4398 C C . ASP B 1 141 ? 119.587 149.916 171.202 1.00 23.87 141 ASP B C 1
ATOM 4399 O O . ASP B 1 141 ? 118.815 149.585 172.104 1.00 23.87 141 ASP B O 1
ATOM 4404 N N . TYR B 1 142 ? 120.148 149.035 170.377 1.00 22.55 142 TYR B N 1
ATOM 4405 C CA . TYR B 1 142 ? 119.864 147.605 170.414 1.00 22.55 142 TYR B CA 1
ATOM 4406 C C . TYR B 1 142 ? 121.164 146.852 170.661 1.00 22.55 142 TYR B C 1
ATOM 4407 O O . TYR B 1 142 ? 122.069 146.882 169.816 1.00 22.55 142 TYR B O 1
ATOM 4416 N N . ILE B 1 143 ? 121.253 146.168 171.805 1.00 19.71 143 ILE B N 1
ATOM 4417 C CA . ILE B 1 143 ? 122.431 145.381 172.159 1.00 19.71 143 ILE B CA 1
ATOM 4418 C C . ILE B 1 143 ? 122.190 143.926 171.784 1.00 19.71 143 ILE B C 1
ATOM 4419 O O . ILE B 1 143 ? 121.182 143.333 172.181 1.00 19.71 143 ILE B O 1
ATOM 4424 N N . ALA B 1 144 ? 123.111 143.354 171.017 1.00 17.33 144 ALA B N 1
ATOM 4425 C CA . ALA B 1 144 ? 123.197 141.916 170.819 1.00 17.33 144 ALA B CA 1
ATOM 4426 C C . ALA B 1 144 ? 124.376 141.401 171.633 1.00 17.33 144 ALA B C 1
ATOM 4427 O O . ALA B 1 144 ? 125.511 141.854 171.445 1.00 17.33 144 ALA B O 1
ATOM 4429 N N . SER B 1 145 ? 124.097 140.479 172.545 1.00 18.28 145 SER B N 1
ATOM 4430 C CA . SER B 1 145 ? 125.093 139.851 173.399 1.00 18.28 145 SER B CA 1
ATOM 4431 C C . SER B 1 145 ? 125.428 138.481 172.830 1.00 18.28 145 SER B C 1
ATOM 4432 O O . SER B 1 145 ? 124.533 137.655 172.617 1.00 18.28 145 SER B O 1
ATOM 4435 N N . LEU B 1 146 ? 126.713 138.248 172.584 1.00 15.06 146 LEU B N 1
ATOM 4436 C CA . LEU B 1 146 ? 127.194 137.105 171.825 1.00 15.06 146 LEU B CA 1
ATOM 4437 C C . LEU B 1 146 ? 128.214 136.358 172.672 1.00 15.06 146 LEU B C 1
ATOM 4438 O O . LEU B 1 146 ? 129.204 136.949 173.119 1.00 15.06 146 LEU B O 1
ATOM 4443 N N . SER B 1 147 ? 127.974 135.070 172.894 1.00 14.65 147 SER B N 1
ATOM 4444 C CA . SER B 1 147 ? 128.932 134.205 173.580 1.00 14.65 147 SER B CA 1
ATOM 4445 C C . SER B 1 147 ? 129.742 133.481 172.513 1.00 14.65 147 SER B C 1
ATOM 4446 O O . SER B 1 147 ? 129.288 132.496 171.931 1.00 14.65 147 SER B O 1
ATOM 4449 N N . LEU B 1 148 ? 130.954 133.967 172.262 1.00 12.51 148 LEU B N 1
ATOM 4450 C CA . LEU B 1 148 ? 131.745 133.533 171.127 1.00 12.51 148 LEU B CA 1
ATOM 4451 C C . LEU B 1 148 ? 133.017 132.792 171.497 1.00 12.51 148 LEU B C 1
ATOM 4452 O O . LEU B 1 148 ? 133.584 132.114 170.636 1.00 12.51 148 LEU B O 1
ATOM 4457 N N . LEU B 1 149 ? 133.484 132.903 172.734 1.00 13.64 149 LEU B N 1
ATOM 4458 C CA . LEU B 1 149 ? 134.757 132.336 173.141 1.00 13.64 149 LEU B CA 1
ATOM 4459 C C . LEU B 1 149 ? 134.544 131.298 174.230 1.00 13.64 149 LEU B C 1
ATOM 4460 O O . LEU B 1 149 ? 133.495 131.247 174.874 1.00 13.64 149 LEU B O 1
ATOM 4465 N N . SER B 1 150 ? 135.558 130.464 174.422 1.00 16.44 150 SER B N 1
ATOM 4466 C CA . SER B 1 150 ? 135.571 129.495 175.500 1.00 16.44 150 SER B CA 1
ATOM 4467 C C . SER B 1 150 ? 136.312 130.078 176.702 1.00 16.44 150 SER B C 1
ATOM 4468 O O . SER B 1 150 ? 136.820 131.201 176.666 1.00 16.44 150 SER B O 1
ATOM 4471 N N . ASN B 1 151 ? 136.372 129.311 177.785 1.00 20.46 151 ASN B N 1
ATOM 4472 C CA . ASN B 1 151 ? 137.103 129.751 178.972 1.00 20.46 151 ASN B CA 1
ATOM 4473 C C . ASN B 1 151 ? 138.627 129.813 178.793 1.00 20.46 151 ASN B C 1
ATOM 4474 O O . ASN B 1 151 ? 139.221 130.779 179.291 1.00 20.46 151 ASN B O 1
ATOM 4479 N N . PRO B 1 152 ? 139.315 128.868 178.113 1.00 19.66 152 PRO B N 1
ATOM 4480 C CA . PRO B 1 152 ? 140.748 129.097 177.841 1.00 19.66 152 PRO B CA 1
ATOM 4481 C C . PRO B 1 152 ? 141.034 130.256 176.902 1.00 19.66 152 PRO B C 1
ATOM 4482 O O . PRO B 1 152 ? 142.164 130.758 176.901 1.00 19.66 152 PRO B O 1
ATOM 4486 N N . ALA B 1 153 ? 140.062 130.697 176.107 1.00 19.06 153 ALA B N 1
ATOM 4487 C CA . ALA B 1 153 ? 140.246 131.892 175.299 1.00 19.06 153 ALA B CA 1
ATOM 4488 C C . ALA B 1 153 ? 139.902 133.160 176.064 1.00 19.06 153 ALA B C 1
ATOM 4489 O O . ALA B 1 153 ? 140.553 134.190 175.865 1.00 19.06 153 ALA B O 1
ATOM 4491 N N . LYS B 1 154 ? 138.903 133.108 176.943 1.00 19.99 154 LYS B N 1
ATOM 4492 C CA . LYS B 1 154 ? 138.551 134.275 177.740 1.00 19.99 154 LYS B CA 1
ATOM 4493 C C . LYS B 1 154 ? 139.537 134.537 178.870 1.00 19.99 154 LYS B C 1
ATOM 4494 O O . LYS B 1 154 ? 139.624 135.675 179.340 1.00 19.99 154 LYS B O 1
ATOM 4500 N N . GLN B 1 155 ? 140.288 133.526 179.314 1.00 23.61 155 GLN B N 1
ATOM 4501 C CA . GLN B 1 155 ? 141.341 133.742 180.297 1.00 23.61 155 GLN B CA 1
ATOM 4502 C C . GLN B 1 155 ? 142.664 134.140 179.648 1.00 23.61 155 GLN B C 1
ATOM 4503 O O . GLN B 1 155 ? 143.679 134.263 180.343 1.00 23.61 155 GLN B O 1
ATOM 4509 N N . GLU B 1 156 ? 142.674 134.356 178.331 1.00 24.97 156 GLU B N 1
ATOM 4510 C CA . GLU B 1 156 ? 143.882 134.741 177.620 1.00 24.97 156 GLU B CA 1
ATOM 4511 C C . GLU B 1 156 ? 143.732 136.023 176.811 1.00 24.97 156 GLU B C 1
ATOM 4512 O O . GLU B 1 156 ? 144.683 136.811 176.761 1.00 24.97 156 GLU B O 1
ATOM 4518 N N . MET B 1 157 ? 142.569 136.276 176.211 1.00 25.25 157 MET B N 1
ATOM 4519 C CA . MET B 1 157 ? 142.284 137.577 175.621 1.00 25.25 157 MET B CA 1
ATOM 4520 C C . MET B 1 157 ? 141.728 138.568 176.634 1.00 25.25 157 MET B C 1
ATOM 4521 O O . MET B 1 157 ? 141.568 139.747 176.295 1.00 25.25 157 MET B O 1
ATOM 4526 N N . ASN B 1 158 ? 141.422 138.099 177.851 1.00 24.32 158 ASN B N 1
ATOM 4527 C CA . ASN B 1 158 ? 140.958 138.910 178.984 1.00 24.32 158 ASN B CA 1
ATOM 4528 C C . ASN B 1 158 ? 139.651 139.636 178.661 1.00 24.32 158 ASN B C 1
ATOM 4529 O O . ASN B 1 158 ? 139.420 140.772 179.079 1.00 24.32 158 ASN B O 1
ATOM 4534 N N . VAL B 1 159 ? 138.789 138.975 177.896 1.00 21.58 159 VAL B N 1
ATOM 4535 C CA . VAL B 1 159 ? 137.426 139.452 177.687 1.00 21.58 159 VAL B CA 1
ATOM 4536 C C . VAL B 1 159 ? 136.583 138.945 178.850 1.00 21.58 159 VAL B C 1
ATOM 4537 O O . VAL B 1 159 ? 136.528 137.739 179.109 1.00 21.58 159 VAL B O 1
ATOM 4541 N N . LYS B 1 160 ? 135.941 139.866 179.564 1.00 25.52 160 LYS B N 1
ATOM 4542 C CA . LYS B 1 160 ? 135.341 139.551 180.854 1.00 25.52 160 LYS B CA 1
ATOM 4543 C C . LYS B 1 160 ? 133.942 138.968 180.750 1.00 25.52 160 LYS B C 1
ATOM 4544 O O . LYS B 1 160 ? 133.624 138.015 181.468 1.00 25.52 160 LYS B O 1
ATOM 4550 N N . ARG B 1 161 ? 133.108 139.506 179.876 1.00 26.06 161 ARG B N 1
ATOM 4551 C CA . ARG B 1 161 ? 131.720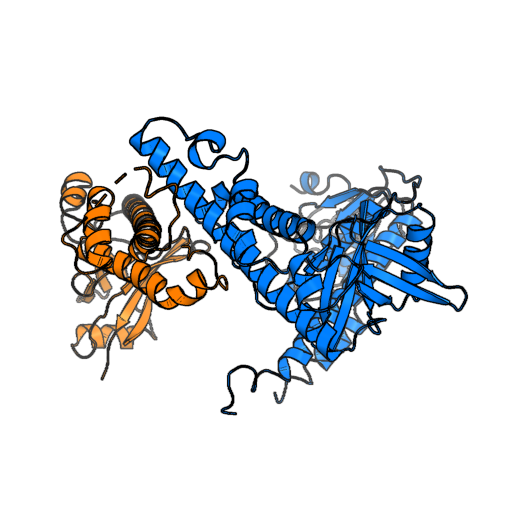 139.096 179.748 1.00 26.06 161 ARG B CA 1
ATOM 4552 C C . ARG B 1 161 ? 131.498 138.542 178.346 1.00 26.06 161 ARG B C 1
ATOM 4553 O O . ARG B 1 161 ? 132.442 138.296 177.591 1.00 26.06 161 ARG B O 1
ATOM 4561 N N . LYS B 1 162 ? 130.232 138.325 178.012 1.00 20.76 162 LYS B N 1
ATOM 4562 C CA . LYS B 1 162 ? 129.857 138.105 176.626 1.00 20.76 162 LYS B CA 1
ATOM 4563 C C . LYS B 1 162 ? 130.102 139.381 175.830 1.00 20.76 162 LYS B C 1
ATOM 4564 O O . LYS B 1 162 ? 130.028 140.491 176.362 1.00 20.76 162 LYS B O 1
ATOM 4570 N N . ILE B 1 163 ? 130.398 139.226 174.546 1.00 16.36 163 ILE B N 1
ATOM 4571 C CA . ILE B 1 163 ? 130.698 140.384 173.711 1.00 16.36 163 ILE B CA 1
ATOM 4572 C C . ILE B 1 163 ? 129.395 141.069 173.326 1.00 16.36 163 ILE B C 1
ATOM 4573 O O . ILE B 1 163 ? 128.509 140.453 172.729 1.00 16.36 163 ILE B O 1
ATOM 4578 N N . SER B 1 164 ? 129.270 142.345 173.672 1.00 17.27 164 SER B N 1
ATOM 4579 C CA . SER B 1 164 ? 128.050 143.102 173.437 1.00 17.27 164 SER B CA 1
ATOM 4580 C C . SER B 1 164 ? 128.282 144.100 172.315 1.00 17.27 164 SER B C 1
ATOM 4581 O O . SER B 1 164 ? 129.197 144.924 172.393 1.00 17.27 164 SER B O 1
ATOM 4584 N N . VAL B 1 165 ? 127.462 144.014 171.267 1.00 16.05 165 VAL B N 1
ATOM 4585 C CA . VAL B 1 165 ? 127.587 144.875 170.099 1.00 16.05 165 VAL B CA 1
ATOM 4586 C C . VAL B 1 165 ? 126.262 145.591 169.874 1.00 16.05 165 VAL B C 1
ATOM 4587 O O . VAL B 1 165 ? 125.218 145.192 170.388 1.00 16.05 165 VAL B O 1
ATOM 4591 N N . ILE B 1 166 ? 126.317 146.676 169.107 1.00 18.23 166 ILE B N 1
ATOM 4592 C CA . ILE B 1 166 ? 125.133 147.466 168.782 1.00 18.23 166 ILE B CA 1
ATOM 4593 C C . ILE B 1 166 ? 124.708 147.125 167.363 1.00 18.23 166 ILE B C 1
ATOM 4594 O O . ILE B 1 166 ? 125.532 147.146 166.441 1.00 18.23 166 ILE B O 1
ATOM 4599 N N . ILE B 1 167 ? 123.427 146.811 167.181 1.00 17.10 167 ILE B N 1
ATOM 4600 C CA . ILE B 1 167 ? 122.918 146.396 165.879 1.00 17.10 167 ILE B CA 1
ATOM 4601 C C . ILE B 1 167 ? 121.942 147.439 165.353 1.00 17.10 167 ILE B C 1
ATOM 4602 O O . ILE B 1 167 ? 121.127 147.982 166.105 1.00 17.10 167 ILE B O 1
ATOM 4607 N N . ILE B 1 168 ? 122.030 147.709 164.052 1.00 17.57 168 ILE B N 1
ATOM 4608 C CA . ILE B 1 168 ? 121.103 148.605 163.367 1.00 17.57 168 ILE B CA 1
ATOM 4609 C C . ILE B 1 168 ? 119.790 147.862 163.164 1.00 17.57 168 ILE B C 1
ATOM 4610 O O . ILE B 1 168 ? 119.705 146.944 162.346 1.00 17.57 168 ILE B O 1
ATOM 4615 N N . VAL B 1 169 ? 118.765 148.257 163.900 1.00 19.43 169 VAL B N 1
ATOM 4616 C CA . VAL B 1 169 ? 117.427 147.709 163.740 1.00 19.43 169 VAL B CA 1
ATOM 4617 C C . VAL B 1 169 ? 116.549 148.847 163.238 1.00 19.43 169 VAL B C 1
ATOM 4618 O O . VAL B 1 169 ? 116.032 149.645 164.028 1.00 19.43 169 VAL B O 1
ATOM 4622 N N . ARG B 1 170 ? 116.382 148.937 161.920 1.00 21.36 170 ARG B N 1
ATOM 4623 C CA . ARG B 1 170 ? 115.589 150.002 161.323 1.00 21.36 170 ARG B CA 1
ATOM 4624 C C . ARG B 1 170 ? 114.555 149.400 160.384 1.00 21.36 170 ARG B C 1
ATOM 4625 O O . ARG B 1 170 ? 114.819 148.390 159.722 1.00 21.36 170 ARG B O 1
ATOM 4633 N N . GLY B 1 171 ? 113.356 149.979 160.398 1.00 20.17 171 GLY B N 1
ATOM 4634 C CA . GLY B 1 171 ? 112.310 149.674 159.440 1.00 20.17 171 GLY B CA 1
ATOM 4635 C C . GLY B 1 171 ? 111.785 148.254 159.419 1.00 20.17 171 GLY B C 1
ATOM 4636 O O . GLY B 1 171 ? 111.107 147.812 160.353 1.00 20.17 171 GLY B O 1
ATOM 4637 N N . ALA B 1 172 ? 112.131 147.541 158.341 1.00 21.82 172 ALA B N 1
ATOM 4638 C CA . ALA B 1 172 ? 111.550 146.233 158.042 1.00 21.82 172 ALA B CA 1
ATOM 4639 C C . ALA B 1 172 ? 111.895 145.200 159.107 1.00 21.82 172 ALA B C 1
ATOM 4640 O O . ALA B 1 172 ? 111.060 144.366 159.474 1.00 21.82 172 ALA B O 1
ATOM 4642 N N . GLY B 1 173 ? 113.119 145.243 159.615 1.00 20.23 173 GLY B N 1
ATOM 4643 C CA . GLY B 1 173 ? 113.508 144.366 160.691 1.00 20.23 173 GLY B CA 1
ATOM 4644 C C . GLY B 1 173 ? 113.026 144.779 162.055 1.00 20.23 173 GLY B C 1
ATOM 4645 O O . GLY B 1 173 ? 113.094 143.970 162.985 1.00 20.23 173 GLY B O 1
ATOM 4646 N N . LYS B 1 174 ? 112.523 146.009 162.205 1.00 22.23 174 LYS B N 1
ATOM 4647 C CA . LYS B 1 174 ? 112.097 146.481 163.518 1.00 22.23 174 LYS B CA 1
ATOM 4648 C C . LYS B 1 174 ? 110.816 145.797 163.980 1.00 22.23 174 LYS B C 1
ATOM 4649 O O . LYS B 1 174 ? 110.601 145.645 165.188 1.00 22.23 174 LYS B O 1
ATOM 4655 N N . THR B 1 175 ? 109.968 145.370 163.044 1.00 20.95 175 THR B N 1
ATOM 4656 C CA . THR B 1 175 ? 108.859 144.491 163.394 1.00 20.95 175 THR B CA 1
ATOM 4657 C C . THR B 1 175 ? 109.367 143.118 163.818 1.00 20.95 175 THR B C 1
ATOM 4658 O O . THR B 1 175 ? 108.783 142.481 164.704 1.00 20.95 175 THR B O 1
ATOM 4662 N N . ILE B 1 176 ? 110.477 142.671 163.225 1.00 21.55 176 ILE B N 1
ATOM 4663 C CA . ILE B 1 176 ? 111.001 141.336 163.490 1.00 21.55 176 ILE B CA 1
ATOM 4664 C C . ILE B 1 176 ? 111.623 141.267 164.879 1.00 21.55 176 ILE B C 1
ATOM 4665 O O . ILE B 1 176 ? 111.427 140.293 165.616 1.00 21.55 176 ILE B O 1
ATOM 4670 N N . MET B 1 177 ? 112.351 142.314 165.270 1.00 23.88 177 MET B N 1
ATOM 4671 C CA . MET B 1 177 ? 113.119 142.274 166.509 1.00 23.88 177 MET B CA 1
ATOM 4672 C C . MET B 1 177 ? 112.228 142.367 167.740 1.00 23.88 177 MET B C 1
ATOM 4673 O O . MET B 1 177 ? 112.482 141.671 168.730 1.00 23.88 177 MET B O 1
ATOM 4678 N N . ASP B 1 178 ? 111.169 143.185 167.683 1.00 22.83 178 ASP B N 1
ATOM 4679 C CA . ASP B 1 178 ? 110.341 143.443 168.861 1.00 22.83 178 ASP B CA 1
ATOM 4680 C C . ASP B 1 178 ? 109.567 142.208 169.306 1.00 22.83 178 ASP B C 1
ATOM 4681 O O . ASP B 1 178 ? 109.490 141.934 170.510 1.00 22.83 178 ASP B O 1
ATOM 4686 N N . ARG B 1 179 ? 109.024 141.433 168.359 1.00 24.13 179 ARG B N 1
ATOM 4687 C CA . ARG B 1 179 ? 108.421 140.146 168.689 1.00 24.13 179 ARG B CA 1
ATOM 4688 C C . ARG B 1 179 ? 109.435 139.144 169.219 1.00 24.13 179 ARG B C 1
ATOM 4689 O O . ARG B 1 179 ? 109.043 138.174 169.877 1.00 24.13 179 ARG B O 1
ATOM 4697 N N . ILE B 1 180 ? 110.719 139.340 168.924 1.00 21.34 180 ILE B N 1
ATOM 4698 C CA . ILE B 1 180 ? 111.758 138.587 169.609 1.00 21.34 180 ILE B CA 1
ATOM 4699 C C . ILE B 1 180 ? 111.811 138.990 171.078 1.00 21.34 180 ILE B C 1
ATOM 4700 O O . ILE B 1 180 ? 111.832 138.137 171.974 1.00 21.34 180 ILE B O 1
ATOM 4705 N N . LEU B 1 181 ? 111.790 140.297 171.350 1.00 21.48 181 LEU B N 1
ATOM 4706 C CA . LEU B 1 181 ? 111.868 140.753 172.732 1.00 21.48 181 LEU B CA 1
ATOM 4707 C C . LEU B 1 181 ? 110.538 140.627 173.459 1.00 21.48 181 LEU B C 1
ATOM 4708 O O . LEU B 1 181 ? 110.512 140.651 174.695 1.00 21.48 181 LEU B O 1
ATOM 4713 N N . SER B 1 182 ? 109.432 140.516 172.722 1.00 21.38 182 SER B N 1
ATOM 4714 C CA . SER B 1 182 ? 108.142 140.274 173.354 1.00 21.38 182 SER B CA 1
ATOM 4715 C C . SER B 1 182 ? 108.083 138.875 173.953 1.00 21.38 182 SER B C 1
ATOM 4716 O O . SER B 1 182 ? 107.730 138.702 175.125 1.00 21.38 182 SER B O 1
ATOM 4719 N N . GLY B 1 183 ? 108.438 137.868 173.165 1.00 20.31 183 GLY B N 1
ATOM 4720 C CA . GLY B 1 183 ? 108.342 136.486 173.585 1.00 20.31 183 GLY B CA 1
ATOM 4721 C C . GLY B 1 183 ? 107.635 135.677 172.523 1.00 20.31 183 GLY B C 1
ATOM 4722 O O . GLY B 1 183 ? 107.522 134.452 172.623 1.00 20.31 183 GLY B O 1
ATOM 4723 N N . GLU B 1 184 ? 107.157 136.369 171.491 1.00 24.80 184 GLU B N 1
ATOM 4724 C CA . GLU B 1 184 ? 106.416 135.739 170.409 1.00 24.80 184 GLU B CA 1
ATOM 4725 C C . GLU B 1 184 ? 107.318 135.035 169.406 1.00 24.80 184 GLU B C 1
ATOM 4726 O O . GLU B 1 184 ? 106.954 133.967 168.902 1.00 24.80 184 GLU B O 1
ATOM 4732 N N . TYR B 1 185 ? 108.481 135.603 169.099 1.00 23.66 185 TYR B N 1
ATOM 4733 C CA . TYR B 1 185 ? 109.454 134.939 168.244 1.00 23.66 185 TYR B CA 1
ATOM 4734 C C . TYR B 1 185 ? 110.534 134.286 169.095 1.00 23.66 185 TYR B C 1
ATOM 4735 O O . TYR B 1 185 ? 110.957 134.837 170.114 1.00 23.66 185 TYR B O 1
ATOM 4744 N N . GLN B 1 186 ? 110.977 133.108 168.670 1.00 22.83 186 GLN B N 1
ATOM 4745 C CA . GLN B 1 186 ? 112.081 132.410 169.309 1.00 22.83 186 GLN B CA 1
ATOM 4746 C C . GLN B 1 186 ? 113.308 132.497 168.413 1.00 22.83 186 GLN B C 1
ATOM 4747 O O . GLN B 1 186 ? 113.230 132.219 167.213 1.00 22.83 186 GLN B O 1
ATOM 4753 N N . VAL B 1 187 ? 114.439 132.886 168.998 1.00 15.77 187 VAL B N 1
ATOM 4754 C CA . VAL B 1 187 ? 115.680 132.957 168.241 1.00 15.77 187 VAL B CA 1
ATOM 4755 C C . VAL B 1 187 ? 116.184 131.547 167.981 1.00 15.77 187 VAL B C 1
ATOM 4756 O O . VAL B 1 187 ? 116.349 130.747 168.911 1.00 15.77 187 VAL B O 1
ATOM 4760 N N . SER B 1 188 ? 116.410 131.227 166.713 1.00 14.51 188 SER B N 1
ATOM 4761 C CA . SER B 1 188 ? 117.001 129.954 166.343 1.00 14.51 188 SER B CA 1
ATOM 4762 C C . SER B 1 188 ? 118.516 130.137 166.254 1.00 14.51 188 SER B C 1
ATOM 4763 O O . SER B 1 188 ? 119.063 131.141 166.712 1.00 14.51 188 SER B O 1
ATOM 4766 N N . ALA B 1 189 ? 119.214 129.157 165.686 1.00 12.81 189 ALA B N 1
ATOM 4767 C CA . ALA B 1 189 ? 120.658 129.263 165.533 1.00 12.81 189 ALA B CA 1
ATOM 4768 C C . ALA B 1 189 ? 120.994 130.303 164.474 1.00 12.81 189 ALA B C 1
ATOM 4769 O O . ALA B 1 189 ? 120.374 130.339 163.409 1.00 12.81 189 ALA B O 1
ATOM 4771 N N . SER B 1 190 ? 121.969 131.155 164.771 1.00 11.98 190 SER B N 1
ATOM 4772 C CA . SER B 1 190 ? 122.323 132.280 163.917 1.00 11.98 190 SER B CA 1
ATOM 4773 C C . SER B 1 190 ? 123.796 132.212 163.525 1.00 11.98 190 SER B C 1
ATOM 4774 O O . SER B 1 190 ? 124.524 131.290 163.897 1.00 11.98 190 SER B O 1
ATOM 4777 N N . GLN B 1 191 ? 124.231 133.211 162.762 1.00 10.92 191 GLN B N 1
ATOM 4778 C CA . GLN B 1 191 ? 125.608 133.288 162.305 1.00 10.92 191 GLN B CA 1
ATOM 4779 C C . GLN B 1 191 ? 126.055 134.740 162.304 1.00 10.92 191 GLN B C 1
ATOM 4780 O O . GLN B 1 191 ? 125.246 135.662 162.198 1.00 10.92 191 GLN B O 1
ATOM 4786 N N . ILE B 1 192 ? 127.361 134.925 162.426 1.00 9.80 192 ILE B N 1
ATOM 4787 C CA . ILE B 1 192 ? 128.017 136.206 162.199 1.00 9.80 192 ILE B CA 1
ATOM 4788 C C . ILE B 1 192 ? 128.715 136.104 160.854 1.00 9.80 192 ILE B C 1
ATOM 4789 O O . ILE B 1 192 ? 129.601 135.262 160.670 1.00 9.80 192 ILE B O 1
ATOM 4794 N N . ILE B 1 193 ? 128.319 136.946 159.907 1.00 12.64 193 ILE B N 1
ATOM 4795 C CA . ILE B 1 193 ? 128.906 136.909 158.577 1.00 12.64 193 ILE B CA 1
ATOM 4796 C C . ILE B 1 193 ? 129.621 138.220 158.294 1.00 12.64 193 ILE B C 1
ATOM 4797 O O . ILE B 1 193 ? 129.448 139.226 158.984 1.00 12.64 193 ILE B O 1
ATOM 4802 N N . HIS B 1 194 ? 130.427 138.198 157.240 1.00 16.92 194 HIS B N 1
ATOM 4803 C CA . HIS B 1 194 ? 131.242 139.324 156.828 1.00 16.92 194 HIS B CA 1
ATOM 4804 C C . HIS B 1 194 ? 130.976 139.632 155.362 1.00 16.92 194 HIS B C 1
ATOM 4805 O O . HIS B 1 194 ? 130.640 138.744 154.574 1.00 16.92 194 HIS B O 1
ATOM 4812 N N . ASP B 1 195 ? 131.111 140.904 155.009 1.00 19.41 195 ASP B N 1
ATOM 4813 C CA . ASP B 1 195 ? 131.038 141.370 153.633 1.00 19.41 195 ASP B CA 1
ATOM 4814 C C . ASP B 1 195 ? 132.357 142.053 153.316 1.00 19.41 195 ASP B C 1
ATOM 4815 O O . ASP B 1 195 ? 132.709 143.053 153.955 1.00 19.41 195 ASP B O 1
ATOM 4820 N N . ASP B 1 196 ? 133.083 141.502 152.341 1.00 20.87 196 ASP B N 1
ATOM 4821 C CA . ASP B 1 196 ? 134.446 141.948 152.077 1.00 20.87 196 ASP B CA 1
ATOM 4822 C C . ASP B 1 196 ? 134.469 143.270 151.324 1.00 20.87 196 ASP B C 1
ATOM 4823 O O . ASP B 1 196 ? 135.314 144.127 151.605 1.00 20.87 196 ASP B O 1
ATOM 4828 N N . ARG B 1 197 ? 133.564 143.451 150.354 1.00 24.72 197 ARG B N 1
ATOM 4829 C CA . ARG B 1 197 ? 133.597 144.670 149.552 1.00 24.72 197 ARG B CA 1
ATOM 4830 C C . ARG B 1 197 ? 133.131 145.876 150.359 1.00 24.72 197 ARG B C 1
ATOM 4831 O O . ARG B 1 197 ? 133.603 146.996 150.137 1.00 24.72 197 ARG B O 1
ATOM 4839 N N . LYS B 1 198 ? 132.214 145.668 151.302 1.00 20.71 198 LYS B N 1
ATOM 4840 C CA . LYS B 1 198 ? 131.742 146.735 152.167 1.00 20.71 198 LYS B CA 1
ATOM 4841 C C . LYS B 1 198 ? 132.517 146.824 153.469 1.00 20.71 198 LYS B C 1
ATOM 4842 O O . LYS B 1 198 ? 132.402 147.843 154.160 1.00 20.71 198 LYS B O 1
ATOM 4848 N N . ASN B 1 199 ? 133.311 145.792 153.785 1.00 20.92 199 ASN B N 1
ATOM 4849 C CA . ASN B 1 199 ? 133.990 145.613 155.072 1.00 20.92 199 ASN B CA 1
ATOM 4850 C C . ASN B 1 199 ? 132.990 145.727 156.221 1.00 20.92 199 ASN B C 1
ATOM 4851 O O . ASN B 1 199 ? 133.137 146.541 157.134 1.00 20.92 199 ASN B O 1
ATOM 4856 N N . LYS B 1 200 ? 131.943 144.910 156.155 1.00 19.03 200 LYS B N 1
ATOM 4857 C CA . LYS B 1 200 ? 130.792 145.081 157.031 1.00 19.03 200 LYS B CA 1
ATOM 4858 C C . LYS B 1 200 ? 130.409 143.755 157.665 1.00 19.03 200 LYS B C 1
ATOM 4859 O O . LYS B 1 200 ? 130.214 142.764 156.961 1.00 19.03 200 LYS B O 1
ATOM 4865 N N . TRP B 1 201 ? 130.290 143.739 158.985 1.00 16.83 201 TRP B N 1
ATOM 4866 C CA . TRP B 1 201 ? 129.913 142.538 159.713 1.00 16.83 201 TRP B CA 1
ATOM 4867 C C . TRP B 1 201 ? 128.421 142.554 160.013 1.00 16.83 201 TRP B C 1
ATOM 4868 O O . TRP B 1 201 ? 127.891 143.546 160.518 1.00 16.83 201 TRP B O 1
ATOM 4879 N N . TYR B 1 202 ? 127.751 141.451 159.706 1.00 15.34 202 TYR B N 1
ATOM 4880 C CA . TYR B 1 202 ? 126.314 141.307 159.889 1.00 15.34 202 TYR B CA 1
ATOM 4881 C C . TYR B 1 202 ? 126.021 140.116 160.794 1.00 15.34 202 TYR B C 1
ATOM 4882 O O . TYR B 1 202 ? 126.869 139.249 161.020 1.00 15.34 202 TYR B O 1
ATOM 4891 N N . LEU B 1 203 ? 124.777 140.064 161.266 1.00 13.79 203 LEU B N 1
ATOM 4892 C CA . LEU B 1 203 ? 124.320 139.062 162.226 1.00 13.79 203 LEU B CA 1
ATOM 4893 C C . LEU B 1 203 ? 123.018 138.465 161.697 1.00 13.79 203 LEU B C 1
ATOM 4894 O O . LEU B 1 203 ? 121.961 139.089 161.800 1.00 13.79 203 LEU B O 1
ATOM 4899 N N . ASN B 1 204 ? 123.096 137.253 161.147 1.00 15.00 204 ASN B N 1
ATOM 4900 C CA . ASN B 1 204 ? 121.949 136.606 160.505 1.00 15.00 204 ASN B CA 1
ATOM 4901 C C . ASN B 1 204 ? 121.078 135.897 161.538 1.00 15.00 204 ASN B C 1
ATOM 4902 O O . ASN B 1 204 ? 121.125 134.682 161.709 1.00 15.00 204 ASN B O 1
ATOM 4907 N N . ILE B 1 205 ? 120.234 136.690 162.193 1.00 14.23 205 ILE B N 1
ATOM 4908 C CA . ILE B 1 205 ? 119.336 136.174 163.219 1.00 14.23 205 ILE B CA 1
ATOM 4909 C C . ILE B 1 205 ? 118.249 135.334 162.560 1.00 14.23 205 ILE B C 1
ATOM 4910 O O . ILE B 1 205 ? 117.505 135.819 161.700 1.00 14.23 205 ILE B O 1
ATOM 4915 N N . SER B 1 206 ? 118.159 134.066 162.953 1.00 15.50 206 SER B N 1
ATOM 4916 C CA . SER B 1 206 ? 117.069 133.199 162.533 1.00 15.50 206 SER B CA 1
ATOM 4917 C C . SER B 1 206 ? 116.000 133.161 163.617 1.00 15.50 206 SER B C 1
ATOM 4918 O O . SER B 1 206 ? 116.310 133.132 164.811 1.00 15.50 206 SER B O 1
ATOM 4921 N N . TYR B 1 207 ? 114.739 133.159 163.192 1.00 19.73 207 TYR B N 1
ATOM 4922 C CA . TYR B 1 207 ? 113.626 133.301 164.116 1.00 19.73 207 TYR B CA 1
ATOM 4923 C C . TYR B 1 207 ? 112.523 132.326 163.736 1.00 19.73 207 TYR B C 1
ATOM 4924 O O . TYR B 1 207 ? 112.423 131.894 162.583 1.00 19.73 207 TYR B O 1
ATOM 4933 N N . ASP B 1 208 ? 111.692 132.002 164.724 1.00 22.95 208 ASP B N 1
ATOM 4934 C CA . ASP B 1 208 ? 110.645 130.997 164.616 1.00 22.95 208 ASP B CA 1
ATOM 4935 C C . ASP B 1 208 ? 109.270 131.626 164.795 1.00 22.95 208 ASP B C 1
ATOM 4936 O O . ASP B 1 208 ? 109.100 132.578 165.562 1.00 22.95 208 ASP B O 1
ATOM 4941 N N . PHE B 1 209 ? 108.286 131.076 164.087 1.00 24.34 209 PHE B N 1
ATOM 4942 C CA . PHE B 1 209 ? 106.889 131.407 164.335 1.00 24.34 209 PHE B CA 1
ATOM 4943 C C . PHE B 1 209 ? 106.026 130.223 163.925 1.00 24.34 209 PHE B C 1
ATOM 4944 O O . PHE B 1 209 ? 106.301 129.569 162.916 1.00 24.34 209 PHE B O 1
ATOM 4952 N N . GLU B 1 210 ? 104.996 129.951 164.716 1.00 27.15 210 GLU B N 1
ATOM 4953 C CA . GLU B 1 210 ? 104.086 128.846 164.434 1.00 27.15 210 GLU B CA 1
ATOM 4954 C C . GLU B 1 210 ? 102.640 129.327 164.355 1.00 27.15 210 GLU B C 1
ATOM 4955 O O . GLU B 1 210 ? 102.349 130.358 163.749 1.00 27.15 210 GLU B O 1
#

Secondary structure (DSSP, 8-state):
-EEEEEEEEEEESSS-HHHHHHHHHHHHHHHHHHHHHHHHHHHHHHHHHHHHHHHTSSPPPHHHHTSSSSHHHHHHHHHTTT-TTB-HHHHHHHHHHHHHHHHHTHHHHHHTSSPPPP--SSPPEEE-GGGEEEEE-TTS-EEEEE--B-HHHHHHHT--S-EEEEE---THHHHHHHHHHTTSSEE-SEEEEEETTTTEEEEEEEEE-PPPP---EEEEEEEEEE-SSSSEEEEESSS--EEEE--HHHHHHHHHTTSSTTT---S-SSSSSTTHHHHHHHHHHHHHHHHHHHHHHHHHHHHHTTEEEEEE---TT-S-GGGSSSSS--HHHHHHHHHHHHHHHT-EEEE---SSSSSB-SSS--B-TTSBSSSSEEE-SSS--EEEHHHHHHHHHTSTTHHHHH-/-EEEEEEEEEESSS-TTHHHHHHHHHHHHHHHHHHHHHHHHHHHTS---HHHHT----SSHHHHHHHHHTTTTTTB-HHHHHHHHHHHHHHHHHTHHHHHHTS-------SS--EEE-GGGEEEEE-SSS-EEEEE--B-HHHHTTS---S-EEEEE---THHHHHHHHHHHTSSEE--EEEEEETTTTEEEEEEEEE--

B-factor: mean 20.76, std 19.41, range [0.55, 79.43]

InterPro domains:
  IPR010095 Cas12f1-like, TNB domain [PF07282] (342-408)
  IPR010095 Cas12f1-like, TNB domain [TIGR01766] (296-369)

Foldseek 3Di:
DKDKDKWFFDAWDPDHPVLVVVLQLLLLVLLLVLLQQLLVQLVVLVVVQVVCCVVPPHGDQCCVPQVDNDSLVSSLVVSCVVSVWFASVQSSVSSVVNNVVCVVCVVCCVVVVDDRDHDDRQDKGKAFQVQWDWDADPVGWIKIFGDTTYPVNCVVSVNDGTIITIIDQDDVSVVVVVCPVVVQKGWGIWTWHADPVVGTIITITMIDHDFDDDQFDAPWEKFWECAAQAGIKIQTDVDGDIDGHHPPVLVVVVVVLVVVPPPADDPDDCPVCVVVVVSVVVVVVVLLVVLLVVLVVVLVVRVVVRHQEYEYEDDPPDVVCLSTPVNDHPVVSSVVSNCVVSVSVRHHYDYAYVPPLQQAQLPPGDGDPPQDPDRFWGADDPPGDTDGRNRSSRSCRRDDHSRVVND/DAKDKWFFDAWDPDGPVLVVVLVLLLLVLLQVLLVQLLVLLCVVVPPDDDVVVVVDPDDDSLVVSLVVSCVVSVFWDSVQSSVSSCVNNVVCVVCVVCCVVVVDDGDHDDSQHKGKAFLVFWDWDDDPVGWIKIFGATTDPVNCVPSVDDGTTITTTDQDDPCVVVVVCCVVVQKRWGMKIWGADDVVRIIMIITDIDHD

Sequence (607 aa):
MIKVYRYEIVKPLDLDWKEFGTILRQLQQETRFALNKATQLAWEWMGFSSDYKDNHGEYPKSKDILGYTNVHGYAYHTIKTKAYRLNSGNLSQTIKRATDRFKAYQKEILRGDMSIPSYKRDIPLDLIKENISVNRMNHGDYIASLSLLSNPAKQEMNVKRKISVIIIVRGAGKTIMDRILSGEYQVSASQIIHDDRKNKWYLNISYDFEPQTRVLDLNKIMGIALGVAVAVYMAFQHTPARYKLEGGEIENFRRQVESRRISMGGHGRDKRIKPIEQLRDKIANFRDTTNHRYSRYIVDMAIKEGCGTIQMEDLTNIRDIGSRFLQNWTYYDLQQKIIYKAEEAGIKVIKIDPQYTSQRCSECGNIDSGNRIGQAIFKCRACGYEANADYNAARNIAIPNIDKIIAIKVYRYEIVKPLDLDWKEFGTILRQLQQETRFALNKATQLAWEWMGFSSDYKDNHLGYTNVHGYAYHTIKTKAYRLNSGNLSQTIKRATDRFKAYQKEILRGDMSIPSYKRDIPLDLIKENISVNRMNHGDYIASLSLLSNPAKQEMNVKRKISVIIIVRGAGKTIMDRILSGEYQVSASQIIHDDRKNKWYLNISYDFE

Organism: Sulfoacidibacillus thermotolerans (NCBI:txid1765684)